Protein AF-0000000070340535 (afdb_homodimer)

Foldseek 3Di:
DPQLLVQVLLVLQVVLAQLSLLLQLLLVLVCLLQAVLLLQLLLVLLLVQLLVCVVVLNVLSNVVSLVVQLVVLVVSLVVSLVCLCCQLVVLVVVVFDNSSSVSSSLLSNLLSLLSNLSSNQSSLCSVCVSVVNVVQLVVLSVVLSVVLNVQLCCQCVVVPVRSSSSSNSSSVSSNSSSVSSVVCCVPPNDPSPVPPPNPPQPPVRVVVSSCSSCVRSVVSSVVRSVVSNVVSVVLSVQSNPPVNRLRSSCVSCVVNVVSVCPPDVDDVVVVVCVVNVVVSVVVVD/DPQLLVLVLLQLQLVLAQLSLLLQLLLVLVCLLQAVLLLQLLLVLLLVQLLVCVVVLNVLSNVVSLVVQLVVLVVSLVVSLVCLCCQLVVLVVVVFDNSSSVSSSLLSNLLSLLSNLSSNQSSLCSVCVSVVNVVQLVVLSVVLSVVLNVQLCCQCVVVPVRSSSSSNSSSVSSNSSSVSSVVCCVPPNDPSPVPPDNPPQPPVRVVVSSCSSCVRSVVSSVVRSVVSNVVSVVSSVQSNDDVNRLRSSVVSCVSNLVSNVPPDVDDVSVVVCVVSVVVSVVVVD

Secondary structure (DSSP, 8-state):
---TTHHHHHHHHHHH-HHHHHHHHHHHHHHIIIIIHHHHHHHHHHHHHHHHHHHTT-HHHHHHHHHHHHHHHHHHHHHHHHHHHTHHHHHHHTT--HHHHHHHHHHHHHTHHHHHHHHHHHHHHHHHHHTT-HHHHHHHHHHHHHHHHHHHHIIIIIS--THHHHHHHHHHHHHHHHHHHHHHHHHHS--S-TTS------HHHHHHHHHHHHHHHHHHHHHHHHHHHHHHHHHHHHHHHSSHHHHHHHHHHHHHHHHHHHH--SSHHHHHHHHHHHHHHHHH-/---TTHHHHHHHHHHH-HHHHHHHHHHHHHHIIIIIHHHHHHHHHHHHHHHHHHHTT-HHHHHHHHHHHHHHHHHHHHHHHHHHHTHHHHHHHTT--HHHHHHHHHHHHHTHHHHHHHHHHHHHHHHHHHTT-HHHHHHHHHHHHHHHHHHHHIIIIIS--HHHHHHHHHHHHHHHHHHHHHHHHHHHS----TTS------HHHHHHHHHHHHHHHHHHHHHHHHHHHHHHHHHHHHHHHSSHHHHHHHHHHHHHHHHHHHH--SSHHHHHHHHHHHHHHHHH-

Organism: NCBI:txid109376

Sequence (570 aa):
MFSFTFAPSYLFLAGLGGPTLAGGSVALAFANITAYSFFSGLTMGVDSICSQAIGATNYKLFRATIRRGIILLLVTTLPVFLLWINTERILKLLKQDEELASIAHTFLLYSVPDLLAQSFLHPLRAYFRTQSKTLPLSVCTGIASVLHFPVTFLLVSYLGFEIKGIALSGALSNFNLVVFLFIYIAFFEEKLSKDEKVSEESYEQSVREWKKLLGLAVPSCVAVCPEWWCYEIMIVLCGLLINPKVSVSSMGILIQITSLVYIFPHSLPLVILVHFGDKIINTCSMFSFTFAPSYLFLAGLGGPTLAGGSVALAFANITAYSFFSGLTMGVDSICSQAIGATNYKLFRATIRRGIILLLVTTLPVFLLWINTERILKLLKQDEELASIAHTFLLYSVPDLLAQSFLHPLRAYFRTQSKTLPLSVCTGIASVLHFPVTFLLVSYLGFEIKGIALSGALSNFNLVVFLFIYIAFFEEKLSKDEKVSEESYEQSVREWKKLLGLAVPSCVAVCPEWWCYEIMIVLCGLLINPKVSVSSMGILIQITSLVYIFPHSLPLVILVHFGDKIINTCS

Solvent-accessible surface area (backbone atoms only — not comparable to full-atom values): 27085 Å² total; per-residue (Å²): 130,78,60,70,51,52,47,59,45,33,38,56,28,49,72,70,31,45,56,48,14,21,9,45,41,38,29,52,31,49,42,39,61,63,40,53,29,48,54,54,11,39,40,48,20,43,36,49,53,32,15,18,21,54,40,51,70,35,61,66,60,27,54,52,43,42,53,48,38,30,51,53,38,51,58,53,38,52,64,40,50,59,51,37,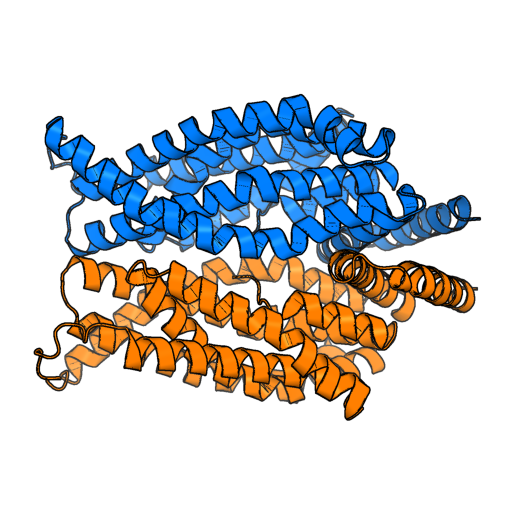77,40,32,35,62,53,34,46,73,67,57,32,49,68,68,37,23,50,45,15,24,48,29,38,54,42,27,49,66,25,50,58,29,48,21,50,37,51,34,51,48,36,57,30,50,50,69,68,38,35,47,64,53,32,51,43,48,50,52,33,39,62,50,35,52,61,48,27,45,44,31,25,70,70,67,58,44,46,64,44,14,47,24,34,29,46,22,50,32,44,39,49,35,43,49,49,53,50,51,45,48,73,73,66,48,72,75,63,82,71,74,63,66,83,63,80,71,50,69,68,55,48,53,51,52,49,51,52,40,50,66,40,10,51,48,27,20,66,31,43,31,58,68,55,31,61,61,29,53,9,48,50,50,28,37,48,68,40,81,38,46,58,46,18,12,38,20,29,31,8,46,14,43,36,32,29,40,12,61,56,79,66,75,57,53,60,55,44,46,53,52,47,49,48,46,51,52,51,68,74,92,130,77,61,71,50,52,56,61,45,39,33,55,28,38,72,71,32,40,61,48,12,26,8,46,49,38,30,52,29,51,44,40,62,65,38,53,30,48,54,54,12,39,40,49,19,43,36,49,54,33,16,18,21,55,40,52,68,34,62,66,60,27,56,52,44,42,53,50,40,30,50,54,38,52,59,54,38,53,65,39,50,58,49,36,78,40,32,36,61,53,34,44,73,68,58,34,49,67,68,36,23,49,45,14,23,49,29,39,54,42,29,49,65,24,51,60,28,47,22,52,37,51,34,51,48,35,58,30,48,48,67,68,38,35,48,64,53,33,53,43,48,50,54,33,38,62,50,34,52,61,48,28,45,45,31,25,71,71,68,60,45,46,62,44,14,46,26,36,28,46,22,50,32,44,40,49,34,43,50,49,52,49,50,44,49,73,72,67,46,72,75,63,82,71,73,63,68,82,64,79,72,49,69,68,55,48,54,52,52,48,51,51,40,49,65,40,10,52,49,28,20,65,31,43,31,58,67,55,32,55,49,29,53,6,43,51,49,39,47,48,63,55,80,42,52,56,53,22,12,46,26,25,35,13,35,11,47,30,36,36,41,23,66,53,80,64,77,57,55,59,56,44,47,52,51,47,50,48,47,51,53,50,67,74,91

InterPro domains:
  IPR002528 Multi antimicrobial extrusion protein [PF01554] (4-154)
  IPR002528 Multi antimicrobial extrusion protein [PF01554] (219-268)

Radius of gyration: 23.74 Å; Cα contacts (8 Å, |Δi|>4): 861; chains: 2; bounding box: 51×70×54 Å

Nearest PDB structures (foldseek):
  5y50-assembly1_A  TM=8.448E-01  e=6.008E-09  Arabidopsis thaliana
  5xjj-assembly1_A  TM=8.156E-01  e=1.084E-08  Camelina sativa
  7dqk-assembly1_A  TM=8.127E-01  e=1.724E-08  Nicotiana tabacum
  6hfb-assembly4_D  TM=7.214E-01  e=1.559E-04  Pyrococcus furiosus DSM 3638
  4mlb-assembly1_C  TM=6.854E-01  e=7.611E-05  Pyrococcus furiosus

Structure (mmCIF, N/CA/C/O backbone):
data_AF-0000000070340535-model_v1
#
loop_
_entity.id
_entity.type
_entity.pdbx_description
1 polymer 'Protein DETOXIFICATION'
#
loop_
_atom_site.group_PDB
_atom_site.id
_atom_site.type_symbol
_atom_site.label_atom_id
_atom_site.label_alt_id
_atom_site.label_comp_id
_atom_site.label_asym_id
_atom_site.label_entity_id
_atom_site.label_seq_id
_atom_site.pdbx_PDB_ins_code
_atom_site.Cartn_x
_atom_site.Cartn_y
_atom_site.Cartn_z
_atom_site.occupancy
_atom_site.B_iso_or_equiv
_atom_site.auth_seq_id
_atom_site.auth_comp_id
_atom_site.auth_asym_id
_atom_site.auth_atom_id
_atom_site.pdbx_PDB_model_num
ATOM 1 N N . MET A 1 1 ? 2.12 2.179 -1.552 1 35.89 1 MET A N 1
ATOM 2 C CA . MET A 1 1 ? 3.023 2.563 -2.633 1 35.89 1 MET A CA 1
ATOM 3 C C . MET A 1 1 ? 3.788 1.353 -3.158 1 35.89 1 MET A C 1
ATOM 5 O O . MET A 1 1 ? 4.777 0.93 -2.557 1 35.89 1 MET A O 1
ATOM 9 N N . PHE A 1 2 ? 2.887 0.473 -3.542 1 45.72 2 PHE A N 1
ATOM 10 C CA . PHE A 1 2 ? 3.428 -0.738 -4.148 1 45.72 2 PHE A CA 1
ATOM 11 C C . PHE A 1 2 ? 4.408 -0.393 -5.264 1 45.72 2 PHE A C 1
ATOM 13 O O . PHE A 1 2 ? 4.188 0.557 -6.019 1 45.72 2 PHE A O 1
ATOM 20 N N . SER A 1 3 ? 5.616 -0.768 -5.035 1 60.86 3 SER A N 1
ATOM 21 C CA . SER A 1 3 ? 6.762 -0.548 -5.91 1 60.86 3 SER A CA 1
ATOM 22 C C . SER A 1 3 ? 6.413 -0.845 -7.364 1 60.86 3 SER A C 1
ATOM 24 O O . SER A 1 3 ? 5.981 -1.952 -7.69 1 60.86 3 SER A O 1
ATOM 26 N N . PHE A 1 4 ? 6.252 0.153 -8.215 1 65.66 4 PHE A N 1
ATOM 27 C CA . PHE A 1 4 ? 5.987 0.111 -9.648 1 65.66 4 PHE A CA 1
ATOM 28 C C . PHE A 1 4 ? 6.944 -0.847 -10.348 1 65.66 4 PHE A C 1
ATOM 30 O O . PHE A 1 4 ? 6.705 -1.248 -11.489 1 65.66 4 PHE A O 1
ATOM 37 N N . THR A 1 5 ? 7.858 -1.302 -9.574 1 74.41 5 THR A N 1
ATOM 38 C CA . THR A 1 5 ? 8.854 -2.173 -10.188 1 74.41 5 THR A CA 1
ATOM 39 C C . THR A 1 5 ? 8.514 -3.64 -9.944 1 74.41 5 THR A C 1
ATOM 41 O O . THR A 1 5 ? 9.06 -4.527 -10.603 1 74.41 5 THR A O 1
ATOM 44 N N . PHE A 1 6 ? 7.639 -3.9 -9.066 1 71.41 6 PHE A N 1
ATOM 45 C CA . PHE A 1 6 ? 7.406 -5.27 -8.623 1 71.41 6 PHE A CA 1
ATOM 46 C C . PHE A 1 6 ? 6.772 -6.097 -9.735 1 71.41 6 PHE A C 1
ATOM 48 O O . PHE A 1 6 ? 7.303 -7.142 -10.119 1 71.41 6 PHE A O 1
ATOM 55 N N . ALA A 1 7 ? 5.839 -5.554 -10.356 1 67.88 7 ALA A N 1
ATOM 56 C CA . ALA A 1 7 ? 5.07 -6.329 -11.327 1 67.88 7 ALA A CA 1
ATOM 57 C C . ALA A 1 7 ? 5.921 -6.684 -12.542 1 67.88 7 ALA A C 1
ATOM 59 O O . ALA A 1 7 ? 6.04 -7.858 -12.903 1 67.88 7 ALA A O 1
ATOM 60 N N . PRO A 1 8 ? 6.586 -5.768 -13.125 1 71.17 8 PRO A N 1
ATOM 61 C CA . PRO A 1 8 ? 7.441 -6.131 -14.258 1 71.17 8 PRO A CA 1
ATOM 62 C C . PRO A 1 8 ? 8.574 -7.074 -13.863 1 71.17 8 PRO A C 1
ATOM 64 O O . PRO A 1 8 ? 8.976 -7.929 -14.657 1 71.17 8 PRO A O 1
ATOM 67 N N . SER A 1 9 ? 9.113 -6.888 -12.647 1 78.77 9 SER A N 1
ATOM 68 C CA . SER A 1 9 ? 10.192 -7.761 -12.196 1 78.77 9 SER A CA 1
ATOM 69 C C . SER A 1 9 ? 9.739 -9.217 -12.144 1 78.77 9 SER A C 1
ATOM 71 O O . SER A 1 9 ? 10.488 -10.119 -12.525 1 78.77 9 SER A O 1
ATOM 73 N N . TYR A 1 10 ? 8.565 -9.418 -11.736 1 70.71 10 TYR A N 1
ATOM 74 C CA . TYR A 1 10 ? 8.052 -10.782 -11.664 1 70.71 10 TYR A CA 1
ATOM 75 C C . TYR A 1 10 ? 7.861 -11.367 -13.058 1 70.71 10 TYR A C 1
ATOM 77 O O . TYR A 1 10 ? 8.048 -12.568 -13.266 1 70.71 10 TYR A O 1
ATOM 85 N N . LEU A 1 11 ? 7.543 -10.492 -13.986 1 68.77 11 LEU A N 1
ATOM 86 C CA . LEU A 1 11 ? 7.376 -10.938 -15.365 1 68.77 11 LEU A CA 1
ATOM 87 C C . LEU A 1 11 ? 8.701 -11.424 -15.943 1 68.77 11 LEU A C 1
ATOM 89 O O . LEU A 1 11 ? 8.748 -12.455 -16.619 1 68.77 11 LEU A O 1
ATOM 93 N N . PHE A 1 12 ? 9.675 -10.782 -15.692 1 80.24 12 PHE A N 1
ATOM 94 C CA . PHE A 1 12 ? 10.978 -11.145 -16.237 1 80.24 12 PHE A CA 1
ATOM 95 C C . PHE A 1 12 ? 11.564 -12.337 -15.49 1 80.24 12 PHE A C 1
ATOM 97 O O . PHE A 1 12 ? 12.264 -13.163 -16.08 1 80.24 12 PHE A O 1
ATOM 104 N N . LEU A 1 13 ? 11.26 -12.428 -14.175 1 80.06 13 LEU A N 1
ATOM 105 C CA . LEU A 1 13 ? 11.686 -13.594 -13.408 1 80.06 13 LEU A CA 1
ATOM 106 C C . LEU A 1 13 ? 11.053 -14.867 -13.959 1 80.06 13 LEU A C 1
ATOM 108 O O . LEU A 1 13 ? 11.726 -15.892 -14.093 1 80.06 13 LEU A O 1
ATOM 112 N N . ALA A 1 14 ? 9.848 -14.73 -14.247 1 67.87 14 ALA A N 1
ATOM 113 C CA . ALA A 1 14 ? 9.124 -15.87 -14.803 1 67.87 14 ALA A CA 1
ATOM 114 C C . ALA A 1 14 ? 9.708 -16.287 -16.15 1 67.87 14 ALA A C 1
ATOM 116 O O . ALA A 1 14 ? 9.765 -17.478 -16.467 1 67.87 14 ALA A O 1
ATOM 117 N N . GLY A 1 15 ? 10.15 -15.395 -16.905 1 69.57 15 GLY A N 1
ATOM 118 C CA . GLY A 1 15 ? 10.736 -15.659 -18.21 1 69.57 15 GLY A CA 1
ATOM 119 C C . GLY A 1 15 ? 12.065 -16.386 -18.131 1 69.57 15 GLY A C 1
ATOM 120 O O . GLY A 1 15 ? 12.464 -17.067 -19.079 1 69.57 15 GLY A O 1
ATOM 121 N N . LEU A 1 16 ? 12.714 -16.341 -17.033 1 78.8 16 LEU A N 1
ATOM 122 C CA . LEU A 1 16 ? 14.032 -16.946 -16.875 1 78.8 16 LEU A CA 1
ATOM 123 C C . LEU A 1 16 ? 13.916 -18.37 -16.342 1 78.8 16 LEU A C 1
ATOM 125 O O . LEU A 1 16 ? 14.91 -19.098 -16.283 1 78.8 16 LEU A O 1
ATOM 129 N N . GLY A 1 17 ? 12.657 -18.724 -15.832 1 67.41 17 GLY A N 1
ATOM 130 C CA . GLY A 1 17 ? 12.461 -20.108 -15.433 1 67.41 17 GLY A CA 1
ATOM 131 C C . GLY A 1 17 ? 12.001 -20.255 -13.995 1 67.41 17 GLY A C 1
ATOM 132 O O . GLY A 1 17 ? 12.015 -19.288 -13.231 1 67.41 17 GLY A O 1
ATOM 133 N N . GLY A 1 18 ? 11.72 -21.459 -13.621 1 68.64 18 GLY A N 1
ATOM 134 C CA . GLY A 1 18 ? 11.127 -21.781 -12.332 1 68.64 18 GLY A CA 1
ATOM 135 C C . GLY A 1 18 ? 12.047 -21.487 -11.162 1 68.64 18 GLY A C 1
ATOM 136 O O . GLY A 1 18 ? 11.671 -20.764 -10.237 1 68.64 18 GLY A O 1
ATOM 137 N N . PRO A 1 19 ? 13.215 -21.994 -11.273 1 74.2 19 PRO A N 1
ATOM 138 C CA . PRO A 1 19 ? 14.129 -21.747 -10.155 1 74.2 19 PRO A CA 1
ATOM 139 C C . PRO A 1 19 ? 14.423 -20.262 -9.95 1 74.2 19 PRO A C 1
ATOM 141 O O . PRO A 1 19 ? 14.496 -19.795 -8.811 1 74.2 19 PRO A O 1
ATOM 144 N N . THR A 1 20 ? 14.556 -19.542 -11.05 1 82.14 20 THR A N 1
ATOM 145 C CA . THR A 1 20 ? 14.824 -18.11 -10.962 1 82.14 20 THR A CA 1
ATOM 146 C C . THR A 1 20 ? 13.613 -17.366 -10.407 1 82.14 20 THR A C 1
ATOM 148 O O . THR A 1 20 ? 13.761 -16.424 -9.626 1 82.14 20 THR A O 1
ATOM 151 N N . LEU A 1 21 ? 12.535 -17.793 -10.788 1 75.97 21 LEU A N 1
ATOM 152 C CA . LEU A 1 21 ? 11.312 -17.206 -10.252 1 75.97 21 LEU A CA 1
ATOM 153 C C . LEU A 1 21 ? 11.201 -17.455 -8.752 1 75.97 21 LEU A C 1
ATOM 155 O O . LEU A 1 21 ? 10.881 -16.541 -7.988 1 75.97 21 LEU A O 1
ATOM 159 N N . ALA A 1 22 ? 11.452 -18.656 -8.349 1 74.2 22 ALA A N 1
ATOM 160 C CA . ALA A 1 22 ? 11.37 -19.009 -6.934 1 74.2 22 ALA A CA 1
ATOM 161 C C . ALA A 1 22 ? 12.413 -18.25 -6.119 1 74.2 22 ALA A C 1
ATOM 163 O O . ALA A 1 22 ? 12.088 -17.638 -5.099 1 74.2 22 ALA A O 1
ATOM 164 N N . GLY A 1 23 ? 13.619 -18.302 -6.586 1 83.82 23 GLY A N 1
ATOM 165 C CA . GLY A 1 23 ? 14.683 -17.589 -5.897 1 83.82 23 GLY A CA 1
ATOM 166 C C . GLY A 1 23 ? 14.467 -16.088 -5.857 1 83.82 23 GLY A C 1
ATOM 167 O O . GLY A 1 23 ? 14.721 -15.446 -4.836 1 83.82 23 GLY A O 1
ATOM 168 N N . GLY A 1 24 ? 14.024 -15.594 -7.003 1 86.74 24 GLY A N 1
ATOM 169 C CA . GLY A 1 24 ? 13.72 -14.173 -7.065 1 86.74 24 GLY A CA 1
ATOM 170 C C . GLY A 1 24 ? 12.594 -13.762 -6.136 1 86.74 24 GLY A C 1
ATOM 171 O O . GLY A 1 24 ? 12.632 -12.681 -5.546 1 86.74 24 GLY A O 1
ATOM 172 N N . SER A 1 25 ? 11.595 -14.555 -6.012 1 78.85 25 SER A N 1
ATOM 173 C CA . SER A 1 25 ? 10.479 -14.289 -5.111 1 78.85 25 SER A CA 1
ATOM 174 C C . SER A 1 25 ? 10.939 -14.245 -3.658 1 78.85 25 SER A C 1
ATOM 176 O O . SER A 1 25 ? 10.491 -13.395 -2.885 1 78.85 25 SER A O 1
ATOM 178 N N . VAL A 1 26 ? 11.753 -15.164 -3.306 1 83.69 26 VAL A N 1
ATOM 179 C CA . VAL A 1 26 ? 12.304 -15.185 -1.955 1 83.69 26 VAL A CA 1
ATOM 180 C C . VAL A 1 26 ? 13.121 -13.918 -1.711 1 83.69 26 VAL A C 1
ATOM 182 O O . VAL A 1 26 ? 13.048 -13.323 -0.633 1 83.69 26 VAL A O 1
ATOM 185 N N . ALA A 1 27 ? 13.882 -13.519 -2.726 1 91.63 27 ALA A N 1
ATOM 186 C CA . ALA A 1 27 ? 14.702 -12.315 -2.613 1 91.63 27 ALA A CA 1
ATOM 187 C C . ALA A 1 27 ? 13.834 -11.079 -2.397 1 91.63 27 ALA A C 1
ATOM 189 O O . ALA A 1 27 ? 14.131 -10.246 -1.537 1 91.63 27 ALA A O 1
ATOM 190 N N . LEU A 1 28 ? 12.798 -10.994 -3.151 1 86.77 28 LEU A N 1
ATOM 191 C CA . LEU A 1 28 ? 11.904 -9.846 -3.05 1 86.77 28 LEU A CA 1
ATOM 192 C C . LEU A 1 28 ? 11.197 -9.823 -1.699 1 86.77 28 LEU A C 1
ATOM 194 O O . LEU A 1 28 ? 11.045 -8.762 -1.091 1 86.77 28 LEU A O 1
ATOM 198 N N . ALA A 1 29 ? 10.759 -10.989 -1.294 1 82.9 29 ALA A N 1
ATOM 199 C CA . ALA A 1 29 ? 10.127 -11.091 0.019 1 82.9 29 ALA A CA 1
ATOM 200 C C . ALA A 1 29 ? 11.095 -10.684 1.127 1 82.9 29 ALA A C 1
ATOM 202 O O . ALA A 1 29 ? 10.724 -9.95 2.045 1 82.9 29 ALA A O 1
ATOM 203 N N . PHE A 1 30 ? 12.276 -11.183 1.016 1 90.12 30 PHE A N 1
ATOM 204 C CA . PHE A 1 30 ? 13.305 -10.868 2 1 90.12 30 PHE A CA 1
ATOM 205 C C . PHE A 1 30 ? 13.605 -9.374 2.011 1 90.12 30 PHE A C 1
ATOM 207 O O . PHE A 1 30 ? 13.802 -8.782 3.074 1 90.12 30 PHE A O 1
ATOM 214 N N . ALA A 1 31 ? 13.652 -8.804 0.86 1 93.3 31 ALA A N 1
ATOM 215 C CA . ALA A 1 31 ? 13.893 -7.367 0.751 1 93.3 31 ALA A CA 1
ATOM 216 C C . ALA A 1 31 ? 12.754 -6.571 1.38 1 93.3 31 ALA A C 1
ATOM 218 O O . ALA A 1 31 ? 12.989 -5.564 2.052 1 93.3 31 ALA A O 1
ATOM 219 N N . ASN A 1 32 ? 11.572 -7.006 1.176 1 88.26 32 ASN A N 1
ATOM 220 C CA . ASN A 1 32 ? 10.413 -6.336 1.755 1 88.26 32 ASN A CA 1
ATOM 221 C C . ASN A 1 32 ? 10.426 -6.41 3.279 1 88.26 32 ASN A C 1
ATOM 223 O O . ASN A 1 32 ? 10.114 -5.428 3.955 1 88.26 32 ASN A O 1
ATOM 227 N N . ILE A 1 33 ? 10.8 -7.521 3.745 1 89.06 33 ILE A N 1
ATOM 228 C CA . ILE A 1 33 ? 10.799 -7.767 5.183 1 89.06 33 ILE A CA 1
ATOM 229 C C . ILE A 1 33 ? 11.916 -6.962 5.845 1 89.06 33 ILE A C 1
ATOM 231 O O . ILE A 1 33 ? 11.712 -6.356 6.9 1 89.06 33 ILE A O 1
ATOM 235 N N . THR A 1 34 ? 13.031 -6.862 5.196 1 94.94 34 THR A N 1
ATOM 236 C CA . THR A 1 34 ? 14.216 -6.383 5.9 1 94.94 34 THR A CA 1
ATOM 237 C C . THR A 1 34 ? 14.495 -4.922 5.558 1 94.94 34 THR A C 1
ATOM 239 O O . THR A 1 34 ? 15.267 -4.254 6.248 1 94.94 34 THR A O 1
ATOM 242 N N . ALA A 1 35 ? 13.886 -4.413 4.501 1 96.1 35 ALA A N 1
ATOM 243 C CA . ALA A 1 35 ? 14.294 -3.069 4.103 1 96.1 35 ALA A CA 1
ATOM 244 C C . ALA A 1 35 ? 13.081 -2.201 3.778 1 96.1 35 ALA A C 1
ATOM 246 O O . ALA A 1 35 ? 12.795 -1.233 4.487 1 96.1 35 ALA A O 1
ATOM 247 N N . TYR A 1 36 ? 12.292 -2.579 2.837 1 92.2 36 TYR A N 1
ATOM 248 C CA . TYR A 1 36 ? 11.296 -1.679 2.266 1 92.2 36 TYR A CA 1
ATOM 249 C C . TYR A 1 36 ? 10.197 -1.371 3.275 1 92.2 36 TYR A C 1
ATOM 251 O O . TYR A 1 36 ? 9.683 -0.25 3.319 1 92.2 36 TYR A O 1
ATOM 259 N N . SER A 1 37 ? 9.802 -2.351 4.069 1 88.68 37 SER A N 1
ATOM 260 C CA . SER A 1 37 ? 8.811 -2.093 5.109 1 88.68 37 SER A CA 1
ATOM 261 C C . SER A 1 37 ? 9.34 -1.105 6.143 1 88.68 37 SER A C 1
ATOM 263 O O . SER A 1 37 ? 8.603 -0.234 6.61 1 88.68 37 SER A O 1
ATOM 265 N N . PHE A 1 38 ? 10.63 -1.178 6.446 1 94.32 38 PHE A N 1
ATOM 266 C CA . PHE A 1 38 ? 11.257 -0.262 7.392 1 94.32 38 PHE A CA 1
ATOM 267 C C . PHE A 1 38 ? 11.303 1.152 6.827 1 94.32 38 PHE A C 1
ATOM 269 O O . PHE A 1 38 ? 10.993 2.117 7.529 1 94.32 38 PHE A O 1
ATOM 276 N N . PHE A 1 39 ? 11.699 1.243 5.601 1 95.61 39 PHE A N 1
ATOM 277 C CA . PHE A 1 39 ? 11.776 2.552 4.963 1 95.61 39 PHE A CA 1
ATOM 278 C C . PHE A 1 39 ? 10.404 3.215 4.922 1 95.61 39 PHE A C 1
ATOM 280 O O . PHE A 1 39 ? 10.273 4.401 5.233 1 95.61 39 PHE A O 1
ATOM 287 N N . SER A 1 40 ? 9.445 2.463 4.624 1 90.19 40 SER A N 1
ATOM 288 C CA . SER A 1 40 ? 8.078 2.973 4.573 1 90.19 40 SER A CA 1
ATOM 289 C C . SER A 1 40 ? 7.599 3.408 5.954 1 90.19 40 SER A C 1
ATOM 291 O O . SER A 1 40 ? 7.018 4.485 6.104 1 90.19 40 SER A O 1
ATOM 293 N N . GLY A 1 41 ? 7.834 2.572 6.932 1 88.65 41 GLY A N 1
ATOM 294 C CA . GLY A 1 41 ? 7.419 2.882 8.291 1 88.65 41 GLY A CA 1
ATOM 295 C C . GLY A 1 41 ? 8.11 4.107 8.861 1 88.65 41 GLY A C 1
ATOM 296 O O . GLY A 1 41 ? 7.463 4.967 9.462 1 88.65 41 GLY A O 1
ATOM 297 N N . LEU A 1 42 ? 9.372 4.238 8.67 1 94.24 42 LEU A N 1
ATOM 298 C CA . LEU A 1 42 ? 10.138 5.362 9.196 1 94.24 42 LEU A CA 1
ATOM 299 C C . LEU A 1 42 ? 9.715 6.668 8.531 1 94.24 42 LEU A C 1
ATOM 301 O O . LEU A 1 42 ? 9.669 7.714 9.181 1 94.24 42 LEU A O 1
ATOM 305 N N . THR A 1 43 ? 9.357 6.567 7.294 1 93.51 43 THR A N 1
ATOM 306 C CA . THR A 1 43 ? 8.987 7.767 6.552 1 93.51 43 THR A CA 1
ATOM 307 C C . THR A 1 43 ? 7.625 8.285 7.006 1 93.51 43 THR A C 1
ATOM 309 O O . THR A 1 43 ? 7.316 9.466 6.835 1 93.51 43 THR A O 1
ATOM 312 N N . MET A 1 44 ? 6.865 7.446 7.584 1 88.36 44 MET A N 1
ATOM 313 C CA . MET A 1 44 ? 5.572 7.899 8.088 1 88.36 44 MET A CA 1
ATOM 314 C C . MET A 1 44 ? 5.75 8.959 9.17 1 88.36 44 MET A C 1
ATOM 316 O O . MET A 1 44 ? 4.926 9.866 9.299 1 88.36 44 MET A O 1
ATOM 320 N N . GLY A 1 45 ? 6.803 8.835 9.986 1 90.05 45 GLY A N 1
ATOM 321 C CA . GLY A 1 45 ? 7.132 9.9 10.921 1 90.05 45 GLY A CA 1
ATOM 322 C C . GLY A 1 45 ? 7.466 11.212 10.237 1 90.05 45 GLY A C 1
ATOM 323 O O . GLY A 1 45 ? 7.081 12.282 10.713 1 90.05 45 GLY A O 1
ATOM 324 N N . VAL A 1 46 ? 8.128 11.085 9.106 1 93.71 46 VAL A N 1
ATOM 325 C CA . VAL A 1 46 ? 8.472 12.262 8.315 1 93.71 46 VAL A CA 1
ATOM 326 C C . VAL A 1 46 ? 7.199 12.918 7.785 1 93.71 46 VAL A C 1
ATOM 328 O O . VAL A 1 46 ? 7.039 14.138 7.872 1 93.71 46 VAL A O 1
ATOM 331 N N . ASP A 1 47 ? 6.294 12.129 7.317 1 90.04 47 ASP A N 1
ATOM 332 C CA . ASP A 1 47 ? 5.017 12.616 6.806 1 90.04 47 ASP A CA 1
ATOM 333 C C . ASP A 1 47 ? 4.275 13.427 7.866 1 90.04 47 ASP A C 1
ATOM 335 O O . ASP A 1 47 ? 3.741 14.499 7.575 1 90.04 47 ASP A O 1
ATOM 339 N N . SER A 1 48 ? 4.297 12.892 9.064 1 88.37 48 SER A N 1
ATOM 340 C CA . SER A 1 48 ? 3.542 13.514 10.147 1 88.37 48 SER A CA 1
ATOM 341 C C . SER A 1 48 ? 4.114 14.882 10.504 1 88.37 48 SER A C 1
ATOM 343 O O . SER A 1 48 ? 3.378 15.868 10.578 1 88.37 48 SER A O 1
ATOM 345 N N . ILE A 1 49 ? 5.364 14.964 10.669 1 92.95 49 ILE A N 1
ATOM 346 C CA . ILE A 1 49 ? 5.99 16.216 11.081 1 92.95 49 ILE A CA 1
ATOM 347 C C . ILE A 1 49 ? 5.913 17.23 9.941 1 92.95 49 ILE A C 1
ATOM 349 O O . ILE A 1 49 ? 5.631 18.409 10.169 1 92.95 49 ILE A O 1
ATOM 353 N N . CYS A 1 50 ? 6.092 16.784 8.701 1 93.54 50 CYS A N 1
ATOM 354 C CA . CYS A 1 50 ? 6.046 17.684 7.554 1 93.54 50 CYS A CA 1
ATOM 355 C C . CYS A 1 50 ? 4.649 18.266 7.374 1 93.54 50 CYS A C 1
ATOM 357 O O . CYS A 1 50 ? 4.5 19.458 7.1 1 93.54 50 CYS A O 1
ATOM 359 N N . SER A 1 51 ? 3.671 17.464 7.537 1 89.71 51 SER A N 1
ATOM 360 C CA . SER A 1 51 ? 2.3 17.942 7.389 1 89.71 51 SER A CA 1
ATOM 361 C C . SER A 1 51 ? 1.953 18.966 8.464 1 89.71 51 SER A C 1
ATOM 363 O O . SER A 1 51 ? 1.305 19.976 8.18 1 89.71 51 SER A O 1
ATOM 365 N N . GLN A 1 52 ? 2.365 18.685 9.666 1 90.24 52 GLN A N 1
ATOM 366 C CA . GLN A 1 52 ? 2.132 19.617 10.764 1 90.24 52 GLN A CA 1
ATOM 367 C C . GLN A 1 52 ? 2.867 20.934 10.534 1 90.24 52 GLN A C 1
ATOM 369 O O . GLN A 1 52 ? 2.332 22.007 10.82 1 90.24 52 GLN A O 1
ATOM 374 N N . ALA A 1 53 ? 4.07 20.806 10.047 1 92.67 53 ALA A N 1
ATOM 375 C CA . ALA A 1 53 ? 4.868 21.997 9.767 1 92.67 53 ALA A CA 1
ATOM 376 C C . ALA A 1 53 ? 4.202 22.866 8.704 1 92.67 53 ALA A C 1
ATOM 378 O O . ALA A 1 53 ? 4.169 24.093 8.828 1 92.67 53 ALA A O 1
ATOM 379 N N . ILE A 1 54 ? 3.674 22.268 7.657 1 90.02 54 ILE A N 1
ATOM 380 C CA . ILE A 1 54 ? 2.979 22.988 6.596 1 90.02 54 ILE A CA 1
ATOM 381 C C . ILE A 1 54 ? 1.733 23.666 7.164 1 90.02 54 ILE A C 1
ATOM 383 O O . ILE A 1 54 ? 1.451 24.824 6.848 1 90.02 54 ILE A O 1
ATOM 387 N N . GLY A 1 55 ? 1.018 23.012 8.013 1 87.95 55 GLY A N 1
ATOM 388 C CA . GLY A 1 55 ? -0.146 23.59 8.664 1 87.95 55 GLY A CA 1
ATOM 389 C C . GLY A 1 55 ? 0.189 24.788 9.532 1 87.95 55 GLY A C 1
ATOM 390 O O . GLY A 1 55 ? -0.584 25.746 9.601 1 87.95 55 GLY A O 1
ATOM 391 N N . ALA A 1 56 ? 1.31 24.729 10.141 1 91.19 56 ALA A N 1
ATOM 392 C CA . ALA A 1 56 ? 1.772 25.813 11.003 1 91.19 56 ALA A CA 1
ATOM 393 C C . ALA A 1 56 ? 2.529 26.868 10.201 1 91.19 56 ALA A C 1
ATOM 395 O O . ALA A 1 56 ? 3.08 27.812 10.771 1 91.19 56 ALA A O 1
ATOM 396 N N . THR A 1 57 ? 2.709 26.667 8.906 1 90.82 57 THR A N 1
ATOM 397 C CA . THR A 1 57 ? 3.433 27.551 7.999 1 90.82 57 THR A CA 1
ATOM 398 C C . THR A 1 57 ? 4.896 27.672 8.415 1 90.82 57 THR A C 1
ATOM 400 O O . THR A 1 57 ? 5.477 28.758 8.355 1 90.82 57 THR A O 1
ATOM 403 N N . ASN A 1 58 ? 5.421 26.654 9.064 1 91.12 58 ASN A N 1
ATOM 404 C CA . ASN A 1 58 ? 6.833 26.577 9.425 1 91.12 58 ASN A CA 1
ATOM 405 C C . ASN A 1 58 ? 7.64 25.821 8.374 1 91.12 58 ASN A C 1
ATOM 407 O O . ASN A 1 58 ? 8.031 24.673 8.592 1 91.12 58 ASN A O 1
ATOM 411 N N . TYR A 1 59 ? 8.036 26.49 7.375 1 90.66 59 TYR A N 1
ATOM 412 C CA . TYR A 1 59 ? 8.674 25.86 6.225 1 90.66 59 TYR A CA 1
ATOM 413 C C . TYR A 1 59 ? 10.115 25.478 6.541 1 90.66 59 TYR A C 1
ATOM 415 O O . TYR A 1 59 ? 10.676 24.574 5.916 1 90.66 59 TYR A O 1
ATOM 423 N N . LYS A 1 60 ? 10.69 26.132 7.519 1 90.89 60 LYS A N 1
ATOM 424 C CA . LYS A 1 60 ? 12.033 25.766 7.961 1 90.89 60 LYS A CA 1
ATOM 425 C C . LYS A 1 60 ? 12.053 24.36 8.553 1 90.89 60 LYS A C 1
ATOM 427 O O . LYS A 1 60 ? 12.907 23.544 8.2 1 90.89 60 LYS A O 1
ATOM 432 N N . LEU A 1 61 ? 11.119 24.162 9.396 1 92.59 61 LEU A N 1
ATOM 433 C CA . LEU A 1 61 ? 11.01 22.838 9.997 1 92.59 61 LEU A CA 1
ATOM 434 C C . LEU A 1 61 ? 10.689 21.786 8.941 1 92.59 61 LEU A C 1
ATOM 436 O O . LEU A 1 61 ? 11.187 20.66 9.009 1 92.59 61 LEU A O 1
ATOM 440 N N . PHE A 1 62 ? 9.926 22.191 7.969 1 93.97 62 PHE A N 1
ATOM 441 C CA . PHE A 1 62 ? 9.551 21.296 6.881 1 93.97 62 PHE A CA 1
ATOM 442 C C . PHE A 1 62 ? 10.786 20.81 6.131 1 93.97 62 PHE A C 1
ATOM 444 O O . PHE A 1 62 ? 11.015 19.604 6.016 1 93.97 62 PHE A O 1
ATOM 451 N N . ARG A 1 63 ? 11.599 21.701 5.697 1 93.18 63 ARG A N 1
ATOM 452 C CA . ARG A 1 63 ? 12.789 21.365 4.922 1 93.18 63 ARG A CA 1
ATOM 453 C C . ARG A 1 63 ? 13.791 20.586 5.767 1 93.18 63 ARG A C 1
ATOM 455 O O . ARG A 1 63 ? 14.413 19.637 5.285 1 93.18 63 ARG A O 1
ATOM 462 N N . ALA A 1 64 ? 13.919 20.988 7.006 1 94.89 64 ALA A N 1
ATOM 463 C CA . ALA A 1 64 ? 14.845 20.309 7.909 1 94.89 64 ALA A CA 1
ATOM 464 C C . ALA A 1 64 ? 14.418 18.864 8.148 1 94.89 64 ALA A C 1
ATOM 466 O O . ALA A 1 64 ? 15.261 17.972 8.268 1 94.89 64 ALA A O 1
ATOM 467 N N . THR A 1 65 ? 13.133 18.668 8.204 1 96.12 65 THR A N 1
ATOM 468 C CA . THR A 1 65 ? 12.615 17.329 8.461 1 96.12 65 THR A CA 1
ATOM 469 C C . THR A 1 65 ? 12.863 16.414 7.265 1 96.12 65 THR A C 1
ATOM 471 O O . THR A 1 65 ? 13.203 15.241 7.434 1 96.12 65 THR A O 1
ATOM 474 N N . ILE A 1 66 ? 12.704 16.972 6.083 1 96.38 66 ILE A N 1
ATOM 475 C CA . ILE A 1 66 ? 12.996 16.191 4.886 1 96.38 66 ILE A CA 1
ATOM 476 C C . ILE A 1 66 ? 14.461 15.76 4.895 1 96.38 66 ILE A C 1
ATOM 478 O O . ILE A 1 66 ? 14.774 14.598 4.624 1 96.38 66 ILE A O 1
ATOM 482 N N . ARG A 1 67 ? 15.349 16.657 5.218 1 96.43 67 ARG A N 1
ATOM 483 C CA . ARG A 1 67 ? 16.776 16.354 5.277 1 96.43 67 ARG A CA 1
ATOM 484 C C . ARG A 1 67 ? 17.069 15.305 6.345 1 96.43 67 ARG A C 1
ATOM 486 O O . ARG A 1 67 ? 17.854 14.383 6.117 1 96.43 67 ARG A O 1
ATOM 493 N N . ARG A 1 68 ? 16.468 15.419 7.475 1 97.64 68 ARG A N 1
ATOM 494 C CA . ARG A 1 68 ? 16.645 14.44 8.543 1 97.64 68 ARG A CA 1
ATOM 495 C C . ARG A 1 68 ? 16.131 13.069 8.119 1 97.64 68 ARG A C 1
ATOM 497 O O . ARG A 1 68 ? 16.698 12.042 8.5 1 97.64 68 ARG A O 1
ATOM 504 N N . GLY A 1 69 ? 15.023 13.095 7.359 1 97.89 69 GLY A N 1
ATOM 505 C CA . GLY A 1 69 ? 14.5 11.842 6.841 1 97.89 69 GLY A CA 1
ATOM 506 C C . GLY A 1 69 ? 15.475 11.121 5.928 1 97.89 69 GLY A C 1
ATOM 507 O O . GLY A 1 69 ? 15.641 9.903 6.027 1 97.89 69 GLY A O 1
ATOM 508 N N . ILE A 1 70 ? 16.124 11.912 5.077 1 98.17 70 ILE A N 1
ATOM 509 C CA . ILE A 1 70 ? 17.108 11.338 4.166 1 98.17 70 ILE A CA 1
ATOM 510 C C . ILE A 1 70 ? 18.263 10.738 4.965 1 98.17 70 ILE A C 1
ATOM 512 O O . ILE A 1 70 ? 18.685 9.609 4.704 1 98.17 70 ILE A O 1
ATOM 516 N N . ILE A 1 71 ? 18.73 11.441 5.967 1 98.26 71 ILE A N 1
ATOM 517 C CA . ILE A 1 71 ? 19.837 10.977 6.797 1 98.26 71 ILE A CA 1
ATOM 518 C C . ILE A 1 71 ? 19.419 9.722 7.56 1 98.26 71 ILE A C 1
ATOM 520 O O . ILE A 1 71 ? 20.18 8.755 7.64 1 98.26 71 ILE A O 1
ATOM 524 N N . LEU A 1 72 ? 18.241 9.735 8.098 1 98.32 72 LEU A N 1
ATOM 525 C CA . LEU A 1 72 ? 17.73 8.598 8.855 1 98.32 72 LEU A CA 1
ATOM 526 C C . LEU A 1 72 ? 17.706 7.339 7.994 1 98.32 72 LEU A C 1
ATOM 528 O O . LEU A 1 72 ? 18.15 6.275 8.43 1 98.32 72 LEU A O 1
ATOM 532 N N . LEU A 1 73 ? 17.237 7.458 6.774 1 98.11 73 LEU A N 1
ATOM 533 C CA . LEU A 1 73 ? 17.136 6.296 5.899 1 98.11 73 LEU A CA 1
ATOM 534 C C . LEU A 1 73 ? 18.51 5.884 5.381 1 98.11 73 LEU A C 1
ATOM 536 O O . LEU A 1 73 ? 18.773 4.695 5.184 1 98.11 73 LEU A O 1
ATOM 540 N N . LEU A 1 74 ? 19.433 6.857 5.174 1 98.29 74 LEU A N 1
ATOM 541 C CA . LEU A 1 74 ? 20.796 6.52 4.781 1 98.29 74 LEU A CA 1
ATOM 542 C C . LEU A 1 74 ? 21.492 5.711 5.871 1 98.29 74 LEU A C 1
ATOM 544 O O . LEU A 1 74 ? 22.199 4.744 5.577 1 98.29 74 LEU A O 1
ATOM 548 N N . VAL A 1 75 ? 21.278 6.073 7.098 1 97.89 75 VAL A N 1
ATOM 549 C CA . VAL A 1 75 ? 21.869 5.352 8.22 1 97.89 75 VAL A CA 1
ATOM 550 C C . VAL A 1 75 ? 21.261 3.955 8.316 1 97.89 75 VAL A C 1
ATOM 552 O O . VAL A 1 75 ? 21.963 2.985 8.613 1 97.89 75 VAL A O 1
ATOM 555 N N . THR A 1 76 ? 19.997 3.801 8.073 1 97.59 76 THR A N 1
ATOM 556 C CA . THR A 1 76 ? 19.3 2.521 8.138 1 97.59 76 THR A CA 1
ATOM 557 C C . THR A 1 76 ? 19.77 1.592 7.022 1 97.59 76 THR A C 1
ATOM 559 O O . THR A 1 76 ? 19.699 0.369 7.155 1 97.59 76 THR A O 1
ATOM 562 N N . THR A 1 77 ? 20.255 2.158 5.944 1 97.8 77 THR A N 1
ATOM 563 C CA . THR A 1 77 ? 20.741 1.376 4.812 1 97.8 77 THR A CA 1
ATOM 564 C C . THR A 1 77 ? 21.934 0.517 5.22 1 97.8 77 THR A C 1
ATOM 566 O O . THR A 1 77 ? 22.122 -0.583 4.695 1 97.8 77 THR A O 1
ATOM 569 N N . LEU A 1 78 ? 22.704 0.913 6.18 1 97.51 78 LEU A N 1
ATOM 570 C CA . LEU A 1 78 ? 23.934 0.223 6.556 1 97.51 78 LEU A CA 1
ATOM 571 C C . LEU A 1 78 ? 23.629 -1.148 7.148 1 97.51 78 LEU A C 1
ATOM 573 O O . LEU A 1 78 ? 24.15 -2.162 6.678 1 97.51 78 LEU A O 1
ATOM 577 N N . PRO A 1 79 ? 22.781 -1.237 8.17 1 97.79 79 PRO A N 1
ATOM 578 C CA . PRO A 1 79 ? 22.468 -2.575 8.678 1 97.79 79 PRO A CA 1
ATOM 579 C C . PRO A 1 79 ? 21.756 -3.446 7.646 1 97.79 79 PRO A C 1
ATOM 581 O O . PRO A 1 79 ? 21.94 -4.666 7.63 1 97.79 79 PRO A O 1
ATOM 584 N N . VAL A 1 80 ? 20.95 -2.871 6.819 1 98.05 80 VAL A N 1
ATOM 585 C CA . VAL A 1 80 ? 20.268 -3.632 5.778 1 98.05 80 VAL A CA 1
ATOM 586 C C . VAL A 1 80 ? 21.292 -4.19 4.791 1 98.05 80 VAL A C 1
ATOM 588 O O . VAL A 1 80 ? 21.18 -5.337 4.354 1 98.05 80 VAL A O 1
ATOM 591 N N . PHE A 1 81 ? 22.242 -3.378 4.431 1 98 81 PHE A N 1
ATOM 592 C CA . PHE A 1 81 ? 23.32 -3.803 3.546 1 98 81 PHE A CA 1
ATOM 593 C C . PHE A 1 81 ? 24.054 -5.007 4.125 1 98 81 PHE A C 1
ATOM 595 O O . PHE A 1 81 ? 24.321 -5.978 3.415 1 98 81 PHE A O 1
ATOM 602 N N . LEU A 1 82 ? 24.362 -5.001 5.384 1 97.7 82 LEU A N 1
ATOM 603 C CA . LEU A 1 82 ? 25.056 -6.098 6.049 1 97.7 82 LEU A CA 1
ATOM 604 C C . LEU A 1 82 ? 24.206 -7.364 6.038 1 97.7 82 LEU A C 1
ATOM 606 O O . LEU A 1 82 ? 24.732 -8.47 5.889 1 97.7 82 LEU A O 1
ATOM 610 N N . LEU A 1 83 ? 22.924 -7.206 6.157 1 97.75 83 LEU A N 1
ATOM 611 C CA . LEU A 1 83 ? 22.026 -8.353 6.09 1 97.75 83 LEU A CA 1
ATOM 612 C C . LEU A 1 83 ? 22.004 -8.945 4.685 1 97.75 83 LEU A C 1
ATOM 614 O O . LEU A 1 83 ? 22.017 -10.167 4.521 1 97.75 83 LEU A O 1
ATOM 618 N N . TRP A 1 84 ? 21.989 -8.068 3.671 1 97.89 84 TRP A N 1
ATOM 619 C CA . TRP A 1 84 ? 21.829 -8.518 2.292 1 97.89 84 TRP A CA 1
ATOM 620 C C . TRP A 1 84 ? 23.093 -9.21 1.795 1 97.89 84 TRP A C 1
ATOM 622 O O . TRP A 1 84 ? 23.021 -10.16 1.011 1 97.89 84 TRP A O 1
ATOM 632 N N . ILE A 1 85 ? 24.331 -8.777 2.242 1 96.99 85 ILE A N 1
ATOM 633 C CA . ILE A 1 85 ? 25.566 -9.41 1.794 1 96.99 85 ILE A CA 1
ATOM 634 C C . ILE A 1 85 ? 25.688 -10.8 2.414 1 96.99 85 ILE A C 1
ATOM 636 O O . ILE A 1 85 ? 26.442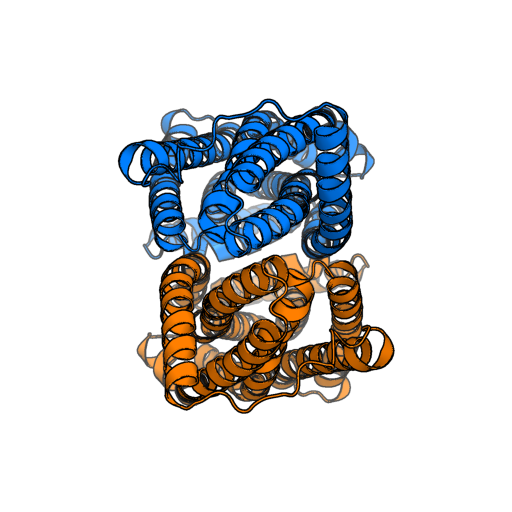 -11.643 1.921 1 96.99 85 ILE A O 1
ATOM 640 N N . ASN A 1 86 ? 24.911 -11.078 3.487 1 97.29 86 ASN A N 1
ATOM 641 C CA . ASN A 1 86 ? 24.964 -12.37 4.162 1 97.29 86 ASN A CA 1
ATOM 642 C C . ASN A 1 86 ? 23.69 -13.177 3.931 1 97.29 86 ASN A C 1
ATOM 644 O O . ASN A 1 86 ? 23.383 -14.094 4.694 1 97.29 86 ASN A O 1
ATOM 648 N N . THR A 1 87 ? 22.996 -12.844 2.943 1 96.73 87 THR A N 1
ATOM 649 C CA . THR A 1 87 ? 21.681 -13.432 2.711 1 96.73 87 THR A CA 1
ATOM 650 C C . THR A 1 87 ? 21.794 -14.938 2.487 1 96.73 87 THR A C 1
ATOM 652 O O . THR A 1 87 ? 20.976 -15.709 2.993 1 96.73 87 THR A O 1
ATOM 655 N N . GLU A 1 88 ? 22.773 -15.291 1.645 1 96.57 88 GLU A N 1
ATOM 656 C CA . GLU A 1 88 ? 22.922 -16.715 1.356 1 96.57 88 GLU A CA 1
ATOM 657 C C . GLU A 1 88 ? 23.096 -17.523 2.638 1 96.57 88 GLU A C 1
ATOM 659 O O . GLU A 1 88 ? 22.452 -18.559 2.818 1 96.57 88 GLU A O 1
ATOM 664 N N . ARG A 1 89 ? 23.946 -17.094 3.528 1 96.24 89 ARG A N 1
ATOM 665 C CA . ARG A 1 89 ? 24.188 -17.756 4.806 1 96.24 89 ARG A CA 1
ATOM 666 C C . ARG A 1 89 ? 22.923 -17.785 5.657 1 96.24 89 ARG A C 1
ATOM 668 O O . ARG A 1 89 ? 22.609 -18.803 6.277 1 96.24 89 ARG A O 1
ATOM 675 N N . ILE A 1 90 ? 22.215 -16.728 5.706 1 96.32 90 ILE A N 1
ATOM 676 C CA . ILE A 1 90 ? 21.011 -16.603 6.521 1 96.32 90 ILE A CA 1
ATOM 677 C C . ILE A 1 90 ? 19.936 -17.555 6.002 1 96.32 90 ILE A C 1
ATOM 679 O O . ILE A 1 90 ? 19.298 -18.266 6.782 1 96.32 90 ILE A O 1
ATOM 683 N N . LEU A 1 91 ? 19.788 -17.597 4.659 1 93.66 91 LEU A N 1
ATOM 684 C CA . LEU A 1 91 ? 18.746 -18.428 4.067 1 93.66 91 LEU A CA 1
ATOM 685 C C . LEU A 1 91 ? 19.085 -19.908 4.211 1 93.66 91 LEU A C 1
ATOM 687 O O . LEU A 1 91 ? 18.192 -20.74 4.387 1 93.66 91 LEU A O 1
ATOM 691 N N . LYS A 1 92 ? 20.389 -20.185 4.108 1 92.83 92 LYS A N 1
ATOM 692 C CA . LYS A 1 92 ? 20.814 -21.562 4.34 1 92.83 92 LYS A CA 1
ATOM 693 C C . LYS A 1 92 ? 20.558 -21.98 5.785 1 92.83 92 LYS A C 1
ATOM 695 O O . LYS A 1 92 ? 20.161 -23.118 6.047 1 92.83 92 LYS A O 1
ATOM 700 N N . LEU A 1 93 ? 20.742 -21.097 6.695 1 91.43 93 LEU A N 1
ATOM 701 C CA . LEU A 1 93 ? 20.462 -21.358 8.103 1 91.43 93 LEU A CA 1
ATOM 702 C C . LEU A 1 93 ? 18.971 -21.587 8.327 1 91.43 93 LEU A C 1
ATOM 704 O O . LEU A 1 93 ? 18.582 -22.341 9.223 1 91.43 93 LEU A O 1
ATOM 708 N N . LEU A 1 94 ? 18.196 -20.987 7.493 1 88.5 94 LEU A N 1
ATOM 709 C CA . LEU A 1 94 ? 16.749 -21.159 7.572 1 88.5 94 LEU A CA 1
ATOM 710 C C . LEU A 1 94 ? 16.306 -22.394 6.795 1 88.5 94 LEU A C 1
ATOM 712 O O . LEU A 1 94 ? 15.111 -22.589 6.561 1 88.5 94 LEU A O 1
ATOM 716 N N . LYS A 1 95 ? 17.282 -23.145 6.252 1 86.39 95 LYS A N 1
ATOM 717 C CA . LYS A 1 95 ? 17.083 -24.443 5.614 1 86.39 95 LYS A CA 1
ATOM 718 C C . LYS A 1 95 ? 16.464 -24.286 4.229 1 86.39 95 LYS A C 1
ATOM 720 O O . LYS A 1 95 ? 15.708 -25.15 3.779 1 86.39 95 LYS A O 1
ATOM 725 N N . GLN A 1 96 ? 16.821 -23.139 3.653 1 85.32 96 GLN A N 1
ATOM 726 C CA . GLN A 1 96 ? 16.407 -22.967 2.264 1 85.32 96 GLN A CA 1
ATOM 727 C C . GLN A 1 96 ? 17.273 -23.8 1.324 1 85.32 96 GLN A C 1
ATOM 729 O O . GLN A 1 96 ? 18.43 -24.093 1.634 1 85.32 96 GLN A O 1
ATOM 734 N N . ASP A 1 97 ? 16.657 -24.205 0.208 1 86.88 97 ASP A N 1
ATOM 735 C CA . ASP A 1 97 ? 17.426 -24.883 -0.831 1 86.88 97 ASP A CA 1
ATOM 736 C C . ASP A 1 97 ? 18.633 -24.049 -1.253 1 86.88 97 ASP A C 1
ATOM 738 O O . ASP A 1 97 ? 18.534 -22.827 -1.387 1 86.88 97 ASP A O 1
ATOM 742 N N . GLU A 1 98 ? 19.749 -24.697 -1.489 1 91.47 98 GLU A N 1
ATOM 743 C CA . GLU A 1 98 ? 21.007 -24.014 -1.778 1 91.47 98 GLU A CA 1
ATOM 744 C C . GLU A 1 98 ? 20.908 -23.199 -3.065 1 91.47 98 GLU A C 1
ATOM 746 O O . GLU A 1 98 ? 21.448 -22.094 -3.148 1 91.47 98 GLU A O 1
ATOM 751 N N . GLU A 1 99 ? 20.284 -23.774 -4.041 1 90.26 99 GLU A N 1
ATOM 752 C CA . GLU A 1 99 ? 20.14 -23.066 -5.31 1 90.26 99 GLU A CA 1
ATOM 753 C C . GLU A 1 99 ? 19.282 -21.814 -5.149 1 90.26 99 GLU A C 1
ATOM 755 O O . GLU A 1 99 ? 19.63 -20.747 -5.66 1 90.26 99 GLU A O 1
ATOM 760 N N . LEU A 1 100 ? 18.233 -21.923 -4.442 1 88.12 100 LEU A N 1
ATOM 761 C CA . LEU A 1 100 ? 17.337 -20.797 -4.203 1 88.12 100 LEU A CA 1
ATOM 762 C C . LEU A 1 100 ? 18.034 -19.709 -3.394 1 88.12 100 LEU A C 1
ATOM 764 O O . LEU A 1 100 ? 17.888 -18.52 -3.689 1 88.12 100 LEU A O 1
ATOM 768 N N . ALA A 1 101 ? 18.752 -20.158 -2.432 1 94.64 101 ALA A N 1
ATOM 769 C CA . ALA A 1 101 ? 19.483 -19.214 -1.591 1 94.64 101 ALA A CA 1
ATOM 770 C C . ALA A 1 101 ? 20.518 -18.442 -2.405 1 94.64 101 ALA A C 1
ATOM 772 O O . ALA A 1 101 ? 20.703 -17.239 -2.204 1 94.64 101 ALA A O 1
ATOM 773 N N . SER A 1 102 ? 21.159 -19.153 -3.291 1 96.34 102 SER A N 1
ATOM 774 C CA . SER A 1 102 ? 22.177 -18.522 -4.124 1 96.34 102 SER A CA 1
ATOM 775 C C . SER A 1 102 ? 21.557 -17.516 -5.089 1 96.34 102 SER A C 1
ATOM 777 O O . SER A 1 102 ? 22.094 -16.423 -5.284 1 96.34 102 SER A O 1
ATOM 779 N N . ILE A 1 103 ? 20.484 -17.869 -5.678 1 94.82 103 ILE A N 1
ATOM 780 C CA . ILE A 1 103 ? 19.781 -16.984 -6.6 1 94.82 103 ILE A CA 1
ATOM 781 C C . ILE A 1 103 ? 19.301 -15.74 -5.857 1 94.82 103 ILE A C 1
ATOM 783 O O . ILE A 1 103 ? 19.485 -14.616 -6.331 1 94.82 103 ILE A O 1
ATOM 787 N N . ALA A 1 104 ? 18.706 -15.949 -4.665 1 95.27 104 ALA A N 1
ATOM 788 C CA . ALA A 1 104 ? 18.207 -14.839 -3.857 1 95.27 104 ALA A CA 1
ATOM 789 C C . ALA A 1 104 ? 19.342 -13.906 -3.447 1 95.27 104 ALA A C 1
ATOM 791 O O . ALA A 1 104 ? 19.19 -12.683 -3.476 1 95.27 104 ALA A O 1
ATOM 792 N N . HIS A 1 105 ? 20.411 -14.491 -3.091 1 97.82 105 HIS A N 1
ATOM 793 C CA . HIS A 1 105 ? 21.578 -13.708 -2.698 1 97.82 105 HIS A CA 1
ATOM 794 C C . HIS A 1 105 ? 22.071 -12.838 -3.849 1 97.82 105 HIS A C 1
ATOM 796 O O . HIS A 1 105 ? 22.352 -11.652 -3.661 1 97.82 105 HIS A O 1
ATOM 802 N N . THR A 1 106 ? 22.197 -13.443 -4.999 1 97.88 106 THR A N 1
ATOM 803 C CA . THR A 1 106 ? 22.649 -12.698 -6.169 1 97.88 106 THR A CA 1
ATOM 804 C C . THR A 1 106 ? 21.714 -11.527 -6.458 1 97.88 106 THR A C 1
ATOM 806 O O . THR A 1 106 ? 22.17 -10.412 -6.719 1 97.88 106 THR A O 1
ATOM 809 N N . PHE A 1 107 ? 20.447 -11.77 -6.403 1 97.13 107 PHE A N 1
ATOM 810 C CA . PHE A 1 107 ? 19.459 -10.722 -6.626 1 97.13 107 PHE A CA 1
ATOM 811 C C . PHE A 1 107 ? 19.649 -9.578 -5.637 1 97.13 107 PHE A C 1
ATOM 813 O O . PHE A 1 107 ? 19.678 -8.41 -6.029 1 97.13 107 PHE A O 1
ATOM 820 N N . LEU A 1 108 ? 19.793 -9.897 -4.385 1 98.12 108 LEU A N 1
ATOM 821 C CA . LEU A 1 108 ? 19.855 -8.885 -3.336 1 98.12 108 LEU A CA 1
ATOM 822 C C . LEU A 1 108 ? 21.161 -8.101 -3.413 1 98.12 108 LEU A C 1
ATOM 824 O O . LEU A 1 108 ? 21.182 -6.895 -3.156 1 98.12 108 LEU A O 1
ATOM 828 N N . LEU A 1 109 ? 22.228 -8.791 -3.735 1 97.95 109 LEU A N 1
ATOM 829 C CA . LEU A 1 109 ? 23.5 -8.092 -3.881 1 97.95 109 LEU A CA 1
ATOM 830 C C . LEU A 1 109 ? 23.412 -7.025 -4.967 1 97.95 109 LEU A C 1
ATOM 832 O O . LEU A 1 109 ? 23.932 -5.919 -4.8 1 97.95 109 LEU A O 1
ATOM 836 N N . TYR A 1 110 ? 22.766 -7.342 -6.019 1 97.8 110 TYR A N 1
ATOM 837 C CA . TYR A 1 110 ? 22.654 -6.402 -7.128 1 97.8 110 TYR A CA 1
ATOM 838 C C . TYR A 1 110 ? 21.532 -5.4 -6.882 1 97.8 110 TYR A C 1
ATOM 840 O O . TYR A 1 110 ? 21.381 -4.432 -7.631 1 97.8 110 TYR A O 1
ATOM 848 N N . SER A 1 111 ? 20.752 -5.605 -5.822 1 97.5 111 SER A N 1
ATOM 849 C CA . SER A 1 111 ? 19.718 -4.654 -5.43 1 97.5 111 SER A CA 1
ATOM 850 C C . SER A 1 111 ? 20.247 -3.65 -4.41 1 97.5 111 SER A C 1
ATOM 852 O O . SER A 1 111 ? 19.533 -2.727 -4.012 1 97.5 111 SER A O 1
ATOM 854 N N . VAL A 1 112 ? 21.435 -3.751 -3.964 1 97.78 112 VAL A N 1
ATOM 855 C CA . VAL A 1 112 ? 22.011 -2.914 -2.917 1 97.78 112 VAL A CA 1
ATOM 856 C C . VAL A 1 112 ? 21.941 -1.446 -3.333 1 97.78 112 VAL A C 1
ATOM 858 O O . VAL A 1 112 ? 21.575 -0.584 -2.53 1 97.78 112 VAL A O 1
ATOM 861 N N . PRO A 1 113 ? 22.222 -1.121 -4.645 1 97.57 113 PRO A N 1
ATOM 862 C CA . PRO A 1 113 ? 22.101 0.288 -5.027 1 97.57 113 PRO A CA 1
ATOM 863 C C . PRO A 1 113 ? 20.687 0.832 -4.834 1 97.57 113 PRO A C 1
ATOM 865 O O . PRO A 1 113 ? 20.505 2.039 -4.657 1 97.57 113 PRO A O 1
ATOM 868 N N . ASP A 1 114 ? 19.747 -0.052 -4.869 1 97.22 114 ASP A N 1
ATOM 869 C CA . ASP A 1 114 ? 18.364 0.383 -4.705 1 97.22 114 ASP A CA 1
ATOM 870 C C . ASP A 1 114 ? 18.119 0.917 -3.295 1 97.22 114 ASP A C 1
ATOM 872 O O . ASP A 1 114 ? 17.214 1.726 -3.08 1 97.22 114 ASP A O 1
ATOM 876 N N . LEU A 1 115 ? 18.853 0.398 -2.307 1 97.57 115 LEU A N 1
ATOM 877 C CA . LEU A 1 115 ? 18.741 0.913 -0.947 1 97.57 115 LEU A CA 1
ATOM 878 C C . LEU A 1 115 ? 19.044 2.407 -0.905 1 97.57 115 LEU A C 1
ATOM 880 O O . LEU A 1 115 ? 18.365 3.163 -0.207 1 97.57 115 LEU A O 1
ATOM 884 N N . LEU A 1 116 ? 20.017 2.784 -1.717 1 97.41 116 LEU A N 1
ATOM 885 C CA . LEU A 1 116 ? 20.366 4.198 -1.796 1 97.41 116 LEU A CA 1
ATOM 886 C C . LEU A 1 116 ? 19.257 4.994 -2.476 1 97.41 116 LEU A C 1
ATOM 888 O O . LEU A 1 116 ? 18.897 6.081 -2.017 1 97.41 116 LEU A O 1
ATOM 892 N N . ALA A 1 117 ? 18.775 4.46 -3.532 1 97.5 117 ALA A N 1
ATOM 893 C CA . ALA A 1 117 ? 17.681 5.137 -4.224 1 97.5 117 ALA A CA 1
ATOM 894 C C . ALA A 1 117 ? 16.477 5.316 -3.304 1 97.5 117 ALA A C 1
ATOM 896 O O . ALA A 1 117 ? 15.876 6.392 -3.259 1 97.5 117 ALA A O 1
ATOM 897 N N . GLN A 1 118 ? 16.202 4.287 -2.558 1 96.61 118 GLN A N 1
ATOM 898 C CA . GLN A 1 118 ? 15.046 4.299 -1.667 1 96.61 118 GLN A CA 1
ATOM 899 C C . GLN A 1 118 ? 15.233 5.308 -0.538 1 96.61 118 GLN A C 1
ATOM 901 O O . GLN A 1 118 ? 14.263 5.904 -0.064 1 96.61 118 GLN A O 1
ATOM 906 N N . SER A 1 119 ? 16.437 5.563 -0.111 1 97.64 119 SER A N 1
ATOM 907 C CA . SER A 1 119 ? 16.721 6.497 0.974 1 97.64 119 SER A CA 1
ATOM 908 C C . SER A 1 119 ? 16.409 7.932 0.563 1 97.64 119 SER A C 1
ATOM 910 O O . SER A 1 119 ? 16.106 8.775 1.411 1 97.64 119 SER A O 1
ATOM 912 N N . PHE A 1 120 ? 16.428 8.211 -0.719 1 97.45 120 PHE A N 1
ATOM 913 C CA . PHE A 1 120 ? 16.047 9.526 -1.22 1 97.45 120 PHE A CA 1
ATOM 914 C C . PHE A 1 120 ? 14.58 9.544 -1.632 1 97.45 120 PHE A C 1
ATOM 916 O O . PHE A 1 120 ? 13.887 10.543 -1.434 1 97.45 120 PHE A O 1
ATOM 923 N N . LEU A 1 121 ? 14.177 8.481 -2.098 1 96.57 121 LEU A N 1
ATOM 924 C CA . LEU A 1 121 ? 12.86 8.416 -2.721 1 96.57 121 LEU A CA 1
ATOM 925 C C . LEU A 1 121 ? 11.757 8.58 -1.68 1 96.57 121 LEU A C 1
ATOM 927 O O . LEU A 1 121 ? 10.799 9.326 -1.897 1 96.57 121 LEU A O 1
ATOM 931 N N . HIS A 1 122 ? 11.846 7.926 -0.57 1 94.58 122 HIS A N 1
ATOM 932 C CA . HIS A 1 122 ? 10.785 7.951 0.43 1 94.58 122 HIS A CA 1
ATOM 933 C C . HIS A 1 122 ? 10.596 9.354 0.998 1 94.58 122 HIS A C 1
ATOM 935 O O . HIS A 1 122 ? 9.477 9.872 1.025 1 94.58 122 HIS A O 1
ATOM 941 N N . PRO A 1 123 ? 11.638 10.083 1.37 1 95.3 123 PRO A N 1
ATOM 942 C CA . PRO A 1 123 ? 11.453 11.459 1.837 1 95.3 123 PRO A CA 1
ATOM 943 C C . PRO A 1 123 ? 10.973 12.397 0.732 1 95.3 123 PRO A C 1
ATOM 945 O O . PRO A 1 123 ? 10.226 13.342 1.001 1 95.3 123 PRO A O 1
ATOM 948 N N . LEU A 1 124 ? 11.397 12.135 -0.491 1 94.92 124 LEU A N 1
ATOM 949 C CA . LEU A 1 124 ? 10.933 12.967 -1.596 1 94.92 124 LEU A CA 1
ATOM 950 C C . LEU A 1 124 ? 9.442 12.764 -1.84 1 94.92 124 LEU A C 1
ATOM 952 O O . LEU A 1 124 ? 8.731 13.71 -2.187 1 94.92 124 LEU A O 1
ATOM 956 N N . ARG A 1 125 ? 9.031 11.567 -1.702 1 91.19 125 ARG A N 1
ATOM 957 C CA . ARG A 1 125 ? 7.596 11.315 -1.792 1 91.19 125 ARG A CA 1
ATOM 958 C C . ARG A 1 125 ? 6.842 12.038 -0.681 1 91.19 125 ARG A C 1
ATOM 960 O O . ARG A 1 125 ? 5.765 12.592 -0.913 1 91.19 125 ARG A O 1
ATOM 967 N N . ALA A 1 126 ? 7.403 11.961 0.504 1 90.88 126 ALA A N 1
ATOM 968 C CA . ALA A 1 126 ? 6.807 12.692 1.619 1 90.88 126 ALA A CA 1
ATOM 969 C C . ALA A 1 126 ? 6.727 14.185 1.317 1 90.88 126 ALA A C 1
ATOM 971 O O . ALA A 1 126 ? 5.748 14.846 1.673 1 90.88 126 ALA A O 1
ATOM 972 N N . TYR A 1 127 ? 7.749 14.713 0.701 1 93.61 127 TYR A N 1
ATOM 973 C CA . TYR A 1 127 ? 7.79 16.114 0.295 1 93.61 127 TYR A CA 1
ATOM 974 C C . TYR A 1 127 ? 6.575 16.472 -0.552 1 93.61 127 TYR A C 1
ATOM 976 O O . TYR A 1 127 ? 5.905 17.474 -0.293 1 93.61 127 TYR A O 1
ATOM 984 N N . PHE A 1 128 ? 6.277 15.666 -1.475 1 89.96 128 PHE A N 1
ATOM 985 C CA . PHE A 1 128 ? 5.178 15.938 -2.393 1 89.96 128 PHE A CA 1
ATOM 986 C C . PHE A 1 128 ? 3.835 15.655 -1.73 1 89.96 128 PHE A C 1
ATOM 988 O O . PHE A 1 128 ? 2.904 16.457 -1.832 1 89.96 128 PHE A O 1
ATOM 995 N N . ARG A 1 129 ? 3.757 14.586 -1.023 1 84.7 129 ARG A N 1
ATOM 996 C CA . ARG A 1 129 ? 2.495 14.145 -0.437 1 84.7 129 ARG A CA 1
ATOM 997 C C . ARG A 1 129 ? 2.014 15.125 0.627 1 84.7 129 ARG A C 1
ATOM 999 O O . ARG A 1 129 ? 0.819 15.418 0.714 1 84.7 129 ARG A O 1
ATOM 1006 N N . THR A 1 130 ? 2.944 15.657 1.453 1 86.84 130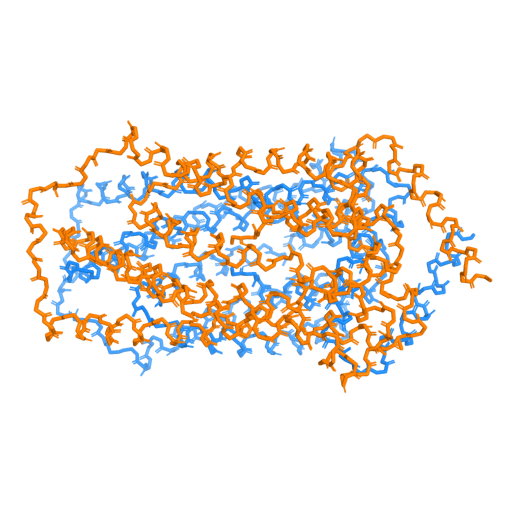 THR A N 1
ATOM 1007 C CA . THR A 1 130 ? 2.558 16.506 2.575 1 86.84 130 THR A CA 1
ATOM 1008 C C . THR A 1 130 ? 2.164 17.898 2.089 1 86.84 130 THR A C 1
ATOM 1010 O O . THR A 1 130 ? 1.505 18.649 2.811 1 86.84 130 THR A O 1
ATOM 1013 N N . GLN A 1 131 ? 2.575 18.179 0.816 1 86.77 131 GLN A N 1
ATOM 1014 C CA . GLN A 1 131 ? 2.176 19.445 0.211 1 86.77 131 GLN A CA 1
ATOM 1015 C C . GLN A 1 131 ? 0.977 19.258 -0.715 1 86.77 131 GLN A C 1
ATOM 1017 O O . GLN A 1 131 ? 0.613 20.171 -1.46 1 86.77 131 GLN A O 1
ATOM 1022 N N . SER A 1 132 ? 0.446 18.089 -0.737 1 81.58 132 SER A N 1
ATOM 1023 C CA . SER A 1 132 ? -0.718 17.74 -1.545 1 81.58 132 SER A CA 1
ATOM 1024 C C . SER A 1 132 ? -0.405 17.833 -3.035 1 81.58 132 SER A C 1
ATOM 1026 O O . SER A 1 132 ? -1.261 18.221 -3.832 1 81.58 132 SER A O 1
ATOM 1028 N N . LYS A 1 133 ? 0.784 17.641 -3.365 1 87.81 133 LYS A N 1
ATOM 1029 C CA . LYS A 1 133 ? 1.214 17.582 -4.759 1 87.81 133 LYS A CA 1
ATOM 1030 C C . LYS A 1 133 ? 1.317 16.137 -5.241 1 87.81 133 LYS A C 1
ATOM 1032 O O . LYS A 1 133 ? 2.342 15.735 -5.797 1 87.81 133 LYS A O 1
ATOM 1037 N N . THR A 1 134 ? 0.273 15.465 -5.105 1 84.77 134 THR A N 1
ATOM 1038 C CA . THR A 1 134 ? 0.245 14.037 -5.401 1 84.77 134 THR A CA 1
ATOM 1039 C C . THR A 1 134 ? 0.194 13.797 -6.907 1 84.77 134 THR A C 1
ATOM 1041 O O . THR A 1 134 ? 0.678 12.774 -7.395 1 84.77 134 THR A O 1
ATOM 1044 N N . LEU A 1 135 ? -0.351 14.792 -7.61 1 86.62 135 LEU A N 1
ATOM 1045 C CA . LEU A 1 135 ? -0.469 14.6 -9.051 1 86.62 135 LEU A CA 1
ATOM 1046 C C . LEU A 1 135 ? 0.906 14.582 -9.712 1 86.62 135 LEU A C 1
ATOM 1048 O O . LEU A 1 135 ? 1.226 13.658 -10.462 1 86.62 135 LEU A O 1
ATOM 1052 N N . PRO A 1 136 ? 1.75 15.559 -9.391 1 89.66 136 PRO A N 1
ATOM 1053 C CA . PRO A 1 136 ? 3.097 15.486 -9.963 1 89.66 136 PRO A CA 1
ATOM 1054 C C . PRO A 1 136 ? 3.847 14.223 -9.548 1 89.66 136 PRO A C 1
ATOM 1056 O O . PRO A 1 136 ? 4.581 13.644 -10.353 1 89.66 136 PRO A O 1
ATOM 1059 N N . LEU A 1 137 ? 3.703 13.81 -8.345 1 88.83 137 LEU A N 1
ATOM 1060 C CA . LEU A 1 137 ? 4.327 12.585 -7.859 1 88.83 137 LEU A CA 1
ATOM 1061 C C . LEU A 1 137 ? 3.868 11.381 -8.674 1 88.83 137 LEU A C 1
ATOM 1063 O O . LEU A 1 137 ? 4.687 10.557 -9.088 1 88.83 137 LEU A O 1
ATOM 1067 N N . SER A 1 138 ? 2.608 11.311 -8.928 1 84.73 138 SER A N 1
ATOM 1068 C CA . SER A 1 138 ? 2.036 10.187 -9.663 1 84.73 138 SER A CA 1
ATOM 1069 C C . SER A 1 138 ? 2.479 10.199 -11.122 1 84.73 138 SER A C 1
ATOM 1071 O O . SER A 1 138 ? 2.727 9.143 -11.71 1 84.73 138 SER A O 1
ATOM 1073 N N . VAL A 1 139 ? 2.502 11.328 -11.679 1 88.13 139 VAL A N 1
ATOM 1074 C CA . VAL A 1 139 ? 2.923 11.45 -13.071 1 88.13 139 VAL A CA 1
ATOM 1075 C C . VAL A 1 139 ? 4.372 10.989 -13.215 1 88.13 139 VAL A C 1
ATOM 1077 O O . VAL A 1 139 ? 4.699 10.224 -14.126 1 88.13 139 VAL A O 1
ATOM 1080 N N . CYS A 1 140 ? 5.217 11.425 -12.321 1 91.88 140 CYS A N 1
ATOM 1081 C CA . CYS A 1 140 ? 6.614 11.01 -12.356 1 91.88 140 CYS A CA 1
ATOM 1082 C C . CYS A 1 140 ? 6.742 9.505 -12.148 1 91.88 140 CYS A C 1
ATOM 1084 O O . CYS A 1 140 ? 7.545 8.848 -12.812 1 91.88 140 CYS A O 1
ATOM 1086 N N . THR A 1 141 ? 5.975 9.022 -11.213 1 87.76 141 THR A N 1
ATOM 1087 C CA . THR A 1 141 ? 5.992 7.585 -10.964 1 87.76 141 THR A CA 1
ATOM 1088 C C . THR A 1 141 ? 5.504 6.818 -12.189 1 87.76 141 THR A C 1
ATOM 1090 O O . THR A 1 141 ? 6.037 5.755 -12.517 1 87.76 141 THR A O 1
ATOM 1093 N N . GLY A 1 142 ? 4.471 7.323 -12.812 1 83.81 142 GLY A N 1
ATOM 1094 C CA . GLY A 1 142 ? 3.964 6.708 -14.028 1 83.81 142 GLY A CA 1
ATOM 1095 C C . GLY A 1 142 ? 4.995 6.64 -15.138 1 83.81 142 GLY A C 1
ATOM 1096 O O . GLY A 1 142 ? 5.151 5.603 -15.785 1 83.81 142 GLY A O 1
ATOM 1097 N N . ILE A 1 143 ? 5.64 7.708 -15.32 1 89.12 143 ILE A N 1
ATOM 1098 C CA . ILE A 1 143 ? 6.679 7.762 -16.343 1 89.12 143 ILE A CA 1
ATOM 1099 C C . ILE A 1 143 ? 7.787 6.768 -16.006 1 89.12 143 ILE A C 1
ATOM 1101 O O . ILE A 1 143 ? 8.268 6.044 -16.882 1 89.12 143 ILE A O 1
ATOM 1105 N N . ALA A 1 144 ? 8.18 6.748 -14.746 1 89.57 144 ALA A N 1
ATOM 1106 C CA . ALA A 1 144 ? 9.22 5.819 -14.312 1 89.57 144 ALA A CA 1
ATOM 1107 C C . ALA A 1 144 ? 8.781 4.371 -14.512 1 89.57 144 ALA A C 1
ATOM 1109 O O . ALA A 1 144 ? 9.595 3.512 -14.857 1 89.57 144 ALA A O 1
ATOM 1110 N N . SER A 1 145 ? 7.552 4.124 -14.269 1 83.3 145 SER A N 1
ATOM 1111 C CA . SER A 1 145 ? 7.013 2.779 -14.435 1 83.3 145 SER A CA 1
ATOM 1112 C C . SER A 1 145 ? 7.08 2.332 -15.891 1 83.3 145 SER A C 1
ATOM 1114 O O . SER A 1 145 ? 7.447 1.192 -16.18 1 83.3 145 SER A O 1
ATOM 1116 N N . VAL A 1 146 ? 6.693 3.171 -16.769 1 83.35 146 VAL A N 1
ATOM 1117 C CA . VAL A 1 146 ? 6.726 2.86 -18.195 1 83.35 146 VAL A CA 1
ATOM 1118 C C . VAL A 1 146 ? 8.17 2.647 -18.644 1 83.35 146 VAL A C 1
ATOM 1120 O O . VAL A 1 146 ? 8.455 1.743 -19.433 1 83.35 146 VAL A O 1
ATOM 1123 N N . LEU A 1 147 ? 9.049 3.42 -18.105 1 91.71 147 LEU A N 1
ATOM 1124 C CA . LEU A 1 147 ? 10.457 3.338 -18.48 1 91.71 147 LEU A CA 1
ATOM 1125 C C . LEU A 1 147 ? 11.104 2.088 -17.893 1 91.71 147 LEU A C 1
ATOM 1127 O O . LEU A 1 147 ? 12.143 1.635 -18.379 1 91.71 147 LEU A O 1
ATOM 1131 N N . HIS A 1 148 ? 10.544 1.523 -16.888 1 89.88 148 HIS A N 1
ATOM 1132 C CA . HIS A 1 148 ? 11.105 0.341 -16.243 1 89.88 148 HIS A CA 1
ATOM 1133 C C . HIS A 1 148 ? 11.135 -0.847 -17.2 1 89.88 148 HIS A C 1
ATOM 1135 O O . HIS A 1 148 ? 12.058 -1.663 -17.154 1 89.88 148 HIS A O 1
ATOM 1141 N N . PHE A 1 149 ? 10.206 -0.948 -18.075 1 85.4 149 PHE A N 1
ATOM 1142 C CA . PHE A 1 149 ? 10.105 -2.09 -18.976 1 85.4 149 PHE A CA 1
ATOM 1143 C C . PHE A 1 149 ? 11.272 -2.11 -19.957 1 85.4 149 PHE A C 1
ATOM 1145 O O . PHE A 1 149 ? 11.983 -3.111 -20.064 1 85.4 149 PHE A O 1
ATOM 1152 N N . PRO A 1 150 ? 11.426 -1.036 -20.7 1 92.28 150 PRO A N 1
ATOM 1153 C CA . PRO A 1 150 ? 12.566 -1.059 -21.62 1 92.28 150 PRO A CA 1
ATOM 1154 C C . PRO A 1 150 ? 13.905 -1.184 -20.897 1 92.28 150 PRO A C 1
ATOM 1156 O O . PRO A 1 150 ? 14.841 -1.789 -21.425 1 92.28 150 PRO A O 1
ATOM 1159 N N . VAL A 1 151 ? 14.094 -0.654 -19.688 1 94.89 151 VAL A N 1
ATOM 1160 C CA . VAL A 1 151 ? 15.331 -0.762 -18.921 1 94.89 151 VAL A CA 1
ATOM 1161 C C . VAL A 1 151 ? 15.579 -2.221 -18.544 1 94.89 151 VAL A C 1
ATOM 1163 O O . VAL A 1 151 ? 16.698 -2.722 -18.681 1 94.89 151 VAL A O 1
ATOM 1166 N N . THR A 1 152 ? 14.565 -2.881 -18.087 1 91.77 152 THR A N 1
ATOM 1167 C CA . THR A 1 152 ? 14.692 -4.285 -17.714 1 91.77 152 THR A CA 1
ATOM 1168 C C . THR A 1 152 ? 14.996 -5.145 -18.937 1 91.77 152 THR A C 1
ATOM 1170 O O . THR A 1 152 ? 15.848 -6.035 -18.881 1 91.77 152 THR A O 1
ATOM 1173 N N . PHE A 1 153 ? 14.285 -4.865 -20.031 1 90.28 153 PHE A N 1
ATOM 1174 C CA . PHE A 1 153 ? 14.497 -5.608 -21.268 1 90.28 153 PHE A CA 1
ATOM 1175 C C . PHE A 1 153 ? 15.937 -5.466 -21.745 1 90.28 153 PHE A C 1
ATOM 1177 O O . PHE A 1 153 ? 16.559 -6.447 -22.157 1 90.28 153 PHE A O 1
ATOM 1184 N N . LEU A 1 154 ? 16.405 -4.255 -21.712 1 95.52 154 LEU A N 1
ATOM 1185 C CA . LEU A 1 154 ? 17.771 -3.983 -22.144 1 95.52 154 LEU A CA 1
ATOM 1186 C C . LEU A 1 154 ? 18.774 -4.756 -21.295 1 95.52 154 LEU A C 1
ATOM 1188 O O . LEU A 1 154 ? 19.686 -5.391 -21.829 1 95.52 154 LEU A O 1
ATOM 1192 N N . LEU A 1 155 ? 18.636 -4.819 -19.98 1 96.6 155 LEU A N 1
ATOM 1193 C CA . LEU A 1 155 ? 19.602 -5.439 -19.08 1 96.6 155 LEU A CA 1
ATOM 1194 C C . LEU A 1 155 ? 19.48 -6.959 -19.116 1 96.6 155 LEU A C 1
ATOM 1196 O O . LEU A 1 155 ? 20.488 -7.667 -19.064 1 96.6 155 LEU A O 1
ATOM 1200 N N . VAL A 1 156 ? 18.294 -7.459 -19.225 1 93.33 156 VAL A N 1
ATOM 1201 C CA . VAL A 1 156 ? 18.059 -8.896 -19.128 1 93.33 156 VAL A CA 1
ATOM 1202 C C . VAL A 1 156 ? 18.263 -9.547 -20.494 1 93.33 156 VAL A C 1
ATOM 1204 O O . VAL A 1 156 ? 19.044 -10.492 -20.628 1 93.33 156 VAL A O 1
ATOM 1207 N N . SER A 1 157 ? 17.541 -9.073 -21.525 1 87.98 157 SER A N 1
ATOM 1208 C CA . SER A 1 157 ? 17.496 -9.736 -22.824 1 87.98 157 SER A CA 1
ATOM 1209 C C . SER A 1 157 ? 18.648 -9.286 -23.715 1 87.98 157 SER A C 1
ATOM 1211 O O . SER A 1 157 ? 19.251 -10.1 -24.417 1 87.98 157 SER A O 1
ATOM 1213 N N . TYR A 1 158 ? 18.937 -8.036 -23.704 1 90.68 158 TYR A N 1
ATOM 1214 C CA . TYR A 1 158 ? 19.95 -7.532 -24.625 1 90.68 158 TYR A CA 1
ATOM 1215 C C . TYR A 1 158 ? 21.35 -7.737 -24.06 1 90.68 158 TYR A C 1
ATOM 1217 O O . TYR A 1 158 ? 22.248 -8.206 -24.764 1 90.68 158 TYR A O 1
ATOM 1225 N N . LEU A 1 159 ? 21.63 -7.44 -22.794 1 95.27 159 LEU A N 1
ATOM 1226 C CA . LEU A 1 159 ? 22.96 -7.539 -22.202 1 95.27 159 LEU A CA 1
ATOM 1227 C C . LEU A 1 159 ? 23.158 -8.896 -21.536 1 95.27 159 LEU A C 1
ATOM 1229 O O . LEU A 1 159 ? 24.276 -9.246 -21.151 1 95.27 159 LEU A O 1
ATOM 1233 N N . GLY A 1 160 ? 22.076 -9.62 -21.28 1 93.28 160 GLY A N 1
ATOM 1234 C CA . GLY A 1 160 ? 22.147 -10.99 -20.797 1 93.28 160 GLY A CA 1
ATOM 1235 C C . GLY A 1 160 ? 22.493 -11.085 -19.323 1 93.28 160 GLY A C 1
ATOM 1236 O O . GLY A 1 160 ? 23.157 -12.032 -18.896 1 93.28 160 GLY A O 1
ATOM 1237 N N . PHE A 1 161 ? 22.158 -10.108 -18.532 1 96.14 161 PHE A N 1
ATOM 1238 C CA . PHE A 1 161 ? 22.512 -10.087 -17.117 1 96.14 161 PHE A CA 1
ATOM 1239 C C . PHE A 1 161 ? 21.573 -10.977 -16.311 1 96.14 161 PHE A C 1
ATOM 1241 O O . PHE A 1 161 ? 21.834 -11.265 -15.141 1 96.14 161 PHE A O 1
ATOM 1248 N N . GLU A 1 162 ? 20.441 -11.442 -16.955 1 95.07 162 GLU A N 1
ATOM 1249 C CA . GLU A 1 162 ? 19.491 -12.369 -16.347 1 95.07 162 GLU A CA 1
ATOM 1250 C C . GLU A 1 162 ? 18.973 -11.834 -15.015 1 95.07 162 GLU A C 1
ATOM 1252 O O . GLU A 1 162 ? 18.487 -10.704 -14.941 1 95.07 162 GLU A O 1
ATOM 1257 N N . ILE A 1 163 ? 19.202 -12.539 -13.872 1 95.04 163 ILE A N 1
ATOM 1258 C CA . ILE A 1 163 ? 18.626 -12.167 -12.584 1 95.04 163 ILE A CA 1
ATOM 1259 C C . ILE A 1 163 ? 19.306 -10.904 -12.06 1 95.04 163 ILE A C 1
ATOM 1261 O O . ILE A 1 163 ? 18.67 -10.074 -11.406 1 95.04 163 ILE A O 1
ATOM 1265 N N . LYS A 1 164 ? 20.587 -10.774 -12.381 1 97.47 164 LYS A N 1
ATOM 1266 C CA . LYS A 1 164 ? 21.303 -9.556 -12.013 1 97.47 164 LYS A CA 1
ATOM 1267 C C . LYS A 1 164 ? 20.692 -8.333 -12.693 1 97.47 164 LYS A C 1
ATOM 1269 O O . LYS A 1 164 ? 20.623 -7.256 -12.098 1 97.47 164 LYS A O 1
ATOM 1274 N N . GLY A 1 165 ? 20.27 -8.577 -13.897 1 97.02 165 GLY A N 1
ATOM 1275 C CA . GLY A 1 165 ? 19.672 -7.492 -14.659 1 97.02 165 GLY A CA 1
ATOM 1276 C C . GLY A 1 165 ? 18.335 -7.039 -14.104 1 97.02 165 GLY A C 1
ATOM 1277 O O . GLY A 1 165 ? 18.031 -5.845 -14.099 1 97.02 165 GLY A O 1
ATOM 1278 N N . ILE A 1 166 ? 17.573 -7.99 -13.632 1 93.84 166 ILE A N 1
ATOM 1279 C CA . ILE A 1 166 ? 16.276 -7.66 -13.052 1 93.84 166 ILE A CA 1
ATOM 1280 C C . ILE A 1 166 ? 16.474 -6.835 -11.782 1 93.84 166 ILE A C 1
ATOM 1282 O O . ILE A 1 166 ? 15.815 -5.81 -11.591 1 93.84 166 ILE A O 1
ATOM 1286 N N . ALA A 1 167 ? 17.363 -7.25 -10.917 1 96.14 167 ALA A N 1
ATOM 1287 C CA . ALA A 1 167 ? 17.657 -6.534 -9.679 1 96.14 167 ALA A CA 1
ATOM 1288 C C . ALA A 1 167 ? 18.181 -5.13 -9.968 1 96.14 167 ALA A C 1
ATOM 1290 O O . ALA A 1 167 ? 17.7 -4.151 -9.393 1 96.14 167 ALA A O 1
ATOM 1291 N N . LEU A 1 168 ? 19.089 -5.007 -10.894 1 97.18 168 LEU A N 1
ATOM 1292 C CA . LEU A 1 168 ? 19.701 -3.725 -11.227 1 97.18 168 LEU A CA 1
ATOM 1293 C C . LEU A 1 168 ? 18.69 -2.795 -11.888 1 97.18 168 LEU A C 1
ATOM 1295 O O . LEU A 1 168 ? 18.748 -1.577 -11.704 1 97.18 168 LEU A O 1
ATOM 1299 N N . SER A 1 169 ? 17.857 -3.364 -12.688 1 96.74 169 SER A N 1
ATOM 1300 C CA . SER A 1 169 ? 16.853 -2.537 -13.349 1 96.74 169 SER A CA 1
ATOM 1301 C C . SER A 1 169 ? 15.937 -1.862 -12.333 1 96.74 169 SER A C 1
ATOM 1303 O O . SER A 1 169 ? 15.489 -0.734 -12.547 1 96.74 169 SER A O 1
ATOM 1305 N N . GLY A 1 170 ? 15.635 -2.576 -11.263 1 94.31 170 GLY A N 1
ATOM 1306 C CA . GLY A 1 170 ? 14.864 -1.961 -10.195 1 94.31 170 GLY A CA 1
ATOM 1307 C C . GLY A 1 170 ? 15.552 -0.759 -9.577 1 94.31 170 GLY A C 1
ATOM 1308 O O . GLY A 1 170 ? 14.931 0.289 -9.388 1 94.31 170 GLY A O 1
ATOM 1309 N N . ALA A 1 171 ? 16.779 -0.917 -9.294 1 96.19 171 ALA A N 1
ATOM 1310 C CA . ALA A 1 171 ? 17.566 0.174 -8.725 1 96.19 171 ALA A CA 1
ATOM 1311 C C . ALA A 1 171 ? 17.63 1.361 -9.682 1 96.19 171 ALA A C 1
ATOM 1313 O O . ALA A 1 171 ? 17.433 2.507 -9.272 1 96.19 171 ALA A O 1
ATOM 1314 N N . LEU A 1 172 ? 17.859 1.076 -10.895 1 96.88 172 LEU A N 1
ATOM 1315 C CA . LEU A 1 172 ? 17.99 2.129 -11.896 1 96.88 172 LEU A CA 1
ATOM 1316 C C . LEU A 1 172 ? 16.674 2.879 -12.072 1 96.88 172 LEU A C 1
ATOM 1318 O O . LEU A 1 172 ? 16.667 4.103 -12.218 1 96.88 172 LEU A O 1
ATOM 1322 N N . SER A 1 173 ? 15.642 2.165 -12.091 1 95.09 173 SER A N 1
ATOM 1323 C CA . SER A 1 173 ? 14.331 2.786 -12.252 1 95.09 173 SER A CA 1
ATOM 1324 C C . SER A 1 173 ? 13.994 3.683 -11.065 1 95.09 173 SER A C 1
ATOM 1326 O O . SER A 1 173 ? 13.423 4.761 -11.238 1 95.09 173 SER A O 1
ATOM 1328 N N . ASN A 1 174 ? 14.326 3.239 -9.898 1 95.43 174 ASN A N 1
ATOM 1329 C CA . ASN A 1 174 ? 14.083 4.063 -8.718 1 95.43 174 ASN A CA 1
ATOM 1330 C C . ASN A 1 174 ? 14.997 5.285 -8.69 1 95.43 174 ASN A C 1
ATOM 1332 O O . ASN A 1 174 ? 14.586 6.362 -8.255 1 95.43 174 ASN A O 1
ATOM 1336 N N . PHE A 1 175 ? 16.199 5.147 -9.158 1 97.4 175 PHE A N 1
ATOM 1337 C CA . PHE A 1 175 ? 17.07 6.307 -9.303 1 97.4 175 PHE A CA 1
ATOM 1338 C C . PHE A 1 175 ? 16.496 7.291 -10.316 1 97.4 175 PHE A C 1
ATOM 1340 O O . PHE A 1 175 ? 16.553 8.505 -10.111 1 97.4 175 PHE A O 1
ATOM 1347 N N . ASN A 1 176 ? 16.01 6.753 -11.39 1 96.95 176 ASN A N 1
ATOM 1348 C CA . ASN A 1 176 ? 15.374 7.608 -12.387 1 96.95 176 ASN A CA 1
ATOM 1349 C C . ASN A 1 176 ? 14.223 8.41 -11.787 1 96.95 176 ASN A C 1
ATOM 1351 O O . ASN A 1 176 ? 14.063 9.594 -12.088 1 96.95 176 ASN A O 1
ATOM 1355 N N . LEU A 1 177 ? 13.439 7.758 -10.992 1 95.84 177 LEU A N 1
ATOM 1356 C CA . LEU A 1 177 ? 12.321 8.448 -10.357 1 95.84 177 LEU A CA 1
ATOM 1357 C C . LEU A 1 177 ? 12.819 9.56 -9.44 1 95.84 177 LEU A C 1
ATOM 1359 O O . LEU A 1 177 ? 12.252 10.655 -9.421 1 95.84 177 LEU A O 1
ATOM 1363 N N . VAL A 1 178 ? 13.867 9.302 -8.669 1 97.17 178 VAL A N 1
ATOM 1364 C CA . VAL A 1 178 ? 14.47 10.323 -7.818 1 97.17 178 VAL A CA 1
ATOM 1365 C C . VAL A 1 178 ? 14.874 11.528 -8.665 1 97.17 178 VAL A C 1
ATOM 1367 O O . VAL A 1 178 ? 14.595 12.672 -8.3 1 97.17 178 VAL A O 1
ATOM 1370 N N . VAL A 1 179 ? 15.442 11.257 -9.75 1 97.41 179 VAL A N 1
ATOM 1371 C CA . VAL A 1 179 ? 15.911 12.314 -10.64 1 97.41 179 VAL A CA 1
ATOM 1372 C C . VAL A 1 179 ? 14.72 13.101 -11.182 1 97.41 179 VAL A C 1
ATOM 1374 O O . VAL A 1 179 ? 14.744 14.334 -11.211 1 97.41 179 VAL A O 1
ATOM 1377 N N . PHE A 1 180 ? 13.671 12.411 -11.631 1 96.73 180 PHE A N 1
ATOM 1378 C CA . PHE A 1 180 ? 12.474 13.072 -12.137 1 96.73 180 PHE A CA 1
ATOM 1379 C C . PHE A 1 180 ? 11.885 14.004 -11.085 1 96.73 180 PHE A C 1
ATOM 1381 O O . PHE A 1 180 ? 11.49 15.13 -11.396 1 96.73 180 PHE A O 1
ATOM 1388 N N . LEU A 1 181 ? 11.83 13.559 -9.851 1 95.31 181 LEU A N 1
ATOM 1389 C CA . LEU A 1 181 ? 11.252 14.354 -8.774 1 95.31 181 LEU A CA 1
ATOM 1390 C C . LEU A 1 181 ? 12.118 15.572 -8.471 1 95.31 181 LEU A C 1
ATOM 1392 O O . LEU A 1 181 ? 11.599 16.665 -8.236 1 95.31 181 LEU A O 1
ATOM 1396 N N . PHE A 1 182 ? 13.414 15.376 -8.544 1 94.91 182 PHE A N 1
ATOM 1397 C CA . PHE A 1 182 ? 14.322 16.495 -8.326 1 94.91 182 PHE A CA 1
ATOM 1398 C C . PHE A 1 182 ? 14.19 17.525 -9.441 1 94.91 182 PHE A C 1
ATOM 1400 O O . PHE A 1 182 ? 14.235 18.731 -9.188 1 94.91 182 PHE A O 1
ATOM 1407 N N . ILE A 1 183 ? 14.094 17.075 -10.645 1 94.94 183 ILE A N 1
ATOM 1408 C CA . ILE A 1 183 ? 13.926 17.975 -11.781 1 94.94 183 ILE A CA 1
ATOM 1409 C C . ILE A 1 183 ? 12.631 18.768 -11.625 1 94.94 183 ILE A C 1
ATOM 1411 O O . ILE A 1 183 ? 12.602 19.977 -11.869 1 94.94 183 ILE A O 1
ATOM 1415 N N . TYR A 1 184 ? 11.576 18.092 -11.199 1 94.01 184 TYR A N 1
ATOM 1416 C CA . TYR A 1 184 ? 10.303 18.769 -10.983 1 94.01 184 TYR A CA 1
ATOM 1417 C C . TYR A 1 184 ? 10.439 19.864 -9.932 1 94.01 184 TYR A C 1
ATOM 1419 O O . TYR A 1 184 ? 9.93 20.973 -10.112 1 94.01 184 TYR A O 1
ATOM 1427 N N . ILE A 1 185 ? 11.098 19.544 -8.828 1 92.41 185 ILE A N 1
ATOM 1428 C CA . ILE A 1 185 ? 11.283 20.51 -7.75 1 92.41 185 ILE A CA 1
ATOM 1429 C C . ILE A 1 185 ? 12.086 21.704 -8.26 1 92.41 185 ILE A C 1
ATOM 1431 O O . ILE A 1 185 ? 11.749 22.855 -7.974 1 92.41 185 ILE A O 1
ATOM 1435 N N . ALA A 1 186 ? 13.086 21.486 -9.04 1 90.63 186 ALA A N 1
ATOM 1436 C CA . ALA A 1 186 ? 13.997 22.524 -9.517 1 90.63 186 ALA A CA 1
ATOM 1437 C C . ALA A 1 186 ? 13.304 23.445 -10.516 1 90.63 186 ALA A C 1
ATOM 1439 O O . ALA A 1 186 ? 13.543 24.655 -10.524 1 90.63 186 ALA A O 1
ATOM 1440 N N . PHE A 1 187 ? 12.34 22.915 -11.272 1 89.77 187 PHE A N 1
ATOM 1441 C CA . PHE A 1 187 ? 11.826 23.694 -12.392 1 89.77 187 PHE A CA 1
ATOM 1442 C C . PHE A 1 187 ? 10.409 24.179 -12.11 1 89.77 187 PHE A C 1
ATOM 1444 O O . PHE A 1 187 ? 9.97 25.188 -12.666 1 89.77 187 PHE A O 1
ATOM 1451 N N . PHE A 1 188 ? 9.675 23.491 -11.277 1 81.18 188 PHE A N 1
ATOM 1452 C CA . PHE A 1 188 ? 8.255 23.808 -11.189 1 81.18 188 PHE A CA 1
ATOM 1453 C C . PHE A 1 188 ? 7.888 24.263 -9.781 1 81.18 188 PHE A C 1
ATOM 1455 O O . PHE A 1 188 ? 6.807 24.814 -9.563 1 81.18 188 PHE A O 1
ATOM 1462 N N . GLU A 1 189 ? 8.584 23.889 -8.881 1 76.16 189 GLU A N 1
ATOM 1463 C CA . GLU A 1 189 ? 8.205 24.254 -7.519 1 76.16 189 GLU A CA 1
ATOM 1464 C C . GLU A 1 189 ? 8.641 25.679 -7.188 1 76.16 189 GLU A C 1
ATOM 1466 O O . GLU A 1 189 ? 9.77 26.073 -7.487 1 76.16 189 GLU A O 1
ATOM 1471 N N . GLU A 1 190 ? 7.508 26.399 -6.915 1 65.97 190 GLU A N 1
ATOM 1472 C CA . GLU A 1 190 ? 7.785 27.741 -6.412 1 65.97 190 GLU A CA 1
ATOM 1473 C C . GLU A 1 190 ? 8.576 27.689 -5.109 1 65.97 190 GLU A C 1
ATOM 1475 O O . GLU A 1 190 ? 8.343 26.818 -4.269 1 65.97 190 GLU A O 1
ATOM 1480 N N . LYS A 1 191 ? 9.754 28.192 -5.134 1 59.54 191 LYS A N 1
ATOM 1481 C CA . LYS A 1 191 ? 10.64 28.216 -3.974 1 59.54 191 LYS A CA 1
ATOM 1482 C C . LYS A 1 191 ? 9.863 28.514 -2.694 1 59.54 191 LYS A C 1
ATOM 1484 O O . LYS A 1 191 ? 9.118 29.494 -2.628 1 59.54 191 LYS A O 1
ATOM 1489 N N . LEU A 1 192 ? 9.331 27.434 -2.034 1 58.45 192 LEU A N 1
ATOM 1490 C CA . LEU A 1 192 ? 8.823 27.703 -0.694 1 58.45 192 LEU A CA 1
ATOM 1491 C C . LEU A 1 192 ? 9.546 28.89 -0.066 1 58.45 192 LEU A C 1
ATOM 1493 O O . LEU A 1 192 ? 10.692 29.181 -0.417 1 58.45 192 LEU A O 1
ATOM 1497 N N . SER A 1 193 ? 8.907 29.737 0.62 1 54.64 193 SER A N 1
ATOM 1498 C CA . SER A 1 193 ? 9.396 31.009 1.14 1 54.64 193 SER A CA 1
ATOM 1499 C C . SER A 1 193 ? 10.886 30.939 1.458 1 54.64 193 SER A C 1
ATOM 1501 O O . SER A 1 193 ? 11.323 30.083 2.23 1 54.64 193 SER A O 1
ATOM 1503 N N . LYS A 1 194 ? 11.761 31.104 0.429 1 52.49 194 LYS A N 1
ATOM 1504 C CA . LYS A 1 194 ? 13.212 31.258 0.478 1 52.49 194 LYS A CA 1
ATOM 1505 C C . LYS A 1 194 ? 13.637 32.074 1.696 1 52.49 194 LYS A C 1
ATOM 1507 O O . LYS A 1 194 ? 14.83 32.197 1.982 1 52.49 194 LYS A O 1
ATOM 1512 N N . ASP A 1 195 ? 12.696 32.884 2.028 1 47.8 195 ASP A N 1
ATOM 1513 C CA . ASP A 1 195 ? 13.241 33.953 2.859 1 47.8 195 ASP A CA 1
ATOM 1514 C C . ASP A 1 195 ? 13.836 33.395 4.15 1 47.8 195 ASP A C 1
ATOM 1516 O O . ASP A 1 195 ? 14.322 34.152 4.994 1 47.8 195 ASP A O 1
ATOM 1520 N N . GLU A 1 196 ? 13.398 32.206 4.455 1 52.48 196 GLU A N 1
ATOM 1521 C CA . GLU A 1 196 ? 13.85 32.049 5.835 1 52.48 196 GLU A CA 1
ATOM 1522 C C . GLU A 1 196 ? 15.3 31.579 5.891 1 52.48 196 GLU A C 1
ATOM 1524 O O . GLU A 1 196 ? 15.653 30.562 5.289 1 52.48 196 GLU A O 1
ATOM 1529 N N . LYS A 1 197 ? 16.114 32.578 5.987 1 51.3 197 LYS A N 1
ATOM 1530 C CA . LYS A 1 197 ? 17.532 32.382 6.273 1 51.3 197 LYS A CA 1
ATOM 1531 C C . LYS A 1 197 ? 17.768 31.065 7.008 1 51.3 197 LYS A C 1
ATOM 1533 O O . LYS A 1 197 ? 17.069 30.755 7.975 1 51.3 197 LYS A O 1
ATOM 1538 N N . VAL A 1 198 ? 18.175 30.026 6.252 1 54.47 198 VAL A N 1
ATOM 1539 C CA . VAL A 1 198 ? 18.664 28.785 6.844 1 54.47 198 VAL A CA 1
ATOM 1540 C C . VAL A 1 198 ? 19.405 29.09 8.145 1 54.47 198 VAL A C 1
ATOM 1542 O O . VAL A 1 198 ? 20.551 29.544 8.122 1 54.47 198 VAL A O 1
ATOM 1545 N N . SER A 1 199 ? 18.771 29.745 9.071 1 57.95 199 SER A N 1
ATOM 1546 C CA . SER A 1 199 ? 19.506 29.884 10.324 1 57.95 199 SER A CA 1
ATOM 1547 C C . SER A 1 199 ? 19.923 28.524 10.874 1 57.95 199 SER A C 1
ATOM 1549 O O . SER A 1 199 ? 19.191 27.542 10.736 1 57.95 199 SER A O 1
ATOM 1551 N N . GLU A 1 200 ? 21.107 28.401 11.068 1 65.47 200 GLU A N 1
ATOM 1552 C CA . GLU A 1 200 ? 21.71 27.205 11.65 1 65.47 200 GLU A CA 1
ATOM 1553 C C . GLU A 1 200 ? 20.988 26.789 12.928 1 65.47 200 GLU A C 1
ATOM 1555 O O . GLU A 1 200 ? 20.735 27.62 13.803 1 65.47 200 GLU A O 1
ATOM 1560 N N . GLU A 1 201 ? 20.29 25.779 12.936 1 74.73 201 GLU A N 1
ATOM 1561 C CA . GLU A 1 201 ? 19.658 25.184 14.11 1 74.73 201 GLU A CA 1
ATOM 1562 C C . GLU A 1 201 ? 20.678 24.928 15.215 1 74.73 201 GLU A C 1
ATOM 1564 O O . GLU A 1 201 ? 21.799 24.493 14.944 1 74.73 201 GLU A O 1
ATOM 1569 N N . SER A 1 202 ? 20.46 25.495 16.401 1 83.15 202 SER A N 1
ATOM 1570 C CA . SER A 1 202 ? 21.294 25.148 17.547 1 83.15 202 SER A CA 1
ATOM 1571 C C . SER A 1 202 ? 21.345 23.638 17.757 1 83.15 202 SER A C 1
ATOM 1573 O O . SER A 1 202 ? 20.462 22.912 17.297 1 83.15 202 SER A O 1
ATOM 1575 N N . TYR A 1 203 ? 22.407 23.257 18.34 1 86.13 203 TYR A N 1
ATOM 1576 C CA . TYR A 1 203 ? 22.595 21.842 18.64 1 86.13 203 TYR A CA 1
ATOM 1577 C C . TYR A 1 203 ? 21.422 21.294 19.444 1 86.13 203 TYR A C 1
ATOM 1579 O O . TYR A 1 203 ? 20.909 20.213 19.147 1 86.13 203 TYR A O 1
ATOM 1587 N N . GLU A 1 204 ? 20.972 22.092 20.388 1 89.28 204 GLU A N 1
ATOM 1588 C CA . GLU A 1 204 ? 19.866 21.674 21.244 1 89.28 204 GLU A CA 1
ATOM 1589 C C . GLU A 1 204 ? 18.578 21.514 20.442 1 89.28 204 GLU A C 1
ATOM 1591 O O . GLU A 1 204 ? 17.824 20.562 20.653 1 89.28 204 GLU A O 1
ATOM 1596 N N . GLN A 1 205 ? 18.389 22.379 19.564 1 90.46 205 GLN A N 1
ATOM 1597 C CA . GLN A 1 205 ? 17.189 22.325 18.735 1 90.46 205 GLN A CA 1
ATOM 1598 C C . GLN A 1 205 ? 17.222 21.121 17.797 1 90.46 205 GLN A C 1
ATOM 1600 O O . GLN A 1 205 ? 16.203 20.458 17.594 1 90.46 205 GLN A O 1
ATOM 1605 N N . SER A 1 206 ? 18.387 20.904 17.313 1 90.63 206 SER A N 1
ATOM 1606 C CA . SER A 1 206 ? 18.542 19.767 16.413 1 90.63 206 SER A CA 1
ATOM 1607 C C . SER A 1 206 ? 18.248 18.452 17.127 1 90.63 206 SER A C 1
ATOM 1609 O O . SER A 1 206 ? 17.549 17.59 16.59 1 90.63 206 SER A O 1
ATOM 1611 N N . VAL A 1 207 ? 18.764 18.3 18.328 1 93.49 207 VAL A N 1
ATOM 1612 C CA . VAL A 1 207 ? 18.561 17.08 19.103 1 93.49 207 VAL A CA 1
ATOM 1613 C C . VAL A 1 207 ? 17.077 16.905 19.414 1 93.49 207 VAL A C 1
ATOM 1615 O O . VAL A 1 207 ? 16.548 15.793 19.345 1 93.49 207 VAL A O 1
ATOM 1618 N N . ARG A 1 208 ? 16.464 17.967 19.657 1 93.36 208 ARG A N 1
ATOM 1619 C CA . ARG A 1 208 ? 15.041 17.933 19.976 1 93.36 208 ARG A CA 1
ATOM 1620 C C . ARG A 1 208 ? 14.22 17.485 18.771 1 93.36 208 ARG A C 1
ATOM 1622 O O . ARG A 1 208 ? 13.294 16.683 18.908 1 93.36 208 ARG A O 1
ATOM 1629 N N . GLU A 1 209 ? 14.602 17.971 17.675 1 94.07 209 GLU A N 1
ATOM 1630 C CA . GLU A 1 209 ? 13.856 17.634 16.466 1 94.07 209 GLU A CA 1
ATOM 1631 C C . GLU A 1 209 ? 14.099 16.184 16.054 1 94.07 209 GLU A C 1
ATOM 1633 O O . GLU A 1 209 ? 13.202 15.526 15.523 1 94.07 209 GLU A O 1
ATOM 1638 N N . TRP A 1 210 ? 15.301 15.739 16.351 1 96.4 210 TRP A N 1
ATOM 1639 C CA . TRP A 1 210 ? 15.595 14.335 16.085 1 96.4 210 TRP A CA 1
ATOM 1640 C C . TRP A 1 210 ? 14.801 13.425 17.016 1 96.4 210 TRP A C 1
ATOM 1642 O O . TRP A 1 210 ? 14.275 12.395 16.588 1 96.4 210 TRP A O 1
ATOM 1652 N N . LYS A 1 211 ? 14.728 13.785 18.248 1 96.27 211 LYS A N 1
ATOM 1653 C CA . LYS A 1 211 ? 13.962 13.002 19.214 1 96.27 211 LYS A CA 1
ATOM 1654 C C . LYS A 1 211 ? 12.486 12.951 18.832 1 96.27 211 LYS A C 1
ATOM 1656 O O . LYS A 1 211 ? 11.841 11.908 18.961 1 96.27 211 LYS A O 1
ATOM 1661 N N . LYS A 1 212 ? 12.051 14.061 18.369 1 94.24 212 LYS A N 1
ATOM 1662 C CA . LYS A 1 212 ? 10.662 14.127 17.925 1 94.24 212 LYS A CA 1
ATOM 1663 C C . LYS A 1 212 ? 10.428 13.226 16.716 1 94.24 212 LYS A C 1
ATOM 1665 O O . LYS A 1 212 ? 9.443 12.486 16.668 1 94.24 212 LYS A O 1
ATOM 1670 N N . LEU A 1 213 ? 11.327 13.304 15.835 1 96.06 213 LEU A N 1
ATOM 1671 C CA . LEU A 1 213 ? 11.202 12.492 14.63 1 96.06 213 LEU A CA 1
ATOM 1672 C C . LEU A 1 213 ? 11.26 11.006 14.968 1 96.06 213 LEU A C 1
ATOM 1674 O O . LEU A 1 213 ? 10.413 10.23 14.521 1 96.06 213 LEU A O 1
ATOM 1678 N N . LEU A 1 214 ? 12.219 10.613 15.77 1 96.62 214 LEU A N 1
ATOM 1679 C CA . LEU A 1 214 ? 12.369 9.207 16.128 1 96.62 214 LEU A CA 1
ATOM 1680 C C . LEU A 1 214 ? 11.2 8.736 16.985 1 96.62 214 LEU A C 1
ATOM 1682 O O . LEU A 1 214 ? 10.783 7.579 16.892 1 96.62 214 LEU A O 1
ATOM 1686 N N . GLY A 1 215 ? 10.691 9.633 17.779 1 94.26 215 GLY A N 1
ATOM 1687 C CA . GLY A 1 215 ? 9.535 9.329 18.608 1 94.26 215 GLY A CA 1
ATOM 1688 C C . GLY A 1 215 ? 8.295 8.992 17.803 1 94.26 215 GLY A C 1
ATOM 1689 O O . GLY A 1 215 ? 7.418 8.267 18.277 1 94.26 215 GLY A O 1
ATOM 1690 N N . LEU A 1 216 ? 8.29 9.461 16.639 1 90.01 216 LEU A N 1
ATOM 1691 C CA . LEU A 1 216 ? 7.151 9.195 15.767 1 90.01 216 LEU A CA 1
ATOM 1692 C C . LEU A 1 216 ? 7.479 8.092 14.766 1 90.01 216 LEU A C 1
ATOM 1694 O O . LEU A 1 216 ? 6.645 7.226 14.495 1 90.01 216 LEU A O 1
ATOM 1698 N N . ALA A 1 217 ? 8.658 8.073 14.233 1 93.76 217 ALA A N 1
ATOM 1699 C CA . ALA A 1 217 ? 9.066 7.165 13.164 1 93.76 217 ALA A CA 1
ATOM 1700 C C . ALA A 1 217 ? 9.164 5.729 13.671 1 93.76 217 ALA A C 1
ATOM 1702 O O . ALA A 1 217 ? 8.729 4.794 12.995 1 93.76 217 ALA A O 1
ATOM 1703 N N . VAL A 1 218 ? 9.67 5.507 14.839 1 94.38 218 VAL A N 1
ATOM 1704 C CA . VAL A 1 218 ? 9.922 4.166 15.356 1 94.38 218 VAL A CA 1
ATOM 1705 C C . VAL A 1 218 ? 8.596 3.464 15.641 1 94.38 218 VAL A C 1
ATOM 1707 O O . VAL A 1 218 ? 8.364 2.348 15.171 1 94.38 218 VAL A O 1
ATOM 1710 N N . PRO A 1 219 ? 7.705 4.093 16.33 1 88.67 219 PRO A N 1
ATOM 1711 C CA . PRO A 1 219 ? 6.405 3.442 16.511 1 88.67 219 PRO A CA 1
ATOM 1712 C C . PRO A 1 219 ? 5.691 3.173 15.188 1 88.67 219 PRO A C 1
ATOM 1714 O O . PRO A 1 219 ? 4.994 2.164 15.053 1 88.67 219 PRO A O 1
ATOM 1717 N N . SER A 1 220 ? 5.838 4.064 14.267 1 87.95 220 SER A N 1
ATOM 1718 C CA . SER A 1 220 ? 5.223 3.859 12.959 1 87.95 220 SER A CA 1
ATOM 1719 C C . SER A 1 220 ? 5.817 2.645 12.253 1 87.95 220 SER A C 1
ATOM 1721 O O . SER A 1 220 ? 5.098 1.885 11.601 1 87.95 220 SER A O 1
ATOM 1723 N N . CYS A 1 221 ? 7.052 2.525 12.382 1 91.02 221 CYS A N 1
ATOM 1724 C CA . CYS A 1 221 ? 7.738 1.378 11.798 1 91.02 221 CYS A CA 1
ATOM 1725 C C . CYS A 1 221 ? 7.258 0.077 12.428 1 91.02 221 CYS A C 1
ATOM 1727 O O . CYS A 1 221 ? 6.961 -0.888 11.721 1 91.02 221 CYS A O 1
ATOM 1729 N N . VAL A 1 222 ? 7.149 0.033 13.718 1 88.76 222 VAL A N 1
ATOM 1730 C CA . VAL A 1 222 ? 6.705 -1.148 14.451 1 88.76 222 VAL A CA 1
ATOM 1731 C C . VAL A 1 222 ? 5.273 -1.498 14.05 1 88.76 222 VAL A C 1
ATOM 1733 O O . VAL A 1 222 ? 4.909 -2.674 13.988 1 88.76 222 VAL A O 1
ATOM 1736 N N . ALA A 1 223 ? 4.563 -0.476 13.713 1 81.93 223 ALA A N 1
ATOM 1737 C CA . ALA A 1 223 ? 3.156 -0.668 13.374 1 81.93 223 ALA A CA 1
ATOM 1738 C C . ALA A 1 223 ? 3.001 -1.19 11.948 1 81.93 223 ALA A C 1
ATOM 1740 O O . ALA A 1 223 ? 2.139 -2.03 11.678 1 81.93 223 ALA A O 1
ATOM 1741 N N . VAL A 1 224 ? 3.82 -0.755 11.081 1 81.01 224 VAL A N 1
ATOM 1742 C CA . VAL A 1 224 ? 3.627 -1.013 9.657 1 81.01 224 VAL A CA 1
ATOM 1743 C C . VAL A 1 224 ? 4.341 -2.305 9.265 1 81.01 224 VAL A C 1
ATOM 1745 O O . VAL A 1 224 ? 3.866 -3.045 8.4 1 81.01 224 VAL A O 1
ATOM 1748 N N . CYS A 1 225 ? 5.409 -2.656 9.878 1 84.46 225 CYS A N 1
ATOM 1749 C CA . CYS A 1 225 ? 6.253 -3.771 9.461 1 84.46 225 CYS A CA 1
ATOM 1750 C C . CYS A 1 225 ? 5.503 -5.093 9.572 1 84.46 225 CYS A C 1
ATOM 1752 O O . CYS A 1 225 ? 5.504 -5.892 8.633 1 84.46 225 CYS A O 1
ATOM 1754 N N . PRO A 1 226 ? 4.813 -5.332 10.679 1 76.17 226 PRO A N 1
ATOM 1755 C CA . PRO A 1 226 ? 4.082 -6.598 10.767 1 76.17 226 PRO A CA 1
ATOM 1756 C C . PRO A 1 226 ? 3.048 -6.761 9.655 1 76.17 226 PRO A C 1
ATOM 1758 O O . PRO A 1 226 ? 2.778 -7.882 9.216 1 76.17 226 PRO A O 1
ATOM 1761 N N . GLU A 1 227 ? 2.498 -5.712 9.184 1 69.26 227 GLU A N 1
ATOM 1762 C CA . GLU A 1 227 ? 1.526 -5.771 8.096 1 69.26 227 GLU A CA 1
ATOM 1763 C C . GLU A 1 227 ? 2.167 -6.284 6.81 1 69.26 227 GLU A C 1
ATOM 1765 O O . GLU A 1 227 ? 1.543 -7.033 6.055 1 69.26 227 GLU A O 1
ATOM 1770 N N . TRP A 1 228 ? 3.324 -5.864 6.588 1 70.98 228 TRP A N 1
ATOM 1771 C CA . TRP A 1 228 ? 4.05 -6.297 5.398 1 70.98 228 TRP A CA 1
ATOM 1772 C C . TRP A 1 228 ? 4.57 -7.72 5.565 1 70.98 228 TRP A C 1
ATOM 1774 O O . TRP A 1 228 ? 4.625 -8.485 4.599 1 70.98 228 TRP A O 1
ATOM 1784 N N . TRP A 1 229 ? 4.889 -8.002 6.767 1 74.35 229 TRP A N 1
ATOM 1785 C CA . TRP A 1 229 ? 5.576 -9.259 7.046 1 74.35 229 TRP A CA 1
ATOM 1786 C C . TRP A 1 229 ? 4.618 -10.44 6.932 1 74.35 229 TRP A C 1
ATOM 1788 O O . TRP A 1 229 ? 5.018 -11.536 6.532 1 74.35 229 TRP A O 1
ATOM 1798 N N . CYS A 1 230 ? 3.458 -10.193 7.242 1 62.46 230 CYS A N 1
ATOM 1799 C CA . CYS A 1 230 ? 2.484 -11.279 7.258 1 62.46 230 CYS A CA 1
ATOM 1800 C C . CYS A 1 230 ? 2.465 -12.014 5.923 1 62.46 230 CYS A C 1
ATOM 1802 O O . CYS A 1 230 ? 2.466 -13.246 5.888 1 62.46 230 CYS A O 1
ATOM 1804 N N . TYR A 1 231 ? 2.577 -11.312 4.882 1 59.95 231 TYR A N 1
ATOM 1805 C CA . TYR A 1 231 ? 2.523 -11.938 3.566 1 59.95 231 TYR A CA 1
ATOM 1806 C C . TYR A 1 231 ? 3.894 -12.462 3.155 1 59.95 231 TYR A C 1
ATOM 1808 O O . TYR A 1 231 ? 4.004 -13.549 2.584 1 59.95 231 TYR A O 1
ATOM 1816 N N . GLU A 1 232 ? 4.866 -11.806 3.508 1 70.08 232 GLU A N 1
ATOM 1817 C CA . GLU A 1 232 ? 6.21 -12.101 3.02 1 70.08 232 GLU A CA 1
ATOM 1818 C C . GLU A 1 232 ? 6.809 -13.302 3.746 1 70.08 232 GLU A C 1
ATOM 1820 O O . GLU A 1 232 ? 7.576 -14.069 3.159 1 70.08 232 GLU A O 1
ATOM 1825 N N . ILE A 1 233 ? 6.471 -13.4 4.982 1 70.65 233 ILE A N 1
ATOM 1826 C CA . ILE A 1 233 ? 7.003 -14.514 5.76 1 70.65 233 ILE A CA 1
ATOM 1827 C C . ILE A 1 233 ? 6.486 -15.834 5.192 1 70.65 233 ILE A C 1
ATOM 1829 O O . ILE A 1 233 ? 7.217 -16.825 5.144 1 70.65 233 ILE A O 1
ATOM 1833 N N . MET A 1 234 ? 5.356 -15.757 4.678 1 63.78 234 MET A N 1
ATOM 1834 C CA . MET A 1 234 ? 4.783 -16.953 4.066 1 63.78 234 MET A CA 1
ATOM 1835 C C . MET A 1 234 ? 5.534 -17.325 2.792 1 63.78 234 MET A C 1
ATOM 1837 O O . MET A 1 234 ? 5.753 -18.506 2.518 1 63.78 234 MET A O 1
ATOM 1841 N N . ILE A 1 235 ? 5.927 -16.383 2.031 1 65.95 235 ILE A N 1
ATOM 1842 C CA . ILE A 1 235 ? 6.672 -16.62 0.8 1 65.95 235 ILE A CA 1
ATOM 1843 C C . ILE A 1 235 ? 8.019 -17.261 1.127 1 65.95 235 ILE A C 1
ATOM 1845 O O . ILE A 1 235 ? 8.423 -18.233 0.485 1 65.95 235 ILE A O 1
ATOM 1849 N N . VAL A 1 236 ? 8.617 -16.816 2.156 1 71.85 236 VAL A N 1
ATOM 1850 C CA . VAL A 1 236 ? 9.913 -17.353 2.559 1 71.85 236 VAL A CA 1
ATOM 1851 C C . VAL A 1 236 ? 9.741 -18.777 3.084 1 71.85 236 VAL A C 1
ATOM 1853 O O . VAL A 1 236 ? 10.555 -19.656 2.789 1 71.85 236 VAL A O 1
ATOM 1856 N N . LEU A 1 237 ? 8.681 -19.025 3.779 1 65.97 237 LEU A N 1
ATOM 1857 C CA . LEU A 1 237 ? 8.409 -20.35 4.324 1 65.97 237 LEU A CA 1
ATOM 1858 C C . LEU A 1 237 ? 8.065 -21.335 3.213 1 65.97 237 LEU A C 1
ATOM 1860 O O . LEU A 1 237 ? 8.396 -22.52 3.303 1 65.97 237 LEU A O 1
ATOM 1864 N N . CYS A 1 238 ? 7.377 -20.875 2.289 1 60.53 238 CYS A N 1
ATOM 1865 C CA . CYS A 1 238 ? 7.063 -21.726 1.147 1 60.53 238 CYS A CA 1
ATOM 1866 C C . CYS A 1 238 ? 8.334 -22.204 0.456 1 60.53 238 CYS A C 1
ATOM 1868 O O . CYS A 1 238 ? 8.371 -23.306 -0.094 1 60.53 238 CYS A O 1
ATOM 1870 N N . GLY A 1 239 ? 9.271 -21.43 0.426 1 57.23 239 GLY A N 1
ATOM 1871 C CA . GLY A 1 239 ? 10.559 -21.846 -0.104 1 57.23 239 GLY A CA 1
ATOM 1872 C C . GLY A 1 239 ? 11.156 -23.028 0.638 1 57.23 239 GLY A C 1
ATOM 1873 O O . GLY A 1 239 ? 11.986 -23.756 0.09 1 57.23 239 GLY A O 1
ATOM 1874 N N . LEU A 1 240 ? 10.684 -23.29 1.874 1 59.11 240 LEU A N 1
ATOM 1875 C CA . LEU A 1 240 ? 11.17 -24.398 2.687 1 59.11 240 LEU A CA 1
ATOM 1876 C C . LEU A 1 240 ? 10.438 -25.69 2.34 1 59.11 240 LEU A C 1
ATOM 1878 O O . LEU A 1 240 ? 10.963 -26.784 2.559 1 59.11 240 LEU A O 1
ATOM 1882 N N . LEU A 1 241 ? 9.249 -25.75 2.269 1 45.99 241 LEU A N 1
ATOM 1883 C CA . LEU A 1 241 ? 8.418 -26.938 2.112 1 45.99 241 LEU A CA 1
ATOM 1884 C C . LEU A 1 241 ? 8.712 -27.635 0.788 1 45.99 241 LEU A C 1
ATOM 1886 O O . LEU A 1 241 ? 8.635 -28.862 0.697 1 45.99 241 LEU A O 1
ATOM 1890 N N . ILE A 1 242 ? 8.381 -27.231 -0.364 1 43.51 242 ILE A N 1
ATOM 1891 C CA . ILE A 1 242 ? 8.193 -28.003 -1.587 1 43.51 242 ILE A CA 1
ATOM 1892 C C . ILE A 1 242 ? 9.491 -28.722 -1.949 1 43.51 242 ILE A C 1
ATOM 1894 O O . ILE A 1 242 ? 10.573 -28.315 -1.52 1 43.51 242 ILE A O 1
ATOM 1898 N N . ASN A 1 243 ? 9.441 -30.015 -2.646 1 37.29 243 ASN A N 1
ATOM 1899 C CA . ASN A 1 243 ? 10.277 -30.02 -3.841 1 37.29 243 ASN A CA 1
ATOM 1900 C C . ASN A 1 243 ? 10.434 -28.617 -4.421 1 37.29 243 ASN A C 1
ATOM 1902 O O . ASN A 1 243 ? 9.541 -28.122 -5.112 1 37.29 243 ASN A O 1
ATOM 1906 N N . PRO A 1 244 ? 11.2 -27.762 -3.859 1 41.13 244 PRO A N 1
ATOM 1907 C CA . PRO A 1 244 ? 11.473 -26.326 -3.773 1 41.13 244 PRO A CA 1
ATOM 1908 C C . PRO A 1 244 ? 11.169 -25.588 -5.075 1 41.13 244 PRO A C 1
ATOM 1910 O O . PRO A 1 244 ? 10.753 -24.427 -5.048 1 41.13 244 PRO A O 1
ATOM 1913 N N . LYS A 1 245 ? 11.4 -26.23 -6.149 1 40.67 245 LYS A N 1
ATOM 1914 C CA . LYS A 1 245 ? 11.34 -25.583 -7.457 1 40.67 245 LYS A CA 1
ATOM 1915 C C . LYS A 1 245 ? 9.898 -25.296 -7.863 1 40.67 245 LYS A C 1
ATOM 1917 O O . LYS A 1 245 ? 9.601 -24.229 -8.406 1 40.67 245 LYS A O 1
ATOM 1922 N N . VAL A 1 246 ? 9.098 -26.298 -7.653 1 39.25 246 VAL A N 1
ATOM 1923 C CA . VAL A 1 246 ? 7.752 -26.201 -8.207 1 39.25 246 VAL A CA 1
ATOM 1924 C C . VAL A 1 246 ? 6.904 -25.268 -7.345 1 39.25 246 VAL A C 1
ATOM 1926 O O . VAL A 1 246 ? 6.137 -24.456 -7.867 1 39.25 246 VAL A O 1
ATOM 1929 N N . SER A 1 247 ? 7.154 -25.381 -6.084 1 38.97 247 SER A N 1
ATOM 1930 C CA . SER A 1 247 ? 6.213 -24.718 -5.187 1 38.97 247 SER A CA 1
ATOM 1931 C C . SER A 1 247 ? 6.469 -23.215 -5.13 1 38.97 247 SER A C 1
ATOM 1933 O O . SER A 1 247 ? 5.531 -22.418 -5.188 1 38.97 247 SER A O 1
ATOM 1935 N N . VAL A 1 248 ? 7.745 -22.929 -4.985 1 38.82 248 VAL A N 1
ATOM 1936 C CA . VAL A 1 248 ? 8.11 -21.517 -4.925 1 38.82 248 VAL A CA 1
ATOM 1937 C C . VAL A 1 248 ? 7.804 -20.846 -6.262 1 38.82 248 VAL A C 1
ATOM 1939 O O . VAL A 1 248 ? 7.306 -19.719 -6.298 1 38.82 248 VAL A O 1
ATOM 1942 N N . SER A 1 249 ? 8.326 -21.592 -7.44 1 36.33 249 SER A N 1
ATOM 1943 C CA . SER A 1 249 ? 8.051 -21.093 -8.784 1 36.33 249 SER A CA 1
ATOM 1944 C C . SER A 1 249 ? 6.553 -20.924 -9.014 1 36.33 249 SER A C 1
ATOM 1946 O O . SER A 1 249 ? 6.12 -19.95 -9.633 1 36.33 249 SER A O 1
ATOM 1948 N N . SER A 1 250 ? 5.942 -21.923 -8.5 1 37.68 250 SER A N 1
ATOM 1949 C CA . SER A 1 250 ? 4.502 -21.842 -8.721 1 37.68 250 SER A CA 1
ATOM 1950 C C . SER A 1 250 ? 3.892 -20.663 -7.97 1 37.68 250 SER A C 1
ATOM 1952 O O . SER A 1 250 ? 3.037 -19.955 -8.505 1 37.68 250 SER A O 1
ATOM 1954 N N . MET A 1 251 ? 4.475 -20.435 -6.715 1 40.28 251 MET A N 1
ATOM 1955 C CA . MET A 1 251 ? 4.004 -19.311 -5.91 1 40.28 251 MET A CA 1
ATOM 1956 C C . MET A 1 251 ? 4.419 -17.983 -6.535 1 40.28 251 MET A C 1
ATOM 1958 O O . MET A 1 251 ? 3.626 -17.042 -6.586 1 40.28 251 MET A O 1
ATOM 1962 N N . GLY A 1 252 ? 5.752 -17.93 -6.839 1 37.38 252 GLY A N 1
ATOM 1963 C CA . GLY A 1 252 ? 6.256 -16.793 -7.591 1 37.38 252 GLY A CA 1
ATOM 1964 C C . GLY A 1 252 ? 5.557 -16.601 -8.924 1 37.38 252 GLY A C 1
ATOM 1965 O O . GLY A 1 252 ? 5.204 -15.478 -9.29 1 37.38 252 GLY A O 1
ATOM 1966 N N . ILE A 1 253 ? 5.465 -17.7 -9.611 1 38.66 253 ILE A N 1
ATOM 1967 C CA . ILE A 1 253 ? 4.782 -17.658 -10.899 1 38.66 253 ILE A CA 1
ATOM 1968 C C . ILE A 1 253 ? 3.311 -17.304 -10.691 1 38.66 253 ILE A C 1
ATOM 1970 O O . ILE A 1 253 ? 2.753 -16.486 -11.427 1 38.66 253 ILE A O 1
ATOM 1974 N N . LEU A 1 254 ? 2.809 -17.875 -9.634 1 39.8 254 LEU A N 1
ATOM 1975 C CA . LEU A 1 254 ? 1.395 -17.611 -9.396 1 39.8 254 LEU A CA 1
ATOM 1976 C C . LEU A 1 254 ? 1.171 -16.151 -9.016 1 39.8 254 LEU A C 1
ATOM 1978 O O . LEU A 1 254 ? 0.242 -15.511 -9.514 1 39.8 254 LEU A O 1
ATOM 1982 N N . ILE A 1 255 ? 1.971 -15.722 -8.127 1 40.04 255 ILE A N 1
ATOM 1983 C CA . ILE A 1 255 ? 1.947 -14.292 -7.839 1 40.04 255 ILE A CA 1
ATOM 1984 C C . ILE A 1 255 ? 2.337 -13.507 -9.09 1 40.04 255 ILE A C 1
ATOM 1986 O O . ILE A 1 255 ? 1.718 -12.489 -9.409 1 40.04 255 ILE A O 1
ATOM 1990 N N . GLN A 1 256 ? 3.414 -13.941 -9.763 1 36.53 256 GLN A N 1
ATOM 1991 C CA . GLN A 1 256 ? 3.935 -13.328 -10.981 1 36.53 256 GLN A CA 1
ATOM 1992 C C . GLN A 1 256 ? 3.004 -13.577 -12.164 1 36.53 256 GLN A C 1
ATOM 1994 O O . GLN A 1 256 ? 2.777 -12.682 -12.981 1 36.53 256 GLN A O 1
ATOM 1999 N N . ILE A 1 257 ? 2.679 -14.779 -12.303 1 39.54 257 ILE A N 1
ATOM 2000 C CA . ILE A 1 257 ? 1.75 -15.039 -13.397 1 39.54 257 ILE A CA 1
ATOM 2001 C C . ILE A 1 257 ? 0.489 -14.197 -13.214 1 39.54 257 ILE A C 1
ATOM 2003 O O . ILE A 1 257 ? -0.028 -13.625 -14.176 1 39.54 257 ILE A O 1
ATOM 2007 N N . THR A 1 258 ? 0.067 -14.073 -11.996 1 38.84 258 THR A N 1
ATOM 2008 C CA . THR A 1 258 ? -1.045 -13.171 -11.716 1 38.84 258 THR A CA 1
ATOM 2009 C C . THR A 1 258 ? -0.648 -11.723 -11.985 1 38.84 258 THR A C 1
ATOM 2011 O O . THR A 1 258 ? -1.431 -10.952 -12.544 1 38.84 258 THR A O 1
ATOM 2014 N N . SER A 1 259 ? 0.494 -11.435 -11.622 1 35.38 259 SER A N 1
ATOM 2015 C CA . SER A 1 259 ? 1.008 -10.125 -12.008 1 35.38 259 SER A CA 1
ATOM 2016 C C . SER A 1 259 ? 1.219 -10.037 -13.516 1 35.38 259 SER A C 1
ATOM 2018 O O . SER A 1 259 ? 0.987 -8.988 -14.121 1 35.38 259 SER A O 1
ATOM 2020 N N . LEU A 1 260 ? 1.828 -10.988 -14.095 1 35.41 260 LEU A N 1
ATOM 2021 C CA . LEU A 1 260 ? 2.172 -11.034 -15.512 1 35.41 260 LEU A CA 1
ATOM 2022 C C . LEU A 1 260 ? 0.916 -11.132 -16.373 1 35.41 260 LEU A C 1
ATOM 2024 O O . LEU A 1 260 ? 0.863 -10.567 -17.468 1 35.41 260 LEU A O 1
ATOM 2028 N N . VAL A 1 261 ? -0.011 -12.022 -16.038 1 38.65 261 VAL A N 1
ATOM 2029 C CA . VAL A 1 261 ? -1.223 -12.048 -16.85 1 38.65 261 VAL A CA 1
ATOM 2030 C C . VAL A 1 261 ? -1.81 -10.642 -16.948 1 38.65 261 VAL A C 1
ATOM 2032 O O . VAL A 1 261 ? -2.407 -10.282 -17.965 1 38.65 261 VAL A O 1
ATOM 2035 N N . TYR A 1 262 ? -1.633 -9.936 -15.93 1 33.63 262 TYR A N 1
ATOM 2036 C CA . TYR A 1 262 ? -2.168 -8.58 -15.868 1 33.63 262 TYR A CA 1
ATOM 2037 C C . TYR A 1 262 ? -1.333 -7.625 -16.712 1 33.63 262 TYR A C 1
ATOM 2039 O O . TYR A 1 262 ? -1.814 -6.566 -17.122 1 33.63 262 TYR A O 1
ATOM 2047 N N . ILE A 1 263 ? -0.094 -7.686 -16.702 1 32.74 263 ILE A N 1
ATOM 2048 C CA . ILE A 1 263 ? 0.637 -6.67 -17.451 1 32.74 263 ILE A CA 1
ATOM 2049 C C . ILE A 1 263 ? 0.409 -6.868 -18.948 1 32.74 263 ILE A C 1
ATOM 2051 O O . ILE A 1 263 ? 0.264 -5.897 -19.694 1 32.74 263 ILE A O 1
ATOM 2055 N N . PHE A 1 264 ? 0.926 -7.992 -19.709 1 31.35 264 PHE A N 1
ATOM 2056 C CA . PHE A 1 264 ? 0.902 -8.019 -21.167 1 31.35 264 PHE A CA 1
ATOM 2057 C C . PHE A 1 264 ? -0.402 -8.622 -21.676 1 31.35 264 PHE A C 1
ATOM 2059 O O . PHE A 1 264 ? -0.671 -9.806 -21.46 1 31.35 264 PHE A O 1
ATOM 2066 N N . PRO A 1 265 ? -1.448 -7.87 -21.766 1 31.56 265 PRO A N 1
ATOM 2067 C CA . PRO A 1 265 ? -2.607 -8.422 -22.472 1 31.56 265 PRO A CA 1
ATOM 2068 C C . PRO A 1 265 ? -2.212 -9.299 -23.658 1 31.56 265 PRO A C 1
ATOM 2070 O O . PRO A 1 265 ? -3.077 -9.896 -24.304 1 31.56 265 PRO A O 1
ATOM 2073 N N . HIS A 1 266 ? -1.207 -8.946 -24.706 1 31.25 266 HIS A N 1
ATOM 2074 C CA . HIS A 1 266 ? -1.147 -9.638 -25.989 1 31.25 266 HIS A CA 1
ATOM 2075 C C . HIS A 1 266 ? -0.806 -11.113 -25.804 1 31.25 266 HIS A C 1
ATOM 2077 O O . HIS A 1 266 ? -0.322 -11.514 -24.744 1 31.25 266 HIS A O 1
ATOM 2083 N N . SER A 1 267 ? -0.58 -11.992 -27.082 1 31.57 267 SER A N 1
ATOM 2084 C CA . SER A 1 267 ? -0.442 -13.364 -27.559 1 31.57 267 SER A CA 1
ATOM 2085 C C . SER A 1 267 ? 0.608 -14.125 -26.756 1 31.57 267 SER A C 1
ATOM 2087 O O . SER A 1 267 ? 0.751 -15.34 -26.905 1 31.57 267 SER A O 1
ATOM 2089 N N . LEU A 1 268 ? 1.586 -13.478 -26.359 1 30.38 268 LEU A N 1
ATOM 2090 C CA . LEU A 1 268 ? 2.797 -14.182 -25.952 1 30.38 268 LEU A CA 1
ATOM 2091 C C . LEU A 1 268 ? 2.584 -14.909 -24.629 1 30.38 268 LEU A C 1
ATOM 2093 O O . LEU A 1 268 ? 3.319 -15.844 -24.304 1 30.38 268 LEU A O 1
ATOM 2097 N N . PRO A 1 269 ? 1.795 -14.382 -23.856 1 33.83 269 PRO A N 1
ATOM 2098 C CA . PRO A 1 269 ? 1.737 -15.107 -22.585 1 33.83 269 PRO A CA 1
ATOM 2099 C C . PRO A 1 269 ? 1.073 -16.475 -22.716 1 33.83 269 PRO A C 1
ATOM 2101 O O . PRO A 1 269 ? 1.423 -17.408 -21.988 1 33.83 269 PRO A O 1
ATOM 2104 N N . LEU A 1 270 ? 0.205 -16.571 -23.661 1 33 270 LEU A N 1
ATOM 2105 C CA . LEU A 1 270 ? -0.374 -17.877 -23.958 1 33 270 LEU A CA 1
ATOM 2106 C C . LEU A 1 270 ? 0.698 -18.852 -24.433 1 33 270 LEU A C 1
ATOM 2108 O O . LEU A 1 270 ? 0.679 -20.029 -24.067 1 33 270 LEU A O 1
ATOM 2112 N N . VAL A 1 271 ? 1.607 -18.394 -25.345 1 34.83 271 VAL A N 1
ATOM 2113 C CA . VAL A 1 271 ? 2.686 -19.251 -25.826 1 34.83 271 VAL A CA 1
ATOM 2114 C C . VAL A 1 271 ? 3.643 -19.571 -24.68 1 34.83 271 VAL A C 1
ATOM 2116 O O . VAL A 1 271 ? 4.105 -20.707 -24.548 1 34.83 271 VAL A O 1
ATOM 2119 N N . ILE A 1 272 ? 3.836 -18.637 -23.867 1 35.02 272 ILE A N 1
ATOM 2120 C CA . ILE A 1 272 ? 4.773 -18.881 -22.776 1 35.02 272 ILE A CA 1
ATOM 2121 C C . ILE A 1 272 ? 4.095 -19.712 -21.689 1 35.02 272 ILE A C 1
ATOM 2123 O O . ILE A 1 272 ? 4.706 -20.621 -21.122 1 35.02 272 ILE A O 1
ATOM 2127 N N . LEU A 1 273 ? 2.834 -19.434 -21.473 1 34.29 273 LEU A N 1
ATOM 2128 C CA . LEU A 1 273 ? 2.093 -20.262 -20.527 1 34.29 273 LEU A CA 1
ATOM 2129 C C . LEU A 1 273 ? 1.975 -21.695 -21.035 1 34.29 273 LEU A C 1
ATOM 2131 O O . LEU A 1 273 ? 2.127 -22.645 -20.263 1 34.29 273 LEU A O 1
ATOM 2135 N N . VAL A 1 274 ? 1.715 -21.874 -22.313 1 35.84 274 VAL A N 1
ATOM 2136 C CA . VAL A 1 274 ? 1.691 -23.198 -22.925 1 35.84 274 VAL A CA 1
ATOM 2137 C C . VAL A 1 274 ? 3.09 -23.809 -22.891 1 35.84 274 VAL A C 1
ATOM 2139 O O . VAL A 1 274 ? 3.252 -24.987 -22.566 1 35.84 274 VAL A O 1
ATOM 2142 N N . HIS A 1 275 ? 4.068 -23.031 -23.174 1 37.94 275 HIS A N 1
ATOM 2143 C CA . HIS A 1 275 ? 5.425 -23.565 -23.196 1 37.94 275 HIS A CA 1
ATOM 2144 C C . HIS A 1 275 ? 5.967 -23.751 -21.782 1 37.94 275 HIS A C 1
ATOM 2146 O O . HIS A 1 275 ? 6.647 -24.739 -21.499 1 37.94 275 HIS A O 1
ATOM 2152 N N . PHE A 1 276 ? 5.649 -22.833 -20.925 1 36.68 276 PHE A N 1
ATOM 2153 C CA . PHE A 1 276 ? 6.139 -22.981 -19.56 1 36.68 276 PHE A CA 1
ATOM 2154 C C . PHE A 1 276 ? 5.234 -23.908 -18.757 1 36.68 276 PHE A C 1
ATOM 2156 O O . PHE A 1 276 ? 5.708 -24.659 -17.902 1 36.68 276 PHE A O 1
ATOM 2163 N N . GLY A 1 277 ? 3.952 -23.858 -18.96 1 35.03 277 GLY A N 1
ATOM 2164 C CA . GLY A 1 277 ? 3.108 -24.924 -18.444 1 35.03 277 GLY A CA 1
ATOM 2165 C C . GLY A 1 277 ? 3.542 -26.303 -18.902 1 35.03 277 GLY A C 1
ATOM 2166 O O . GLY A 1 277 ? 3.587 -27.242 -18.104 1 35.03 277 GLY A O 1
ATOM 2167 N N . ASP A 1 278 ? 3.849 -26.446 -20.184 1 36.32 278 ASP A N 1
ATOM 2168 C CA . ASP A 1 278 ? 4.403 -27.699 -20.69 1 36.32 278 ASP A CA 1
ATOM 2169 C C . ASP A 1 278 ? 5.704 -28.053 -19.972 1 36.32 278 ASP A C 1
ATOM 2171 O O . ASP A 1 278 ? 5.952 -29.221 -19.668 1 36.32 278 ASP A O 1
ATOM 2175 N N . LYS A 1 279 ? 6.563 -27.199 -19.697 1 38.23 279 LYS A N 1
ATOM 2176 C CA . LYS A 1 279 ? 7.833 -27.487 -19.037 1 38.23 279 LYS A CA 1
ATOM 2177 C C . LYS A 1 279 ? 7.628 -27.787 -17.555 1 38.23 279 LYS A C 1
ATOM 2179 O O . LYS A 1 279 ? 8.32 -28.634 -16.986 1 38.23 279 LYS A O 1
ATOM 2184 N N . ILE A 1 280 ? 6.787 -27.128 -16.98 1 34.33 280 ILE A N 1
ATOM 2185 C CA . ILE A 1 280 ? 6.469 -27.437 -15.59 1 34.33 280 ILE A CA 1
ATOM 2186 C C . ILE A 1 280 ? 5.827 -28.82 -15.504 1 34.33 280 ILE A C 1
ATOM 2188 O O . ILE A 1 280 ? 6.184 -29.624 -14.639 1 34.33 280 ILE A O 1
ATOM 2192 N N . ILE A 1 281 ? 4.908 -29.137 -16.348 1 30.96 281 ILE A N 1
ATOM 2193 C CA . ILE A 1 281 ? 4.334 -30.478 -16.386 1 30.96 281 ILE A CA 1
ATOM 2194 C C . ILE A 1 281 ? 5.411 -31.49 -16.769 1 30.96 281 ILE A C 1
ATOM 2196 O O . ILE A 1 281 ? 5.492 -32.572 -16.182 1 30.96 281 ILE A O 1
ATOM 2200 N N . ASN A 1 282 ? 6.287 -31.176 -17.636 1 33.83 282 ASN A N 1
ATOM 2201 C CA . ASN A 1 282 ? 7.329 -32.133 -17.993 1 33.83 282 ASN A CA 1
ATOM 2202 C C . ASN A 1 282 ? 8.376 -32.259 -16.889 1 33.83 282 ASN A C 1
ATOM 2204 O O . ASN A 1 282 ? 8.992 -33.315 -16.73 1 33.83 282 ASN A O 1
ATOM 2208 N N . THR A 1 283 ? 8.697 -31.217 -16.248 1 31.45 283 THR A N 1
ATOM 2209 C CA . THR A 1 283 ? 9.68 -31.38 -15.183 1 31.45 283 THR A CA 1
ATOM 2210 C C . THR A 1 283 ? 9.049 -32.041 -13.961 1 31.45 283 THR A C 1
ATOM 2212 O O . THR A 1 283 ? 9.754 -32.583 -13.108 1 31.45 283 THR A O 1
ATOM 2215 N N . CYS A 1 284 ? 7.83 -31.81 -13.739 1 30.64 284 CYS A N 1
ATOM 2216 C CA . CYS A 1 284 ? 7.194 -32.578 -12.675 1 30.64 284 CYS A CA 1
ATOM 2217 C C . CYS A 1 284 ? 6.861 -33.989 -13.145 1 30.64 284 CYS A C 1
ATOM 2219 O O . CYS A 1 284 ? 6.396 -34.817 -12.36 1 30.64 284 CYS A O 1
ATOM 2221 N N . SER A 1 285 ? 6.86 -34.317 -14.411 1 30.32 285 SER A N 1
ATOM 2222 C CA . SER A 1 285 ? 6.835 -35.718 -14.821 1 30.32 285 SER A CA 1
ATOM 2223 C C . SER A 1 285 ? 8.234 -36.326 -14.795 1 30.32 285 SER A C 1
ATOM 2225 O O . SER A 1 285 ? 9.212 -35.659 -15.139 1 30.32 285 SER A O 1
ATOM 2227 N N . MET B 1 1 ? -1.901 -0.026 2.774 1 35.79 1 MET B N 1
ATOM 2228 C CA . MET B 1 1 ? -2.835 -0.63 3.72 1 35.79 1 MET B CA 1
ATOM 2229 C C . MET B 1 1 ? -3.564 -1.811 3.087 1 35.79 1 MET B C 1
ATOM 2231 O O . MET B 1 1 ? -4.541 -1.626 2.361 1 35.79 1 MET B O 1
ATOM 2235 N N . PHE B 1 2 ? -2.634 -2.642 2.671 1 45.79 2 PHE B N 1
ATOM 2236 C CA . PHE B 1 2 ? -3.143 -3.884 2.104 1 45.79 2 PHE B CA 1
ATOM 2237 C C . PHE B 1 2 ? -4.135 -4.547 3.052 1 45.79 2 PHE B C 1
ATOM 2239 O O . PHE B 1 2 ? -3.937 -4.54 4.269 1 45.79 2 PHE B O 1
ATOM 2246 N N . SER B 1 3 ? -5.334 -4.596 2.598 1 60.99 3 SER B N 1
ATOM 2247 C CA . SER B 1 3 ? -6.484 -5.151 3.304 1 60.99 3 SER B CA 1
ATOM 2248 C C . SER B 1 3 ? -6.135 -6.475 3.976 1 60.99 3 SER B C 1
ATOM 2250 O O . SER B 1 3 ? -5.688 -7.414 3.314 1 60.99 3 SER B O 1
ATOM 2252 N N . PHE B 1 4 ? -6.001 -6.517 5.29 1 65.54 4 PHE B N 1
ATOM 2253 C CA . PHE B 1 4 ? -5.728 -7.662 6.152 1 65.54 4 PHE B CA 1
ATOM 2254 C C . PHE B 1 4 ? -6.666 -8.818 5.829 1 65.54 4 PHE B C 1
ATOM 2256 O O . PHE B 1 4 ? -6.415 -9.958 6.227 1 65.54 4 PHE B O 1
ATOM 2263 N N . THR B 1 5 ? -7.572 -8.508 4.986 1 74.29 5 THR B N 1
ATOM 2264 C CA . THR B 1 5 ? -8.55 -9.545 4.679 1 74.29 5 THR B CA 1
ATOM 2265 C C . THR B 1 5 ? -8.188 -10.262 3.381 1 74.29 5 THR B C 1
ATOM 2267 O O . THR B 1 5 ? -8.717 -11.338 3.092 1 74.29 5 THR B O 1
ATOM 2270 N N . PHE B 1 6 ? -7.329 -9.724 2.64 1 71.31 6 PHE B N 1
ATOM 2271 C CA . PHE B 1 6 ? -7.08 -10.226 1.294 1 71.31 6 PHE B CA 1
ATOM 2272 C C . PHE B 1 6 ? -6.418 -11.598 1.341 1 71.31 6 PHE B C 1
ATOM 2274 O O . PHE B 1 6 ? -6.921 -12.557 0.752 1 71.31 6 PHE B O 1
ATOM 2281 N N . ALA B 1 7 ? -5.488 -11.723 2.164 1 67.89 7 ALA B N 1
ATOM 2282 C CA . ALA B 1 7 ? -4.693 -12.948 2.166 1 67.89 7 ALA B CA 1
ATOM 2283 C C . ALA B 1 7 ? -5.523 -14.14 2.632 1 67.89 7 ALA B C 1
ATOM 2285 O O . ALA B 1 7 ? -5.616 -15.151 1.931 1 67.89 7 ALA B O 1
ATOM 2286 N N . PRO B 1 8 ? -6.196 -14.043 3.694 1 71.24 8 PRO B N 1
ATOM 2287 C CA . PRO B 1 8 ? -7.03 -15.175 4.102 1 71.24 8 PRO B CA 1
ATOM 2288 C C . PRO B 1 8 ? -8.153 -15.469 3.11 1 71.24 8 PRO B C 1
ATOM 2290 O O . PRO B 1 8 ? -8.527 -16.629 2.922 1 71.24 8 PRO B O 1
ATOM 2293 N N . SER B 1 9 ? -8.705 -14.409 2.508 1 78.77 9 SER B N 1
ATOM 2294 C CA . SER B 1 9 ? -9.775 -14.616 1.537 1 78.77 9 SER B CA 1
ATOM 2295 C C . SER B 1 9 ? -9.3 -15.466 0.363 1 78.77 9 SER B C 1
ATOM 2297 O O . SER B 1 9 ? -10.028 -16.339 -0.113 1 78.77 9 SER B O 1
ATOM 2299 N N . TYR B 1 10 ? -8.125 -15.241 -0.042 1 70.57 10 TYR B N 1
ATOM 2300 C CA . TYR B 1 10 ? -7.59 -16.018 -1.154 1 70.57 10 TYR B CA 1
ATOM 2301 C C . TYR B 1 10 ? -7.372 -17.471 -0.75 1 70.57 10 TYR B C 1
ATOM 2303 O O . TYR B 1 10 ? -7.54 -18.381 -1.565 1 70.57 10 TYR B O 1
ATOM 2311 N N . LEU B 1 11 ? -7.068 -17.649 0.518 1 68.8 11 LEU B N 1
ATOM 2312 C CA . LEU B 1 11 ? -6.878 -19.005 1.022 1 68.8 11 LEU B CA 1
ATOM 2313 C C . LEU B 1 11 ? -8.189 -19.784 0.993 1 68.8 11 LEU B C 1
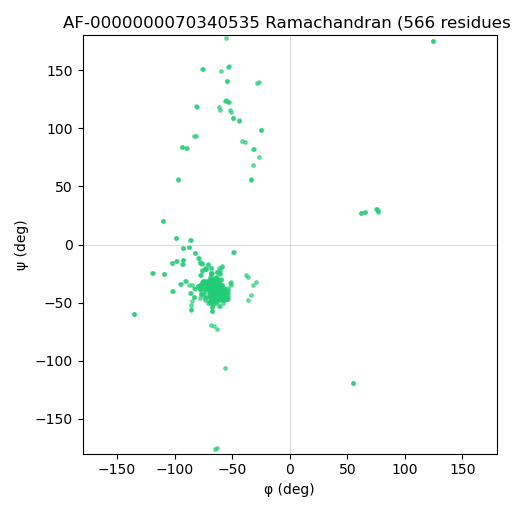ATOM 2315 O O . LEU B 1 11 ? -8.213 -20.951 0.596 1 68.8 11 LEU B O 1
ATOM 2319 N N . PHE B 1 12 ? -9.171 -19.208 1.341 1 80.12 12 PHE B N 1
ATOM 2320 C CA . PHE B 1 12 ? -10.461 -19.885 1.386 1 80.12 12 PHE B CA 1
ATOM 2321 C C . PHE B 1 12 ? -11.036 -20.049 -0.016 1 80.12 12 PHE B C 1
ATOM 2323 O O . PHE B 1 12 ? -11.715 -21.037 -0.302 1 80.12 12 PHE B O 1
ATOM 2330 N N . LEU B 1 13 ? -10.746 -19.077 -0.903 1 79.79 13 LEU B N 1
ATOM 2331 C CA . LEU B 1 13 ? -11.16 -19.206 -2.296 1 79.79 13 LEU B CA 1
ATOM 2332 C C . LEU B 1 13 ? -10.499 -20.415 -2.95 1 79.79 13 LEU B C 1
ATOM 2334 O O . LEU B 1 13 ? -11.152 -21.169 -3.674 1 79.79 13 LEU B O 1
ATOM 2338 N N . ALA B 1 14 ? -9.302 -20.539 -2.65 1 68.03 14 ALA B N 1
ATOM 2339 C CA . ALA B 1 14 ? -8.553 -21.667 -3.195 1 68.03 14 ALA B CA 1
ATOM 2340 C C . ALA B 1 14 ? -9.117 -22.994 -2.694 1 68.03 14 ALA B C 1
ATOM 2342 O O . ALA B 1 14 ? -9.155 -23.979 -3.434 1 68.03 14 ALA B O 1
ATOM 2343 N N . GLY B 1 15 ? -9.559 -23.039 -1.531 1 69.4 15 GLY B N 1
ATOM 2344 C CA . GLY B 1 15 ? -10.125 -24.238 -0.935 1 69.4 15 GLY B CA 1
ATOM 2345 C C . GLY B 1 15 ? -11.443 -24.652 -1.563 1 69.4 15 GLY B C 1
ATOM 2346 O O . GLY B 1 15 ? -11.819 -25.824 -1.513 1 69.4 15 GLY B O 1
ATOM 2347 N N . LEU B 1 16 ? -12.103 -23.775 -2.213 1 78.78 16 LEU B N 1
ATOM 2348 C CA . LEU B 1 16 ? -13.412 -24.05 -2.795 1 78.78 16 LEU B CA 1
ATOM 2349 C C . LEU B 1 16 ? -13.278 -24.514 -4.241 1 78.78 16 LEU B C 1
ATOM 2351 O O . LEU B 1 16 ? -14.259 -24.938 -4.856 1 78.78 16 LEU B O 1
ATOM 2355 N N . GLY B 1 17 ? -12.013 -24.313 -4.825 1 67.37 17 GLY B N 1
ATOM 2356 C CA . GLY B 1 17 ? -11.798 -24.853 -6.157 1 67.37 17 GLY B CA 1
ATOM 2357 C C . GLY B 1 17 ? -11.347 -23.807 -7.16 1 67.37 17 GLY B C 1
ATOM 2358 O O . GLY B 1 17 ? -11.389 -22.609 -6.875 1 67.37 17 GLY B O 1
ATOM 2359 N N . GLY B 1 18 ? -11.051 -24.256 -8.339 1 68.55 18 GLY B N 1
ATOM 2360 C CA . GLY B 1 18 ? -10.464 -23.434 -9.385 1 68.55 18 GLY B CA 1
ATOM 2361 C C . GLY B 1 18 ? -11.398 -22.35 -9.887 1 68.55 18 GLY B C 1
ATOM 2362 O O . GLY B 1 18 ? -11.041 -21.17 -9.897 1 68.55 18 GLY B O 1
ATOM 2363 N N . PRO B 1 19 ? -12.557 -22.775 -10.227 1 74.23 19 PRO B N 1
ATOM 2364 C CA . PRO B 1 19 ? -13.485 -21.762 -10.732 1 74.23 19 PRO B CA 1
ATOM 2365 C C . PRO B 1 19 ? -13.806 -20.686 -9.696 1 74.23 19 PRO B C 1
ATOM 2367 O O . PRO B 1 19 ? -13.898 -19.504 -10.036 1 74.23 19 PRO B O 1
ATOM 2370 N N . THR B 1 20 ? -13.937 -21.11 -8.449 1 82.08 20 THR B N 1
ATOM 2371 C CA . THR B 1 20 ? -14.23 -20.16 -7.382 1 82.08 20 THR B CA 1
ATOM 2372 C C . THR B 1 20 ? -13.038 -19.24 -7.134 1 82.08 20 THR B C 1
ATOM 2374 O O . THR B 1 20 ? -13.21 -18.046 -6.881 1 82.08 20 THR B O 1
ATOM 2377 N N . LEU B 1 21 ? -11.958 -19.773 -7.223 1 75.79 21 LEU B N 1
ATOM 2378 C CA . LEU B 1 21 ? -10.75 -18.966 -7.086 1 75.79 21 LEU B CA 1
ATOM 2379 C C . LEU B 1 21 ? -10.65 -17.942 -8.211 1 75.79 21 LEU B C 1
ATOM 2381 O O . LEU B 1 21 ? -10.352 -16.771 -7.965 1 75.79 21 LEU B O 1
ATOM 2385 N N . ALA B 1 22 ? -10.887 -18.385 -9.408 1 73.79 22 ALA B N 1
ATOM 2386 C CA . ALA B 1 22 ? -10.814 -17.491 -10.561 1 73.79 22 ALA B CA 1
ATOM 2387 C C . ALA B 1 22 ? -11.878 -16.4 -10.478 1 73.79 22 ALA B C 1
ATOM 2389 O O . ALA B 1 22 ? -11.573 -15.215 -10.625 1 73.79 22 ALA B O 1
ATOM 2390 N N . GLY B 1 23 ? -13.066 -16.826 -10.237 1 83.64 23 GLY B N 1
ATOM 2391 C CA . GLY B 1 23 ? -14.15 -15.864 -10.114 1 83.64 23 GLY B CA 1
ATOM 2392 C C . GLY B 1 23 ? -13.962 -14.898 -8.959 1 83.64 23 GLY B C 1
ATOM 2393 O O . GLY B 1 23 ? -14.24 -13.704 -9.09 1 83.64 23 GLY B O 1
ATOM 2394 N N . GLY B 1 24 ? -13.51 -15.479 -7.858 1 86.34 24 GLY B N 1
ATOM 2395 C CA . GLY B 1 24 ? -13.232 -14.642 -6.702 1 86.34 24 GLY B CA 1
ATOM 2396 C C . GLY B 1 24 ? -12.122 -13.637 -6.947 1 86.34 24 GLY B C 1
ATOM 2397 O O . GLY B 1 24 ? -12.184 -12.505 -6.463 1 86.34 24 GLY B O 1
ATOM 2398 N N . SER B 1 25 ? -11.114 -14.007 -7.634 1 78.45 25 SER B N 1
ATOM 2399 C CA . SER B 1 25 ? -10.011 -13.114 -7.976 1 78.45 25 SER B CA 1
ATOM 2400 C C . SER B 1 25 ? -10.488 -11.956 -8.846 1 78.45 25 SER B C 1
ATOM 2402 O O . SER B 1 25 ? -10.063 -10.814 -8.656 1 78.45 25 SER B O 1
ATOM 2404 N N . VAL B 1 26 ? -11.29 -12.265 -9.79 1 83.31 26 VAL B N 1
ATOM 2405 C CA . VAL B 1 26 ? -11.855 -11.229 -10.65 1 83.31 26 VAL B CA 1
ATOM 2406 C C . VAL B 1 26 ? -12.696 -10.266 -9.814 1 83.31 26 VAL B C 1
ATOM 2408 O O . VAL B 1 26 ? -12.643 -9.051 -10.017 1 83.31 26 VAL B O 1
ATOM 2411 N N . ALA B 1 27 ? -13.452 -10.829 -8.876 1 91.21 27 ALA B N 1
ATOM 2412 C CA . ALA B 1 27 ? -14.294 -10.009 -8.009 1 91.21 27 ALA B CA 1
ATOM 2413 C C . ALA B 1 27 ? -13.449 -9.057 -7.166 1 91.21 27 ALA B C 1
ATOM 2415 O O . ALA B 1 27 ? -13.766 -7.871 -7.052 1 91.21 27 ALA B O 1
ATOM 2416 N N . LEU B 1 28 ? -12.41 -9.578 -6.622 1 86.25 28 LEU B N 1
ATOM 2417 C CA . LEU B 1 28 ? -11.536 -8.771 -5.778 1 86.25 28 LEU B CA 1
ATOM 2418 C C . LEU B 1 28 ? -10.843 -7.685 -6.594 1 86.25 28 LEU B C 1
ATOM 2420 O O . LEU B 1 28 ? -10.717 -6.546 -6.138 1 86.25 28 LEU B O 1
ATOM 2424 N N . ALA B 1 29 ? -10.386 -8.069 -7.747 1 82.44 29 ALA B N 1
ATOM 2425 C CA . ALA B 1 29 ? -9.765 -7.091 -8.637 1 82.44 29 ALA B CA 1
ATOM 2426 C C . ALA B 1 29 ? -10.75 -5.989 -9.015 1 82.44 29 ALA B C 1
ATOM 2428 O O . ALA B 1 29 ? -10.402 -4.806 -9.004 1 82.44 29 ALA B O 1
ATOM 2429 N N . PHE B 1 30 ? -11.923 -6.412 -9.356 1 89.81 30 PHE B N 1
ATOM 2430 C CA . PHE B 1 30 ? -12.967 -5.465 -9.729 1 89.81 30 PHE B CA 1
ATOM 2431 C C . PHE B 1 30 ? -13.295 -4.536 -8.567 1 89.81 30 PHE B C 1
ATOM 2433 O O . PHE B 1 30 ? -13.513 -3.338 -8.765 1 89.81 30 PHE B O 1
ATOM 2440 N N . ALA B 1 31 ? -13.339 -5.095 -7.41 1 93.04 31 ALA B N 1
ATOM 2441 C CA . ALA B 1 31 ? -13.608 -4.294 -6.218 1 93.04 31 ALA B CA 1
ATOM 2442 C C . ALA B 1 31 ? -12.489 -3.286 -5.972 1 93.04 31 ALA B C 1
ATOM 2444 O O . ALA B 1 31 ? -12.749 -2.139 -5.601 1 93.04 31 ALA B O 1
ATOM 2445 N N . ASN B 1 32 ? -11.3 -3.695 -6.173 1 87.97 32 ASN B N 1
ATOM 2446 C CA . ASN B 1 32 ? -10.158 -2.804 -5.996 1 87.97 32 ASN B CA 1
ATOM 2447 C C . ASN B 1 32 ? -10.182 -1.655 -7.001 1 87.97 32 ASN B C 1
ATOM 2449 O O . ASN B 1 32 ? -9.896 -0.51 -6.647 1 87.97 32 ASN B O 1
ATOM 2453 N N . ILE B 1 33 ? -10.533 -1.982 -8.163 1 88.62 33 ILE B N 1
ATOM 2454 C CA . ILE B 1 33 ? -10.54 -1.008 -9.249 1 88.62 33 ILE B CA 1
ATOM 2455 C C . ILE B 1 33 ? -11.677 -0.01 -9.04 1 88.62 33 ILE B C 1
ATOM 2457 O O . ILE B 1 33 ? -11.495 1.196 -9.222 1 88.62 33 ILE B O 1
ATOM 2461 N N . THR B 1 34 ? -12.788 -0.481 -8.569 1 94.84 34 THR B N 1
ATOM 2462 C CA . THR B 1 34 ? -13.987 0.347 -8.643 1 94.84 34 THR B CA 1
ATOM 2463 C C . THR B 1 34 ? -14.289 0.983 -7.29 1 94.84 34 THR B C 1
ATOM 2465 O O . THR B 1 34 ? -15.078 1.927 -7.204 1 94.84 34 THR B O 1
ATOM 2468 N N . ALA B 1 35 ? -13.684 0.482 -6.229 1 96.01 35 ALA B N 1
ATOM 2469 C CA . ALA B 1 35 ? -14.112 1 -4.932 1 96.01 35 ALA B CA 1
ATOM 2470 C C . ALA B 1 35 ? -12.912 1.306 -4.041 1 96.01 35 ALA B C 1
ATOM 2472 O O . ALA B 1 35 ? -12.648 2.468 -3.722 1 96.01 35 ALA B O 1
ATOM 2473 N N . TYR B 1 36 ? -12.102 0.345 -3.749 1 92.09 36 TYR B N 1
ATOM 2474 C CA . TYR B 1 36 ? -11.115 0.474 -2.682 1 92.09 36 TYR B CA 1
ATOM 2475 C C . TYR B 1 36 ? -10.033 1.479 -3.059 1 92.09 36 TYR B C 1
ATOM 2477 O O . TYR B 1 36 ? -9.542 2.221 -2.205 1 92.09 36 TYR B O 1
ATOM 2485 N N . SER B 1 37 ? -9.63 1.501 -4.31 1 88.63 37 SER B N 1
ATOM 2486 C CA . SER B 1 37 ? -8.654 2.494 -4.747 1 88.63 37 SER B CA 1
ATOM 2487 C C . SER B 1 37 ? -9.209 3.908 -4.619 1 88.63 37 SER B C 1
ATOM 2489 O O . SER B 1 37 ? -8.492 4.828 -4.218 1 88.63 37 SER B O 1
ATOM 2491 N N . PHE B 1 38 ? -10.492 4.078 -4.891 1 94.26 38 PHE B N 1
ATOM 2492 C CA . PHE B 1 38 ? -11.142 5.377 -4.766 1 94.26 38 PHE B CA 1
ATOM 2493 C C . PHE B 1 38 ? -11.207 5.812 -3.306 1 94.26 38 PHE B C 1
ATOM 2495 O O . PHE B 1 38 ? -10.92 6.966 -2.983 1 94.26 38 PHE B O 1
ATOM 2502 N N . PHE B 1 39 ? -11.599 4.898 -2.47 1 95.65 39 PHE B N 1
ATOM 2503 C CA . PHE B 1 39 ? -11.693 5.212 -1.049 1 95.65 39 PHE B CA 1
ATOM 2504 C C . PHE B 1 39 ? -10.332 5.616 -0.493 1 95.65 39 PHE B C 1
ATOM 2506 O O . PHE B 1 39 ? -10.223 6.598 0.243 1 95.65 39 PHE B O 1
ATOM 2513 N N . SER B 1 40 ? -9.36 4.932 -0.887 1 90.15 40 SER B N 1
ATOM 2514 C CA . SER B 1 40 ? -8.002 5.233 -0.446 1 90.15 40 SER B CA 1
ATOM 2515 C C . SER B 1 40 ? -7.542 6.594 -0.959 1 90.15 40 SER B C 1
ATOM 2517 O O . SER B 1 40 ? -6.98 7.39 -0.204 1 90.15 40 SER B O 1
ATOM 2519 N N . GLY B 1 41 ? -7.773 6.833 -2.218 1 88.7 41 GLY B N 1
ATOM 2520 C CA . GLY B 1 41 ? -7.376 8.097 -2.817 1 88.7 41 GLY B CA 1
ATOM 2521 C C . GLY B 1 41 ? -8.092 9.293 -2.217 1 88.7 41 GLY B C 1
ATOM 2522 O O . GLY B 1 41 ? -7.465 10.309 -1.911 1 88.7 41 GLY B O 1
ATOM 2523 N N . LEU B 1 42 ? -9.355 9.205 -2.008 1 94.18 42 LEU B N 1
ATOM 2524 C CA . LEU B 1 42 ? -10.145 10.302 -1.46 1 94.18 42 LEU B CA 1
ATOM 2525 C C . LEU B 1 42 ? -9.74 10.598 -0.02 1 94.18 42 LEU B C 1
ATOM 2527 O O . LEU B 1 42 ? -9.718 11.758 0.398 1 94.18 42 LEU B O 1
ATOM 2531 N N . THR B 1 43 ? -9.37 9.573 0.675 1 93.55 43 THR B N 1
ATOM 2532 C CA . THR B 1 43 ? -9.016 9.744 2.08 1 93.55 43 THR B CA 1
ATOM 2533 C C . THR B 1 43 ? -7.667 10.443 2.216 1 93.55 43 THR B C 1
ATOM 2535 O O . THR B 1 43 ? -7.377 11.049 3.25 1 93.55 43 THR B O 1
ATOM 2538 N N . MET B 1 44 ? -6.9 10.384 1.208 1 88.32 44 MET B N 1
ATOM 2539 C CA . MET B 1 44 ? -5.619 11.083 1.263 1 88.32 44 MET B CA 1
ATOM 2540 C C . MET B 1 44 ? -5.825 12.585 1.423 1 88.32 44 MET B C 1
ATOM 2542 O O . MET B 1 44 ? -5.017 13.262 2.062 1 88.32 44 MET B O 1
ATOM 2546 N N . GLY B 1 45 ? -6.879 13.134 0.799 1 90.01 45 GLY B N 1
ATOM 2547 C CA . GLY B 1 45 ? -7.236 14.521 1.052 1 90.01 45 GLY B CA 1
ATOM 2548 C C . GLY B 1 45 ? -7.589 14.791 2.502 1 90.01 45 GLY B C 1
ATOM 2549 O O . GLY B 1 45 ? -7.228 15.834 3.05 1 90.01 45 GLY B O 1
ATOM 2550 N N . VAL B 1 46 ? -8.24 13.816 3.102 1 93.71 46 VAL B N 1
ATOM 2551 C CA . VAL B 1 46 ? -8.599 13.92 4.513 1 93.71 46 VAL B CA 1
ATOM 2552 C C . VAL B 1 46 ? -7.334 13.933 5.368 1 93.71 46 VAL B C 1
ATOM 2554 O O . VAL B 1 46 ? -7.197 14.76 6.272 1 93.71 46 VAL B O 1
ATOM 2557 N N . ASP B 1 47 ? -6.412 13.095 5.047 1 90.07 47 ASP B N 1
ATOM 2558 C CA . ASP B 1 47 ? -5.139 13.021 5.758 1 90.07 47 ASP B CA 1
ATOM 2559 C C . ASP B 1 47 ? -4.422 14.369 5.743 1 90.07 47 ASP B C 1
ATOM 2561 O O . ASP B 1 47 ? -3.908 14.816 6.77 1 90.07 47 ASP B O 1
ATOM 2565 N N . SER B 1 48 ? -4.441 14.97 4.579 1 88.2 48 SER B N 1
ATOM 2566 C CA . SER B 1 48 ? -3.706 16.218 4.401 1 88.2 48 SER B CA 1
ATOM 2567 C C . SER B 1 48 ? -4.305 17.337 5.247 1 88.2 48 SER B C 1
ATOM 2569 O O . SER B 1 48 ? -3.587 18.021 5.98 1 88.2 48 SER B O 1
ATOM 2571 N N . ILE B 1 49 ? -5.56 17.502 5.198 1 92.85 49 ILE B N 1
ATOM 2572 C CA . ILE B 1 49 ? -6.21 18.592 5.918 1 92.85 49 ILE B CA 1
ATOM 2573 C C . ILE B 1 49 ? -6.144 18.33 7.421 1 92.85 49 ILE B C 1
ATOM 2575 O O . ILE B 1 49 ? -5.886 19.245 8.206 1 92.85 49 ILE B O 1
ATOM 2579 N N . CYS B 1 50 ? -6.307 17.076 7.838 1 93.49 50 CYS B N 1
ATOM 2580 C CA . CYS B 1 50 ? -6.266 16.737 9.256 1 93.49 50 CYS B CA 1
ATOM 2581 C C . CYS B 1 50 ? -4.879 16.983 9.837 1 93.49 50 CYS B C 1
ATOM 2583 O O . CYS B 1 50 ? -4.748 17.514 10.941 1 93.49 50 CYS B O 1
ATOM 2585 N N . SER B 1 51 ? -3.88 16.617 9.117 1 89.59 51 SER B N 1
ATOM 2586 C CA . SER B 1 51 ? -2.517 16.821 9.596 1 89.59 51 SER B CA 1
ATOM 2587 C C . SER B 1 51 ? -2.196 18.305 9.736 1 89.59 51 SER B C 1
ATOM 2589 O O . SER B 1 51 ? -1.564 18.72 10.71 1 89.59 51 SER B O 1
ATOM 2591 N N . GLN B 1 52 ? -2.615 19.074 8.764 1 90.17 52 GLN B N 1
ATOM 2592 C CA . GLN B 1 52 ? -2.407 20.517 8.814 1 90.17 52 GLN B CA 1
ATOM 2593 C C . GLN B 1 52 ? -3.165 21.141 9.982 1 90.17 52 GLN B C 1
ATOM 2595 O O . GLN B 1 52 ? -2.653 22.041 10.651 1 90.17 52 GLN B O 1
ATOM 2600 N N . ALA B 1 53 ? -4.362 20.657 10.176 1 92.6 53 ALA B N 1
ATOM 2601 C CA . ALA B 1 53 ? -5.179 21.162 11.276 1 92.6 53 ALA B CA 1
ATOM 2602 C C . ALA B 1 53 ? -4.521 20.879 12.623 1 92.6 53 ALA B C 1
ATOM 2604 O O . ALA B 1 53 ? -4.511 21.737 13.509 1 92.6 53 ALA B O 1
ATOM 2605 N N . ILE B 1 54 ? -3.971 19.694 12.804 1 89.99 54 ILE B N 1
ATOM 2606 C CA . ILE B 1 54 ? -3.28 19.321 14.034 1 89.99 54 ILE B CA 1
ATOM 2607 C C . ILE B 1 54 ? -2.053 20.209 14.226 1 89.99 54 ILE B C 1
ATOM 2609 O O . ILE B 1 54 ? -1.791 20.686 15.333 1 89.99 54 ILE B O 1
ATOM 2613 N N . GLY B 1 55 ? -1.331 20.481 13.198 1 88.01 55 GLY B N 1
ATOM 2614 C CA . GLY B 1 55 ? -0.182 21.371 13.259 1 88.01 55 GLY B CA 1
ATOM 2615 C C . GLY B 1 55 ? -0.546 22.788 13.658 1 88.01 55 GLY B C 1
ATOM 2616 O O . GLY B 1 55 ? 0.21 23.451 14.372 1 88.01 55 GLY B O 1
ATOM 2617 N N . ALA B 1 56 ? -1.674 23.21 13.229 1 91.26 56 ALA B N 1
ATOM 2618 C CA . ALA B 1 56 ? -2.161 24.552 13.539 1 91.26 56 ALA B CA 1
ATOM 2619 C C . ALA B 1 56 ? -2.931 24.564 14.857 1 91.26 56 ALA B C 1
ATOM 2621 O O . ALA B 1 56 ? -3.502 25.588 15.24 1 91.26 56 ALA B O 1
ATOM 2622 N N . THR B 1 57 ? -3.093 23.406 15.496 1 90.86 57 THR B N 1
ATOM 2623 C CA . THR B 1 57 ? -3.827 23.23 16.744 1 90.86 57 THR B CA 1
ATOM 2624 C C . THR B 1 57 ? -5.295 23.606 16.565 1 90.86 57 THR B C 1
ATOM 2626 O O . THR B 1 57 ? -5.896 24.222 17.448 1 90.86 57 THR B O 1
ATOM 2629 N N . ASN B 1 58 ? -5.809 23.489 15.366 1 91.15 58 ASN B N 1
ATOM 2630 C CA . ASN B 1 58 ? -7.221 23.7 15.068 1 91.15 58 ASN B CA 1
ATOM 2631 C C . ASN B 1 58 ? -8.007 22.394 15.12 1 91.15 58 ASN B C 1
ATOM 2633 O O . ASN B 1 58 ? -8.375 21.843 14.081 1 91.15 58 ASN B O 1
ATOM 2637 N N . TYR B 1 59 ? -8.404 22.025 16.269 1 90.64 59 TYR B N 1
ATOM 2638 C CA . TYR B 1 59 ? -9.023 20.722 16.481 1 90.64 59 TYR B CA 1
ATOM 2639 C C . TYR B 1 59 ? -10.458 20.71 15.97 1 90.64 59 TYR B C 1
ATOM 2641 O O . TYR B 1 59 ? -10.998 19.651 15.642 1 90.64 59 TYR B O 1
ATOM 2649 N N . LYS B 1 60 ? -11.049 21.863 15.863 1 90.92 60 LYS B N 1
ATOM 2650 C CA . LYS B 1 60 ? -12.388 21.962 15.289 1 90.92 60 LYS B CA 1
ATOM 2651 C C . LYS B 1 60 ? -12.387 21.551 13.819 1 90.92 60 LYS B C 1
ATOM 2653 O O . LYS B 1 60 ? -13.224 20.753 13.392 1 90.92 60 LYS B O 1
ATOM 2658 N N . LEU B 1 61 ? -11.458 22.113 13.146 1 92.55 61 LEU B N 1
ATOM 2659 C CA . LEU B 1 61 ? -11.331 21.764 11.735 1 92.55 61 LEU B CA 1
ATOM 2660 C C . LEU B 1 61 ? -10.983 20.289 11.569 1 92.55 61 LEU B C 1
ATOM 2662 O O . LEU B 1 61 ? -11.462 19.634 10.64 1 92.55 61 LEU B O 1
ATOM 2666 N N . PHE B 1 62 ? -10.229 19.79 12.501 1 93.91 62 PHE B N 1
ATOM 2667 C CA . PHE B 1 62 ? -9.83 18.387 12.48 1 93.91 62 PHE B CA 1
ATOM 2668 C C . PHE B 1 62 ? -11.05 17.477 12.555 1 93.91 62 PHE B C 1
ATOM 2670 O O . PHE B 1 62 ? -11.257 16.634 11.679 1 93.91 62 PHE B O 1
ATOM 2677 N N . ARG B 1 63 ? -11.875 17.673 13.508 1 93.22 63 ARG B N 1
ATOM 2678 C CA . ARG B 1 63 ? -13.053 16.837 13.715 1 93.22 63 ARG B CA 1
ATOM 2679 C C . ARG B 1 63 ? -14.048 17 12.571 1 93.22 63 ARG B C 1
ATOM 2681 O O . ARG B 1 63 ? -14.65 16.022 12.122 1 93.22 63 ARG B O 1
ATOM 2688 N N . ALA B 1 64 ? -14.191 18.214 12.112 1 94.84 64 ALA B N 1
ATOM 2689 C CA . ALA B 1 64 ? -15.112 18.484 11.01 1 94.84 64 ALA B CA 1
ATOM 2690 C C . ALA B 1 64 ? -14.661 17.78 9.734 1 94.84 64 ALA B C 1
ATOM 2692 O O . ALA B 1 64 ? -15.49 17.304 8.955 1 94.84 64 ALA B O 1
ATOM 2693 N N . THR B 1 65 ? -13.369 17.728 9.562 1 96.12 65 THR B N 1
ATOM 2694 C CA . THR B 1 65 ? -12.829 17.105 8.359 1 96.12 65 THR B CA 1
ATOM 2695 C C . THR B 1 65 ? -13.054 15.596 8.384 1 96.12 65 THR B C 1
ATOM 2697 O O . THR B 1 65 ? -13.378 14.994 7.358 1 96.12 65 THR B O 1
ATOM 2700 N N . ILE B 1 66 ? -12.9 15.019 9.557 1 96.38 66 ILE B N 1
ATOM 2701 C CA . ILE B 1 66 ? -13.169 13.591 9.688 1 96.38 66 ILE B CA 1
ATOM 2702 C C . ILE B 1 66 ? -14.626 13.305 9.331 1 96.38 66 ILE B C 1
ATOM 2704 O O . ILE B 1 66 ? -14.916 12.367 8.585 1 96.38 66 ILE B O 1
ATOM 2708 N N . ARG B 1 67 ? -15.53 14.099 9.823 1 96.45 67 ARG B N 1
ATOM 2709 C CA . ARG B 1 67 ? -16.952 13.934 9.536 1 96.45 67 ARG B CA 1
ATOM 2710 C C . ARG B 1 67 ? -17.234 14.115 8.048 1 96.45 67 ARG B C 1
ATOM 2712 O O . ARG B 1 67 ? -18.002 13.35 7.459 1 96.45 67 ARG B O 1
ATOM 2719 N N . ARG B 1 68 ? -16.644 15.077 7.435 1 97.64 68 ARG B N 1
ATOM 2720 C CA . ARG B 1 68 ? -16.813 15.304 6.003 1 97.64 68 ARG B CA 1
ATOM 2721 C C . ARG B 1 68 ? -16.27 14.13 5.195 1 97.64 68 ARG B C 1
ATOM 2723 O O . ARG B 1 68 ? -16.823 13.781 4.15 1 97.64 68 ARG B O 1
ATOM 2730 N N . GLY B 1 69 ? -15.158 13.576 5.698 1 97.9 69 GLY B N 1
ATOM 2731 C CA . GLY B 1 69 ? -14.609 12.4 5.042 1 97.9 69 GLY B CA 1
ATOM 2732 C C . GLY B 1 69 ? -15.563 11.221 5.034 1 97.9 69 GLY B C 1
ATOM 2733 O O . GLY B 1 69 ? -15.706 10.538 4.017 1 97.9 69 GLY B O 1
ATOM 2734 N N . ILE B 1 70 ? -16.216 11.035 6.181 1 98.16 70 ILE B N 1
ATOM 2735 C CA . ILE B 1 70 ? -17.183 9.948 6.287 1 98.16 70 ILE B CA 1
ATOM 2736 C C . ILE B 1 70 ? -18.332 10.183 5.309 1 98.16 70 ILE B C 1
ATOM 2738 O O . ILE B 1 70 ? -18.732 9.271 4.581 1 98.16 70 ILE B O 1
ATOM 2742 N N . ILE B 1 71 ? -18.823 11.393 5.231 1 98.25 71 ILE B N 1
ATOM 2743 C CA . ILE B 1 71 ? -19.927 11.737 4.342 1 98.25 71 ILE B CA 1
ATOM 2744 C C . ILE B 1 71 ? -19.493 11.563 2.888 1 98.25 71 ILE B C 1
ATOM 2746 O O . ILE B 1 71 ? -20.237 11.012 2.073 1 98.25 71 ILE B O 1
ATOM 2750 N N . LEU B 1 72 ? -18.321 12.014 2.577 1 98.31 72 LEU B N 1
ATOM 2751 C CA . LEU B 1 72 ? -17.795 11.909 1.22 1 98.31 72 LEU B CA 1
ATOM 2752 C C . LEU B 1 72 ? -17.74 10.453 0.77 1 98.31 72 LEU B C 1
ATOM 2754 O O . LEU B 1 72 ? -18.169 10.125 -0.339 1 98.31 72 LEU B O 1
ATOM 2758 N N . LEU B 1 73 ? -17.263 9.58 1.632 1 98.11 73 LEU B N 1
ATOM 2759 C CA . LEU B 1 73 ? -17.133 8.174 1.266 1 98.11 73 LEU B CA 1
ATOM 2760 C C . LEU B 1 73 ? -18.496 7.488 1.251 1 98.11 73 LEU B C 1
ATOM 2762 O O . LEU B 1 73 ? -18.735 6.592 0.438 1 98.11 73 LEU B O 1
ATOM 2766 N N . LEU B 1 74 ? -19.431 7.909 2.125 1 98.27 74 LEU B N 1
ATOM 2767 C CA . LEU B 1 74 ? -20.786 7.368 2.091 1 98.27 74 LEU B CA 1
ATOM 2768 C C . LEU B 1 74 ? -21.474 7.707 0.772 1 98.27 74 LEU B C 1
ATOM 2770 O O . LEU B 1 74 ? -22.159 6.863 0.19 1 98.27 74 LEU B O 1
ATOM 2774 N N . VAL B 1 75 ? -21.279 8.899 0.291 1 97.89 75 VAL B N 1
ATOM 2775 C CA . VAL B 1 75 ? -21.866 9.322 -0.976 1 97.89 75 VAL B CA 1
ATOM 2776 C C . VAL B 1 75 ? -21.234 8.539 -2.125 1 97.89 75 VAL B C 1
ATOM 2778 O O . VAL B 1 75 ? -21.92 8.16 -3.077 1 97.89 75 VAL B O 1
ATOM 2781 N N . THR B 1 76 ? -19.965 8.277 -2.077 1 97.59 76 THR B N 1
ATOM 2782 C CA . THR B 1 76 ? -19.247 7.546 -3.115 1 97.59 76 THR B CA 1
ATOM 2783 C C . THR B 1 76 ? -19.691 6.086 -3.155 1 97.59 76 THR B C 1
ATOM 2785 O O . THR B 1 76 ? -19.595 5.431 -4.195 1 97.59 76 THR B O 1
ATOM 2788 N N . THR B 1 77 ? -20.189 5.576 -2.053 1 97.78 77 THR B N 1
ATOM 2789 C CA . THR B 1 77 ? -20.646 4.193 -1.97 1 97.78 77 THR B CA 1
ATOM 2790 C C . THR B 1 77 ? -21.829 3.957 -2.903 1 97.78 77 THR B C 1
ATOM 2792 O O . THR B 1 77 ? -21.994 2.86 -3.44 1 97.78 77 THR B O 1
ATOM 2795 N N . LEU B 1 78 ? -22.605 4.949 -3.195 1 97.49 78 LEU B N 1
ATOM 2796 C CA . LEU B 1 78 ? -23.827 4.794 -3.977 1 97.49 78 LEU B CA 1
ATOM 2797 C C . LEU B 1 78 ? -23.505 4.409 -5.417 1 97.49 78 LEU B C 1
ATOM 2799 O O . LEU B 1 78 ? -24.004 3.401 -5.922 1 97.49 78 LEU B O 1
ATOM 2803 N N . PRO B 1 79 ? -22.658 5.163 -6.118 1 97.78 79 PRO B N 1
ATOM 2804 C CA . PRO B 1 79 ? -22.326 4.733 -7.478 1 97.78 79 PRO B CA 1
ATOM 2805 C C . PRO B 1 79 ? -21.591 3.395 -7.511 1 97.78 79 PRO B C 1
ATOM 2807 O O . PRO B 1 79 ? -21.754 2.62 -8.457 1 97.78 79 PRO B O 1
ATOM 2810 N N . VAL B 1 80 ? -20.795 3.121 -6.541 1 98.03 80 VAL B N 1
ATOM 2811 C CA . VAL B 1 80 ? -20.091 1.845 -6.483 1 98.03 80 VAL B CA 1
ATOM 2812 C C . VAL B 1 80 ? -21.095 0.707 -6.312 1 98.03 80 VAL B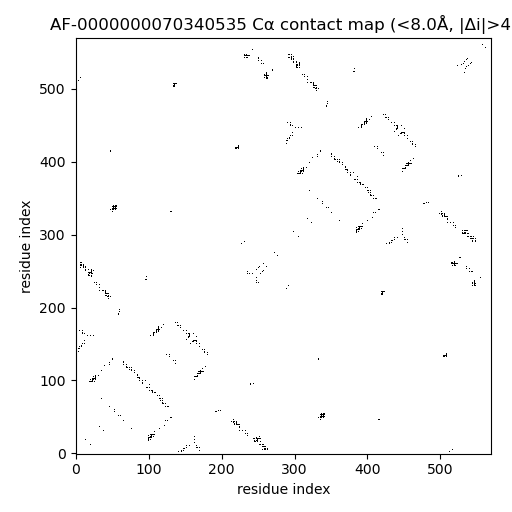 C 1
ATOM 2814 O O . VAL B 1 80 ? -20.961 -0.347 -6.937 1 98.03 80 VAL B O 1
ATOM 2817 N N . PHE B 1 81 ? -22.051 0.916 -5.46 1 97.98 81 PHE B N 1
ATOM 2818 C CA . PHE B 1 81 ? -23.113 -0.061 -5.248 1 97.98 81 PHE B CA 1
ATOM 2819 C C . PHE B 1 81 ? -23.832 -0.37 -6.556 1 97.98 81 PHE B C 1
ATOM 2821 O O . PHE B 1 81 ? -24.076 -1.536 -6.876 1 97.98 81 PHE B O 1
ATOM 2828 N N . LEU B 1 82 ? -24.149 0.612 -7.337 1 97.67 82 LEU B N 1
ATOM 2829 C CA . LEU B 1 82 ? -24.83 0.435 -8.615 1 97.67 82 LEU B CA 1
ATOM 2830 C C . LEU B 1 82 ? -23.958 -0.347 -9.591 1 97.67 82 LEU B C 1
ATOM 2832 O O . LEU B 1 82 ? -24.464 -1.161 -10.367 1 97.67 82 LEU B O 1
ATOM 2836 N N . LEU B 1 83 ? -22.683 -0.127 -9.533 1 97.74 83 LEU B N 1
ATOM 2837 C CA . LEU B 1 83 ? -21.764 -0.878 -10.381 1 97.74 83 LEU B CA 1
ATOM 2838 C C . LEU B 1 83 ? -21.718 -2.345 -9.968 1 97.74 83 LEU B C 1
ATOM 2840 O O . LEU B 1 83 ? -21.71 -3.235 -10.821 1 97.74 83 LEU B O 1
ATOM 2844 N N . TRP B 1 84 ? -21.716 -2.594 -8.652 1 97.87 84 TRP B N 1
ATOM 2845 C CA . TRP B 1 84 ? -21.535 -3.949 -8.144 1 97.87 84 TRP B CA 1
ATOM 2846 C C . TRP B 1 84 ? -22.781 -4.793 -8.387 1 97.87 84 TRP B C 1
ATOM 2848 O O . TRP B 1 84 ? -22.685 -5.996 -8.641 1 97.87 84 TRP B O 1
ATOM 2858 N N . ILE B 1 85 ? -24.022 -4.2 -8.334 1 96.98 85 ILE B N 1
ATOM 2859 C CA . ILE B 1 85 ? -25.242 -4.967 -8.561 1 96.98 85 ILE B CA 1
ATOM 2860 C C . ILE B 1 85 ? -25.346 -5.346 -10.036 1 96.98 85 ILE B C 1
ATOM 2862 O O . ILE B 1 85 ? -26.08 -6.27 -10.396 1 96.98 85 ILE B O 1
ATOM 2866 N N . ASN B 1 86 ? -24.577 -4.664 -10.915 1 97.26 86 ASN B N 1
ATOM 2867 C CA . ASN B 1 86 ? -24.616 -4.937 -12.348 1 97.26 86 ASN B CA 1
ATOM 2868 C C . ASN B 1 86 ? -23.326 -5.596 -12.828 1 97.26 86 ASN B C 1
ATOM 2870 O O . ASN B 1 86 ? -23.012 -5.559 -14.019 1 97.26 86 ASN B O 1
ATOM 2874 N N . THR B 1 87 ? -22.624 -6.151 -11.947 1 96.71 87 THR B N 1
ATOM 2875 C CA . THR B 1 87 ? -21.298 -6.673 -12.256 1 96.71 87 THR B CA 1
ATOM 2876 C C . THR B 1 87 ? -21.384 -7.788 -13.295 1 96.71 87 THR B C 1
ATOM 2878 O O . THR B 1 87 ? -20.557 -7.86 -14.206 1 96.71 87 THR B O 1
ATOM 2881 N N . GLU B 1 88 ? -22.357 -8.678 -13.068 1 96.57 88 GLU B N 1
ATOM 2882 C CA . GLU B 1 88 ? -22.479 -9.793 -14.003 1 96.57 88 GLU B CA 1
ATOM 2883 C C . GLU B 1 88 ? -22.65 -9.295 -15.435 1 96.57 88 GLU B C 1
ATOM 2885 O O . GLU B 1 88 ? -21.992 -9.789 -16.353 1 96.57 88 GLU B O 1
ATOM 2890 N N . ARG B 1 89 ? -23.503 -8.343 -15.657 1 96.19 89 ARG B N 1
ATOM 2891 C CA . ARG B 1 89 ? -23.744 -7.758 -16.971 1 96.19 89 ARG B CA 1
ATOM 2892 C C . ARG B 1 89 ? -22.485 -7.089 -17.512 1 96.19 89 ARG B C 1
ATOM 2894 O O . ARG B 1 89 ? -22.158 -7.232 -18.692 1 96.19 89 ARG B O 1
ATOM 2901 N N . ILE B 1 90 ? -21.803 -6.386 -16.706 1 96.25 90 ILE B N 1
ATOM 2902 C CA . ILE B 1 90 ? -20.608 -5.65 -17.102 1 96.25 90 ILE B CA 1
ATOM 2903 C C . ILE B 1 90 ? -19.512 -6.629 -17.516 1 96.25 90 ILE B C 1
ATOM 2905 O O . ILE B 1 90 ? -18.866 -6.447 -18.551 1 96.25 90 ILE B O 1
ATOM 2909 N N . LEU B 1 91 ? -19.365 -7.704 -16.711 1 93.56 91 LEU B N 1
ATOM 2910 C CA . LEU B 1 91 ? -18.304 -8.667 -16.987 1 93.56 91 LEU B CA 1
ATOM 2911 C C . LEU B 1 91 ? -18.62 -9.48 -18.238 1 93.56 91 LEU B C 1
ATOM 2913 O O . LEU B 1 91 ? -17.715 -9.841 -18.994 1 93.56 91 LEU B O 1
ATOM 2917 N N . LYS B 1 92 ? -19.906 -9.749 -18.41 1 92.74 92 LYS B N 1
ATOM 2918 C CA . LYS B 1 92 ? -20.311 -10.43 -19.637 1 92.74 92 LYS B CA 1
ATOM 2919 C C . LYS B 1 92 ? -20.059 -9.553 -20.861 1 92.74 92 LYS B C 1
ATOM 2921 O O . LYS B 1 92 ? -19.645 -10.048 -21.911 1 92.74 92 LYS B O 1
ATOM 2926 N N . LEU B 1 93 ? -20.266 -8.299 -20.738 1 91.34 93 LEU B N 1
ATOM 2927 C CA . LEU B 1 93 ? -19.992 -7.354 -21.816 1 91.34 93 LEU B CA 1
ATOM 2928 C C . LEU B 1 93 ? -18.499 -7.296 -22.121 1 91.34 93 LEU B C 1
ATOM 2930 O O . LEU B 1 93 ? -18.104 -7.057 -23.265 1 91.34 93 LEU B O 1
ATOM 2934 N N . LEU B 1 94 ? -17.733 -7.561 -21.119 1 88.21 94 LEU B N 1
ATOM 2935 C CA . LEU B 1 94 ? -16.284 -7.58 -21.29 1 88.21 94 LEU B CA 1
ATOM 2936 C C . LEU B 1 94 ? -15.812 -8.947 -21.773 1 88.21 94 LEU B C 1
ATOM 2938 O O . LEU B 1 94 ? -14.611 -9.229 -21.776 1 88.21 94 LEU B O 1
ATOM 2942 N N . LYS B 1 95 ? -16.762 -9.845 -22.035 1 86.18 95 LYS B N 1
ATOM 2943 C CA . LYS B 1 95 ? -16.533 -11.147 -22.655 1 86.18 95 LYS B CA 1
ATOM 2944 C C . LYS B 1 95 ? -15.901 -12.123 -21.666 1 86.18 95 LYS B C 1
ATOM 2946 O O . LYS B 1 95 ? -15.117 -12.99 -22.057 1 86.18 95 LYS B O 1
ATOM 2951 N N . GLN B 1 96 ? -16.281 -11.88 -20.411 1 85.1 96 GLN B N 1
ATOM 2952 C CA . GLN B 1 96 ? -15.855 -12.854 -19.412 1 85.1 96 GLN B CA 1
ATOM 2953 C C . GLN B 1 96 ? -16.698 -14.124 -19.486 1 85.1 96 GLN B C 1
ATOM 2955 O O . GLN B 1 96 ? -17.85 -14.085 -19.924 1 85.1 96 GLN B O 1
ATOM 2960 N N . ASP B 1 97 ? -16.056 -15.239 -19.1 1 86.82 97 ASP B N 1
ATOM 2961 C CA . ASP B 1 97 ? -16.803 -16.488 -18.989 1 86.82 97 ASP B CA 1
ATOM 2962 C C . ASP B 1 97 ? -18.022 -16.32 -18.084 1 86.82 97 ASP B C 1
ATOM 2964 O O . ASP B 1 97 ? -17.944 -15.663 -17.044 1 86.82 97 ASP B O 1
ATOM 2968 N N . GLU B 1 98 ? -19.124 -16.923 -18.45 1 91.44 98 GLU B N 1
ATOM 2969 C CA . GLU B 1 98 ? -20.39 -16.747 -17.746 1 91.44 98 GLU B CA 1
ATOM 2970 C C . GLU B 1 98 ? -20.296 -17.247 -16.307 1 91.44 98 GLU B C 1
ATOM 2972 O O . GLU B 1 98 ? -20.856 -16.637 -15.394 1 91.44 98 GLU B O 1
ATOM 2977 N N . GLU B 1 99 ? -19.653 -18.36 -16.156 1 90.4 99 GLU B N 1
ATOM 2978 C CA . GLU B 1 99 ? -19.51 -18.912 -14.812 1 90.4 99 GLU B CA 1
ATOM 2979 C C . GLU B 1 99 ? -18.677 -17.993 -13.923 1 90.4 99 GLU B C 1
ATOM 2981 O O . GLU B 1 99 ? -19.039 -17.738 -12.773 1 90.4 99 GLU B O 1
ATOM 2986 N N . LEU B 1 100 ? -17.641 -17.484 -14.44 1 88.09 100 LEU B N 1
ATOM 2987 C CA . LEU B 1 100 ? -16.768 -16.582 -13.698 1 88.09 100 LEU B CA 1
ATOM 2988 C C . LEU B 1 100 ? -17.493 -15.285 -13.353 1 88.09 100 LEU B C 1
ATOM 2990 O O . LEU B 1 100 ? -17.368 -14.777 -12.237 1 88.09 100 LEU B O 1
ATOM 2994 N N . ALA B 1 101 ? -18.215 -14.824 -14.302 1 94.64 101 ALA B N 1
ATOM 2995 C CA . ALA B 1 101 ? -18.971 -13.592 -14.09 1 94.64 101 ALA B CA 1
ATOM 2996 C C . ALA B 1 101 ? -20.011 -13.769 -12.988 1 94.64 101 ALA B C 1
ATOM 2998 O O . ALA B 1 101 ? -20.218 -12.869 -12.171 1 94.64 101 ALA B O 1
ATOM 2999 N N . SER B 1 102 ? -20.621 -14.922 -13.001 1 96.34 102 SER B N 1
ATOM 3000 C CA . SER B 1 102 ? -21.642 -15.202 -11.997 1 96.34 102 SER B CA 1
ATOM 3001 C C . SER B 1 102 ? -21.03 -15.321 -10.605 1 96.34 102 SER B C 1
ATOM 3003 O O . SER B 1 102 ? -21.583 -14.805 -9.632 1 96.34 102 SER B O 1
ATOM 3005 N N . ILE B 1 103 ? -19.947 -15.973 -10.517 1 94.7 103 ILE B N 1
ATOM 3006 C CA . ILE B 1 103 ? -19.251 -16.134 -9.245 1 94.7 103 ILE B CA 1
ATOM 3007 C C . ILE B 1 103 ? -18.801 -14.769 -8.727 1 94.7 103 ILE B C 1
ATOM 3009 O O . ILE B 1 103 ? -19.001 -14.447 -7.554 1 94.7 103 ILE B O 1
ATOM 3013 N N . ALA B 1 104 ? -18.218 -13.962 -9.619 1 95.05 104 ALA B N 1
ATOM 3014 C CA . ALA B 1 104 ? -17.748 -12.63 -9.247 1 95.05 104 ALA B CA 1
ATOM 3015 C C . ALA B 1 104 ? -18.904 -11.751 -8.78 1 95.05 104 ALA B C 1
ATOM 3017 O O . ALA B 1 104 ? -18.775 -11.013 -7.8 1 95.05 104 ALA B O 1
ATOM 3018 N N . HIS B 1 105 ? -19.965 -11.858 -9.473 1 97.81 105 HIS B N 1
ATOM 3019 C CA . HIS B 1 105 ? -21.149 -11.086 -9.113 1 97.81 105 HIS B CA 1
ATOM 3020 C C . HIS B 1 105 ? -21.646 -11.456 -7.72 1 97.81 105 HIS B C 1
ATOM 3022 O O . HIS B 1 105 ? -21.954 -10.577 -6.912 1 97.81 105 HIS B O 1
ATOM 3028 N N . THR B 1 106 ? -21.741 -12.733 -7.475 1 97.88 106 THR B N 1
ATOM 3029 C CA . THR B 1 106 ? -22.193 -13.195 -6.168 1 97.88 106 THR B CA 1
ATOM 3030 C C . THR B 1 106 ? -21.276 -12.677 -5.063 1 97.88 106 THR B C 1
ATOM 3032 O O . THR B 1 106 ? -21.749 -12.196 -4.031 1 97.88 106 THR B O 1
ATOM 3035 N N . PHE B 1 107 ? -20.014 -12.756 -5.271 1 97.08 107 PHE B N 1
ATOM 3036 C CA . PHE B 1 107 ? -19.041 -12.261 -4.304 1 97.08 107 PHE B CA 1
ATOM 3037 C C . PHE B 1 107 ? -19.261 -10.779 -4.025 1 97.08 107 PHE B C 1
ATOM 3039 O O . PHE B 1 107 ? -19.309 -10.361 -2.867 1 97.08 107 PHE B O 1
ATOM 3046 N N . LEU B 1 108 ? -19.413 -10.001 -5.055 1 98.11 108 LEU B N 1
ATOM 3047 C CA . LEU B 1 108 ? -19.502 -8.551 -4.915 1 98.11 108 LEU B CA 1
ATOM 3048 C C . LEU B 1 108 ? -20.822 -8.148 -4.266 1 98.11 108 LEU B C 1
ATOM 3050 O O . LEU B 1 108 ? -20.868 -7.197 -3.483 1 98.11 108 LEU B O 1
ATOM 3054 N N . LEU B 1 109 ? -21.871 -8.853 -4.619 1 97.95 109 LEU B N 1
ATOM 3055 C CA . LEU B 1 109 ? -23.155 -8.558 -3.992 1 97.95 109 LEU B CA 1
ATOM 3056 C C . LEU B 1 109 ? -23.076 -8.742 -2.48 1 97.95 109 LEU B C 1
ATOM 3058 O O . LEU B 1 109 ? -23.615 -7.931 -1.723 1 97.95 109 LEU B O 1
ATOM 3062 N N . TYR B 1 110 ? -22.411 -9.753 -2.067 1 97.79 110 TYR B N 1
ATOM 3063 C CA . TYR B 1 110 ? -22.304 -10.033 -0.64 1 97.79 110 TYR B CA 1
ATOM 3064 C C . TYR B 1 110 ? -21.204 -9.194 0 1 97.79 110 TYR B C 1
ATOM 3066 O O . TYR B 1 110 ? -21.063 -9.174 1.225 1 97.79 110 TYR B O 1
ATOM 3074 N N . SER B 1 111 ? -20.431 -8.471 -0.815 1 97.49 111 SER B N 1
ATOM 3075 C CA . SER B 1 111 ? -19.417 -7.552 -0.307 1 97.49 111 SER B CA 1
ATOM 3076 C C . SER B 1 111 ? -19.975 -6.14 -0.16 1 97.49 111 SER B C 1
ATOM 3078 O O . SER B 1 111 ? -19.283 -5.24 0.32 1 97.49 111 SER B O 1
ATOM 3080 N N . VAL B 1 112 ? -21.167 -5.879 -0.52 1 97.78 112 VAL B N 1
ATOM 3081 C CA . VAL B 1 112 ? -21.768 -4.549 -0.521 1 97.78 112 VAL B CA 1
ATOM 3082 C C . VAL B 1 112 ? -21.72 -3.959 0.887 1 97.78 112 VAL B C 1
ATOM 3084 O O . VAL B 1 112 ? -21.376 -2.789 1.065 1 97.78 112 VAL B O 1
ATOM 3087 N N . PRO B 1 113 ? -21.992 -4.789 1.962 1 97.57 113 PRO B N 1
ATOM 3088 C CA . PRO B 1 113 ? -21.892 -4.211 3.304 1 97.57 113 PRO B CA 1
ATOM 3089 C C . PRO B 1 113 ? -20.491 -3.694 3.62 1 97.57 113 PRO B C 1
ATOM 3091 O O . PRO B 1 113 ? -20.332 -2.803 4.459 1 97.57 113 PRO B O 1
ATOM 3094 N N . ASP B 1 114 ? -19.535 -4.254 2.947 1 97.22 114 ASP B N 1
ATOM 3095 C CA . ASP B 1 114 ? -18.161 -3.83 3.198 1 97.22 114 ASP B CA 1
ATOM 3096 C C . ASP B 1 114 ? -17.938 -2.39 2.741 1 97.22 114 ASP B C 1
ATOM 3098 O O . ASP B 1 114 ? -17.045 -1.705 3.244 1 97.22 114 ASP B O 1
ATOM 3102 N N . LEU B 1 115 ? -18.677 -1.948 1.721 1 97.52 115 LEU B N 1
ATOM 3103 C CA . LEU B 1 115 ? -18.587 -0.56 1.28 1 97.52 115 LEU B CA 1
ATOM 3104 C C . LEU B 1 115 ? -18.915 0.396 2.422 1 97.52 115 LEU B C 1
ATOM 3106 O O . LEU B 1 115 ? -18.252 1.423 2.587 1 97.52 115 LEU B O 1
ATOM 3110 N N . LEU B 1 116 ? -19.889 -0.026 3.214 1 97.39 116 LEU B N 1
ATOM 3111 C CA . LEU B 1 116 ? -20.262 0.785 4.368 1 97.39 116 LEU B CA 1
ATOM 3112 C C . LEU B 1 116 ? -19.162 0.766 5.424 1 97.39 116 LEU B C 1
ATOM 3114 O O . LEU B 1 116 ? -18.827 1.806 5.997 1 97.39 116 LEU B O 1
ATOM 3118 N N . ALA B 1 117 ? -18.659 -0.386 5.664 1 97.5 117 ALA B N 1
ATOM 3119 C CA . ALA B 1 117 ? -17.572 -0.489 6.634 1 97.5 117 ALA B CA 1
ATOM 3120 C C . ALA B 1 117 ? -16.38 0.366 6.214 1 97.5 117 ALA B C 1
ATOM 3122 O O . ALA B 1 117 ? -15.8 1.08 7.036 1 97.5 117 ALA B O 1
ATOM 3123 N N . GLN B 1 118 ? -16.095 0.319 4.947 1 96.63 118 GLN B N 1
ATOM 3124 C CA . GLN B 1 118 ? -14.948 1.045 4.414 1 96.63 118 GLN B CA 1
ATOM 3125 C C . GLN B 1 118 ? -15.163 2.553 4.5 1 96.63 118 GLN B C 1
ATOM 3127 O O . GLN B 1 118 ? -14.208 3.312 4.684 1 96.63 118 GLN B O 1
ATOM 3132 N N . SER B 1 119 ? -16.372 3.027 4.423 1 97.64 119 SER B N 1
ATOM 3133 C CA . SER B 1 119 ? -16.681 4.452 4.48 1 97.64 119 SER B CA 1
ATOM 3134 C C . SER B 1 119 ? -16.393 5.025 5.863 1 97.64 119 SER B C 1
ATOM 3136 O O . SER B 1 119 ? -16.113 6.218 6 1 97.64 119 SER B O 1
ATOM 3138 N N . PHE B 1 120 ? -16.405 4.186 6.88 1 97.47 120 PHE B N 1
ATOM 3139 C CA . PHE B 1 120 ? -16.044 4.614 8.227 1 97.47 120 PHE B CA 1
ATOM 3140 C C . PHE B 1 120 ? -14.574 4.327 8.51 1 97.47 120 PHE B C 1
ATOM 3142 O O . PHE B 1 120 ? -13.901 5.115 9.178 1 97.47 120 PHE B O 1
ATOM 3149 N N . LEU B 1 121 ? -14.145 3.313 7.971 1 96.6 121 LEU B N 1
ATOM 3150 C CA . LEU B 1 121 ? -12.821 2.808 8.318 1 96.6 121 LEU B CA 1
ATOM 3151 C C . LEU B 1 121 ? -11.731 3.747 7.811 1 96.6 121 LEU B C 1
ATOM 3153 O O . LEU B 1 121 ? -10.787 4.06 8.54 1 96.6 121 LEU B O 1
ATOM 3157 N N . HIS B 1 122 ? -11.822 4.208 6.61 1 94.65 122 HIS B N 1
ATOM 3158 C CA . HIS B 1 122 ? -10.771 5.027 6.017 1 94.65 122 HIS B CA 1
ATOM 3159 C C . HIS B 1 122 ? -10.611 6.346 6.765 1 94.65 122 HIS B C 1
ATOM 3161 O O . HIS B 1 122 ? -9.503 6.706 7.168 1 94.65 122 HIS B O 1
ATOM 3167 N N . PRO B 1 123 ? -11.668 7.075 7.091 1 95.33 123 PRO B N 1
ATOM 3168 C CA . PRO B 1 123 ? -11.511 8.299 7.881 1 95.33 123 PRO B CA 1
ATOM 3169 C C . PRO B 1 123 ? -11.041 8.024 9.308 1 95.33 123 PRO B C 1
ATOM 3171 O O . PRO B 1 123 ? -10.315 8.835 9.889 1 95.33 123 PRO B O 1
ATOM 3174 N N . LEU B 1 124 ? -11.453 6.894 9.856 1 94.91 124 LEU B N 1
ATOM 3175 C CA . LEU B 1 124 ? -10.997 6.552 11.199 1 94.91 124 LEU B CA 1
ATOM 3176 C C . LEU B 1 124 ? -9.5 6.262 11.207 1 94.91 124 LEU B C 1
ATOM 3178 O O . LEU B 1 124 ? -8.805 6.593 12.171 1 94.91 124 LEU B O 1
ATOM 3182 N N . ARG B 1 125 ? -9.063 5.629 10.191 1 91.39 125 ARG B N 1
ATOM 3183 C CA . ARG B 1 125 ? -7.623 5.427 10.066 1 91.39 125 ARG B CA 1
ATOM 3184 C C . ARG B 1 125 ? -6.892 6.76 9.949 1 91.39 125 ARG B C 1
ATOM 3186 O O . ARG B 1 125 ? -5.824 6.942 10.539 1 91.39 125 ARG B O 1
ATOM 3193 N N . ALA B 1 126 ? -7.462 7.633 9.143 1 90.99 126 ALA B N 1
ATOM 3194 C CA . ALA B 1 126 ? -6.887 8.97 9.027 1 90.99 126 ALA B CA 1
ATOM 3195 C C . ALA B 1 126 ? -6.833 9.664 10.385 1 90.99 126 ALA B C 1
ATOM 3197 O O . ALA B 1 126 ? -5.872 10.376 10.688 1 90.99 126 ALA B O 1
ATOM 3198 N N . TYR B 1 127 ? -7.857 9.488 11.172 1 93.65 127 TYR B N 1
ATOM 3199 C CA . TYR B 1 127 ? -7.92 10.04 12.521 1 93.65 127 TYR B CA 1
ATOM 3200 C C . TYR B 1 127 ? -6.704 9.623 13.339 1 93.65 127 TYR B C 1
ATOM 3202 O O . TYR B 1 127 ? -6.057 10.46 13.973 1 93.65 127 TYR B O 1
ATOM 3210 N N . PHE B 1 128 ? -6.379 8.407 13.287 1 90.06 128 PHE B N 1
ATOM 3211 C CA . PHE B 1 128 ? -5.275 7.879 14.079 1 90.06 128 PHE B CA 1
ATOM 3212 C C . PHE B 1 128 ? -3.935 8.245 13.451 1 90.06 128 PHE B C 1
ATOM 3214 O O . PHE B 1 128 ? -3.017 8.683 14.147 1 90.06 128 PHE B O 1
ATOM 3221 N N . ARG B 1 129 ? -3.854 8.133 12.174 1 84.78 129 ARG B N 1
ATOM 3222 C CA . ARG B 1 129 ? -2.592 8.339 11.471 1 84.78 129 ARG B CA 1
ATOM 3223 C C . ARG B 1 129 ? -2.135 9.79 11.578 1 84.78 129 ARG B C 1
ATOM 3225 O O . ARG B 1 129 ? -0.946 10.06 11.757 1 84.78 129 ARG B O 1
ATOM 3232 N N . THR B 1 130 ? -3.067 10.754 11.479 1 86.92 130 THR B N 1
ATOM 3233 C CA . THR B 1 130 ? -2.707 12.167 11.445 1 86.92 130 THR B CA 1
ATOM 3234 C C . THR B 1 130 ? -2.33 12.663 12.838 1 86.92 130 THR B C 1
ATOM 3236 O O . THR B 1 130 ? -1.695 13.71 12.979 1 86.92 130 THR B O 1
ATOM 3239 N N . GLN B 1 131 ? -2.736 11.831 13.845 1 86.99 131 GLN B N 1
ATOM 3240 C CA . GLN B 1 131 ? -2.348 12.152 15.214 1 86.99 131 GLN B CA 1
ATOM 3241 C C . GLN B 1 131 ? -1.138 11.33 15.65 1 86.99 131 GLN B C 1
ATOM 3243 O O . GLN B 1 131 ? -0.782 11.317 16.83 1 86.99 131 GLN B O 1
ATOM 3248 N N . SER B 1 132 ? -0.598 10.593 14.756 1 81.75 132 SER B N 1
ATOM 3249 C CA . SER B 1 132 ? 0.579 9.763 14.989 1 81.75 132 SER B CA 1
ATOM 3250 C C . SER B 1 132 ? 0.281 8.648 15.985 1 81.75 132 SER B C 1
ATOM 3252 O O . SER B 1 132 ? 1.141 8.278 16.787 1 81.75 132 SER B O 1
ATOM 3254 N N . LYS B 1 133 ? -0.902 8.251 16.039 1 87.96 133 LYS B N 1
ATOM 3255 C CA . LYS B 1 133 ? -1.312 7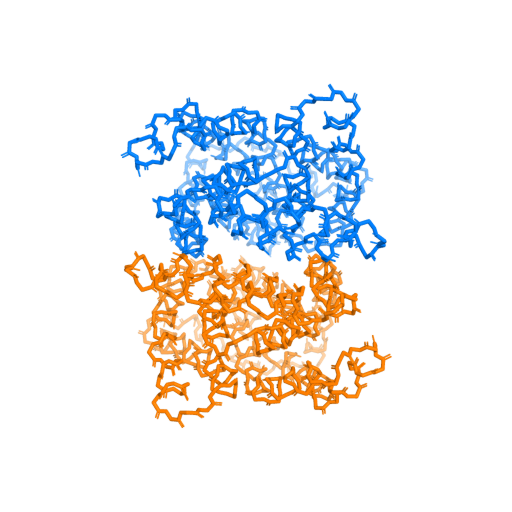.113 16.855 1 87.96 133 LYS B CA 1
ATOM 3256 C C . LYS B 1 133 ? -1.39 5.838 16.02 1 87.96 133 LYS B C 1
ATOM 3258 O O . LYS B 1 133 ? -2.404 5.137 16.042 1 87.96 133 LYS B O 1
ATOM 3263 N N . THR B 1 134 ? -0.336 5.54 15.427 1 84.9 134 THR B N 1
ATOM 3264 C CA . THR B 1 134 ? -0.284 4.424 14.489 1 84.9 134 THR B CA 1
ATOM 3265 C C . THR B 1 134 ? -0.215 3.094 15.235 1 84.9 134 THR B C 1
ATOM 3267 O O . THR B 1 134 ? -0.679 2.069 14.731 1 84.9 134 THR B O 1
ATOM 3270 N N . LEU B 1 135 ? 0.325 3.17 16.455 1 86.76 135 LEU B N 1
ATOM 3271 C CA . LEU B 1 135 ? 0.459 1.922 17.198 1 86.76 135 LEU B CA 1
ATOM 3272 C C . LEU B 1 135 ? -0.909 1.367 17.58 1 86.76 135 LEU B C 1
ATOM 3274 O O . LEU B 1 135 ? -1.209 0.202 17.308 1 86.76 135 LEU B O 1
ATOM 3278 N N . PRO B 1 136 ? -1.776 2.201 18.13 1 89.75 136 PRO B N 1
ATOM 3279 C CA . PRO B 1 136 ? -3.114 1.678 18.418 1 89.75 136 PRO B CA 1
ATOM 3280 C C . PRO B 1 136 ? -3.846 1.209 17.163 1 89.75 136 PRO B C 1
ATOM 3282 O O . PRO B 1 136 ? -4.563 0.206 17.202 1 89.75 136 PRO B O 1
ATOM 3285 N N . LEU B 1 137 ? -3.707 1.911 16.104 1 88.9 137 LEU B N 1
ATOM 3286 C CA . LEU B 1 137 ? -4.314 1.522 14.835 1 88.9 137 LEU B CA 1
ATOM 3287 C C . LEU B 1 137 ? -3.826 0.145 14.399 1 88.9 137 LEU B C 1
ATOM 3289 O O . LEU B 1 137 ? -4.626 -0.706 14.003 1 88.9 137 LEU B O 1
ATOM 3293 N N . SER B 1 138 ? -2.563 -0.079 14.508 1 84.79 138 SER B N 1
ATOM 3294 C CA . SER B 1 138 ? -1.965 -1.342 14.087 1 84.79 138 SER B CA 1
ATOM 3295 C C . SER B 1 138 ? -2.393 -2.487 14.999 1 84.79 138 SER B C 1
ATOM 3297 O O . SER B 1 138 ? -2.618 -3.607 14.534 1 84.79 138 SER B O 1
ATOM 3299 N N . VAL B 1 139 ? -2.426 -2.22 16.232 1 88.19 139 VAL B N 1
ATOM 3300 C CA . VAL B 1 139 ? -2.835 -3.243 17.189 1 88.19 139 VAL B CA 1
ATOM 3301 C C . VAL B 1 139 ? -4.274 -3.67 16.905 1 88.19 139 VAL B C 1
ATOM 3303 O O . VAL B 1 139 ? -4.577 -4.865 16.866 1 88.19 139 VAL B O 1
ATOM 3306 N N . CYS B 1 140 ? -5.141 -2.717 16.69 1 91.99 140 CYS B N 1
ATOM 3307 C CA . CYS B 1 140 ? -6.53 -3.029 16.376 1 91.99 140 CYS B CA 1
ATOM 3308 C C . CYS B 1 140 ? -6.633 -3.8 15.065 1 91.99 140 CYS B C 1
ATOM 3310 O O . CYS B 1 140 ? -7.417 -4.745 14.955 1 91.99 140 CYS B O 1
ATOM 3312 N N . THR B 1 141 ? -5.869 -3.354 14.109 1 87.75 141 THR B N 1
ATOM 3313 C CA . THR B 1 141 ? -5.863 -4.048 12.826 1 87.75 141 THR B CA 1
ATOM 3314 C C . THR B 1 141 ? -5.349 -5.476 12.985 1 87.75 141 THR B C 1
ATOM 3316 O O . THR B 1 141 ? -5.862 -6.4 12.35 1 87.75 141 THR B O 1
ATOM 3319 N N . GLY B 1 142 ? -4.317 -5.627 13.777 1 83.87 142 GLY B N 1
ATOM 3320 C CA . GLY B 1 142 ? -3.785 -6.953 14.049 1 83.87 142 GLY B CA 1
ATOM 3321 C C . GLY B 1 142 ? -4.803 -7.887 14.676 1 83.87 142 GLY B C 1
ATOM 3322 O O . GLY B 1 142 ? -4.934 -9.04 14.261 1 83.87 142 GLY B O 1
ATOM 3323 N N . ILE B 1 143 ? -5.464 -7.382 15.625 1 89.29 143 ILE B N 1
ATOM 3324 C CA . ILE B 1 143 ? -6.491 -8.172 16.294 1 89.29 143 ILE B CA 1
ATOM 3325 C C . ILE B 1 143 ? -7.587 -8.544 15.298 1 89.29 143 ILE B C 1
ATOM 3327 O O . ILE B 1 143 ? -8.045 -9.688 15.268 1 89.29 143 ILE B O 1
ATOM 3331 N N . ALA B 1 144 ? -7.992 -7.57 14.503 1 89.62 144 ALA B N 1
ATOM 3332 C CA . ALA B 1 144 ? -9.022 -7.823 13.498 1 89.62 144 ALA B CA 1
ATOM 3333 C C . ALA B 1 144 ? -8.556 -8.868 12.487 1 89.62 144 ALA B C 1
ATOM 3335 O O . ALA B 1 144 ? -9.35 -9.691 12.025 1 89.62 144 ALA B O 1
ATOM 3336 N N . SER B 1 145 ? -7.33 -8.802 12.149 1 83.23 145 SER B N 1
ATOM 3337 C CA . SER B 1 145 ? -6.766 -9.755 11.198 1 83.23 145 SER B CA 1
ATOM 3338 C C . SER B 1 145 ? -6.81 -11.176 11.748 1 83.23 145 SER B C 1
ATOM 3340 O O . SER B 1 145 ? -7.155 -12.116 11.028 1 83.23 145 SER B O 1
ATOM 3342 N N . VAL B 1 146 ? -6.427 -11.347 12.957 1 83.32 146 VAL B N 1
ATOM 3343 C CA . VAL B 1 146 ? -6.437 -12.66 13.594 1 83.32 146 VAL B CA 1
ATOM 3344 C C . VAL B 1 146 ? -7.871 -13.173 13.698 1 83.32 146 VAL B C 1
ATOM 3346 O O . VAL B 1 146 ? -8.131 -14.358 13.475 1 83.32 146 VAL B O 1
ATOM 3349 N N . LEU B 1 147 ? -8.761 -12.287 13.961 1 91.7 147 LEU B N 1
ATOM 3350 C CA . LEU B 1 147 ? -10.162 -12.661 14.121 1 91.7 147 LEU B CA 1
ATOM 3351 C C . LEU B 1 147 ? -10.795 -12.986 12.772 1 91.7 147 LEU B C 1
ATOM 3353 O O . LEU B 1 147 ? -11.82 -13.668 12.712 1 91.7 147 LEU B O 1
ATOM 3357 N N . HIS B 1 148 ? -10.241 -12.534 11.711 1 89.79 148 HIS B N 1
ATOM 3358 C CA . HIS B 1 148 ? -10.79 -12.772 10.38 1 89.79 148 HIS B CA 1
ATOM 3359 C C . HIS B 1 148 ? -10.792 -14.259 10.043 1 89.79 148 HIS B C 1
ATOM 3361 O O . HIS B 1 148 ? -11.706 -14.747 9.375 1 89.79 148 HIS B O 1
ATOM 3367 N N . PHE B 1 149 ? -9.845 -14.987 10.51 1 85.13 149 PHE B N 1
ATOM 3368 C CA . PHE B 1 149 ? -9.716 -16.4 10.173 1 85.13 149 PHE B CA 1
ATOM 3369 C C . PHE B 1 149 ? -10.87 -17.204 10.76 1 85.13 149 PHE B C 1
ATOM 3371 O O . PHE B 1 149 ? -11.566 -17.92 10.036 1 85.13 149 PHE B O 1
ATOM 3378 N N . PRO B 1 150 ? -11.03 -17.127 12.061 1 92.1 150 PRO B N 1
ATOM 3379 C CA . PRO B 1 150 ? -12.156 -17.886 12.609 1 92.1 150 PRO B CA 1
ATOM 3380 C C . PRO B 1 150 ? -13.503 -17.426 12.055 1 92.1 150 PRO B C 1
ATOM 3382 O O . PRO B 1 150 ? -14.421 -18.236 11.902 1 92.1 150 PRO B O 1
ATOM 3385 N N . VAL B 1 151 ? -13.72 -16.152 11.724 1 94.9 151 VAL B N 1
ATOM 3386 C CA . VAL B 1 151 ? -14.965 -15.644 11.157 1 94.9 151 VAL B CA 1
ATOM 3387 C C . VAL B 1 151 ? -15.192 -16.258 9.778 1 94.9 151 VAL B C 1
ATOM 3389 O O . VAL B 1 151 ? -16.3 -16.7 9.463 1 94.9 151 VAL B O 1
ATOM 3392 N N . THR B 1 152 ? -14.167 -16.282 8.98 1 91.7 152 THR B N 1
ATOM 3393 C CA . THR B 1 152 ? -14.273 -16.864 7.647 1 91.7 152 THR B CA 1
ATOM 3394 C C . THR B 1 152 ? -14.546 -18.363 7.73 1 91.7 152 THR B C 1
ATOM 3396 O O . THR B 1 152 ? -15.384 -18.888 6.995 1 91.7 152 THR B O 1
ATOM 3399 N N . PHE B 1 153 ? -13.836 -19.033 8.636 1 90.3 153 PHE B N 1
ATOM 3400 C CA . PHE B 1 153 ? -14.018 -20.467 8.82 1 90.3 153 PHE B CA 1
ATOM 3401 C C . PHE B 1 153 ? -15.455 -20.784 9.219 1 90.3 153 PHE B C 1
ATOM 3403 O O . PHE B 1 153 ? -16.056 -21.727 8.701 1 90.3 153 PHE B O 1
ATOM 3410 N N . LEU B 1 154 ? -15.943 -20.017 10.139 1 95.54 154 LEU B N 1
ATOM 3411 C CA . LEU B 1 154 ? -17.308 -20.216 10.613 1 95.54 154 LEU B CA 1
ATOM 3412 C C . LEU B 1 154 ? -18.308 -20.05 9.473 1 95.54 154 LEU B C 1
ATOM 3414 O O . LEU B 1 154 ? -19.204 -20.88 9.301 1 95.54 154 LEU B O 1
ATOM 3418 N N . LEU B 1 155 ? -18.185 -19.052 8.61 1 96.61 155 LEU B N 1
ATOM 3419 C CA . LEU B 1 155 ? -19.149 -18.751 7.558 1 96.61 155 LEU B CA 1
ATOM 3420 C C . LEU B 1 155 ? -19 -19.72 6.39 1 96.61 155 LEU B C 1
ATOM 3422 O O . LEU B 1 155 ? -19.995 -20.137 5.793 1 96.61 155 LEU B O 1
ATOM 3426 N N . VAL B 1 156 ? -17.799 -20.09 6.076 1 93.35 156 VAL B N 1
ATOM 3427 C CA . VAL B 1 156 ? -17.539 -20.903 4.892 1 93.35 156 VAL B CA 1
ATOM 3428 C C . VAL B 1 156 ? -17.718 -22.381 5.231 1 93.35 156 VAL B C 1
ATOM 3430 O O . VAL B 1 156 ? -18.486 -23.087 4.573 1 93.35 156 VAL B O 1
ATOM 3433 N N . SER B 1 157 ? -16.992 -22.885 6.249 1 87.78 157 SER B N 1
ATOM 3434 C CA . SER B 1 157 ? -16.922 -24.314 6.539 1 87.78 157 SER B CA 1
ATOM 3435 C C . SER B 1 157 ? -18.075 -24.753 7.435 1 87.78 157 SER B C 1
ATOM 3437 O O . SER B 1 157 ? -18.66 -25.818 7.226 1 87.78 157 SER B O 1
ATOM 3439 N N . TYR B 1 158 ? -18.392 -23.978 8.406 1 90.57 158 TYR B N 1
ATOM 3440 C CA . TYR B 1 158 ? -19.405 -24.404 9.365 1 90.57 158 TYR B CA 1
ATOM 3441 C C . TYR B 1 158 ? -20.807 -24.116 8.842 1 90.57 158 TYR B C 1
ATOM 3443 O O . TYR B 1 158 ? -21.689 -24.976 8.903 1 90.57 158 TYR B O 1
ATOM 3451 N N . LEU B 1 159 ? -21.104 -22.945 8.289 1 95.22 159 LEU B N 1
ATOM 3452 C CA . LEU B 1 159 ? -22.437 -22.567 7.834 1 95.22 159 LEU B CA 1
ATOM 3453 C C . LEU B 1 159 ? -22.619 -22.892 6.355 1 95.22 159 LEU B C 1
ATOM 3455 O O . LEU B 1 159 ? -23.734 -22.824 5.833 1 95.22 159 LEU B O 1
ATOM 3459 N N . GLY B 1 160 ? -21.512 -23.12 5.635 1 93.24 160 GLY B N 1
ATOM 3460 C CA . GLY B 1 160 ? -21.565 -23.59 4.26 1 93.24 160 GLY B CA 1
ATOM 3461 C C . GLY B 1 160 ? -21.926 -22.499 3.27 1 93.24 160 GLY B C 1
ATOM 3462 O O . GLY B 1 160 ? -22.579 -22.763 2.258 1 93.24 160 GLY B O 1
ATOM 3463 N N . PHE B 1 161 ? -21.609 -21.26 3.545 1 96.18 161 PHE B N 1
ATOM 3464 C CA . PHE B 1 161 ? -21.979 -20.145 2.682 1 96.18 161 PHE B CA 1
ATOM 3465 C C . PHE B 1 161 ? -21.033 -20.045 1.491 1 96.18 161 PHE B C 1
ATOM 3467 O O . PHE B 1 161 ? -21.299 -19.305 0.542 1 96.18 161 PHE B O 1
ATOM 3474 N N . GLU B 1 162 ? -19.89 -20.812 1.526 1 95.06 162 GLU B N 1
ATOM 3475 C CA . GLU B 1 162 ? -18.933 -20.892 0.427 1 95.06 162 GLU B CA 1
ATOM 3476 C C . GLU B 1 162 ? -18.44 -19.505 0.023 1 95.06 162 GLU B C 1
ATOM 3478 O O . GLU B 1 162 ? -17.977 -18.735 0.867 1 95.06 162 GLU B O 1
ATOM 3483 N N . ILE B 1 163 ? -18.673 -19.059 -1.236 1 95.02 163 ILE B N 1
ATOM 3484 C CA . ILE B 1 163 ? -18.117 -17.807 -1.74 1 95.02 163 ILE B CA 1
ATOM 3485 C C . ILE B 1 163 ? -18.824 -16.626 -1.08 1 95.02 163 ILE B C 1
ATOM 3487 O O . ILE B 1 163 ? -18.209 -15.587 -0.83 1 95.02 163 ILE B O 1
ATOM 3491 N N . LYS B 1 164 ? -20.109 -16.821 -0.785 1 97.46 164 LYS B N 1
ATOM 3492 C CA . LYS B 1 164 ? -20.85 -15.79 -0.063 1 97.46 164 LYS B CA 1
ATOM 3493 C C . LYS B 1 164 ? -20.255 -15.554 1.322 1 97.46 164 LYS B C 1
ATOM 3495 O O . LYS B 1 164 ? -20.212 -14.418 1.799 1 97.46 164 LYS B O 1
ATOM 3500 N N . GLY B 1 165 ? -19.808 -16.631 1.875 1 97.06 165 GLY B N 1
ATOM 3501 C CA . GLY B 1 165 ? -19.221 -16.546 3.203 1 97.06 165 GLY B CA 1
ATOM 3502 C C . GLY B 1 165 ? -17.898 -15.805 3.224 1 97.06 165 GLY B C 1
ATOM 3503 O O . GLY B 1 165 ? -17.617 -15.053 4.16 1 97.06 165 GLY B O 1
ATOM 3504 N N . ILE B 1 166 ? -17.122 -16.014 2.194 1 93.69 166 ILE B N 1
ATOM 3505 C CA . ILE B 1 166 ? -15.837 -15.33 2.102 1 93.69 166 ILE B CA 1
ATOM 3506 C C . ILE B 1 166 ? -16.062 -13.826 1.96 1 93.69 166 ILE B C 1
ATOM 3508 O O . ILE B 1 166 ? -15.427 -13.028 2.654 1 93.69 166 ILE B O 1
ATOM 3512 N N . ALA B 1 167 ? -16.962 -13.425 1.094 1 96.2 167 ALA B N 1
ATOM 3513 C CA . ALA B 1 167 ? -17.279 -12.014 0.883 1 96.2 167 ALA B CA 1
ATOM 3514 C C . ALA B 1 167 ? -17.825 -11.379 2.158 1 96.2 167 ALA B C 1
ATOM 3516 O O . ALA B 1 167 ? -17.366 -10.311 2.572 1 96.2 167 ALA B O 1
ATOM 3517 N N . LEU B 1 168 ? -18.723 -12.047 2.827 1 97.18 168 LEU B N 1
ATOM 3518 C CA . LEU B 1 168 ? -19.354 -11.523 4.033 1 97.18 168 LEU B CA 1
ATOM 3519 C C . LEU B 1 168 ? -18.352 -11.445 5.18 1 97.18 168 LEU B C 1
ATOM 3521 O O . LEU B 1 168 ? -18.431 -10.545 6.019 1 97.18 168 LEU B O 1
ATOM 3525 N N . SER B 1 169 ? -17.507 -12.407 5.229 1 96.76 169 SER B N 1
ATOM 3526 C CA . SER B 1 169 ? -16.511 -12.393 6.295 1 96.76 169 SER B CA 1
ATOM 3527 C C . SER B 1 169 ? -15.617 -11.161 6.2 1 96.76 169 SER B C 1
ATOM 3529 O O . SER B 1 169 ? -15.187 -10.62 7.221 1 96.76 169 SER B O 1
ATOM 3531 N N . GLY B 1 170 ? -15.31 -10.765 4.982 1 94.29 170 GLY B N 1
ATOM 3532 C CA . GLY B 1 170 ? -14.559 -9.532 4.806 1 94.29 170 GLY B CA 1
ATOM 3533 C C . GLY B 1 170 ? -15.274 -8.313 5.359 1 94.29 170 GLY B C 1
ATOM 3534 O O . GLY B 1 170 ? -14.673 -7.503 6.067 1 94.29 170 GLY B O 1
ATOM 3535 N N . ALA B 1 171 ? -16.503 -8.212 5.053 1 96.22 171 ALA B N 1
ATOM 3536 C CA . ALA B 1 171 ? -17.315 -7.104 5.549 1 96.22 171 ALA B CA 1
ATOM 3537 C C . ALA B 1 171 ? -17.39 -7.118 7.073 1 96.22 171 ALA B C 1
ATOM 3539 O O . ALA B 1 171 ? -17.215 -6.082 7.718 1 96.22 171 ALA B O 1
ATOM 3540 N N . LEU B 1 172 ? -17.607 -8.247 7.599 1 96.89 172 LEU B N 1
ATOM 3541 C CA . LEU B 1 172 ? -17.746 -8.381 9.046 1 96.89 172 LEU B CA 1
ATOM 3542 C C . LEU B 1 172 ? -16.441 -8.028 9.752 1 96.89 172 LEU B C 1
ATOM 3544 O O . LEU B 1 172 ? -16.454 -7.38 10.801 1 96.89 172 LEU B O 1
ATOM 3548 N N . SER B 1 173 ? -15.394 -8.475 9.214 1 95.08 173 SER B N 1
ATOM 3549 C CA . SER B 1 173 ? -14.092 -8.19 9.809 1 95.08 173 SER B CA 1
ATOM 3550 C C . SER B 1 173 ? -13.785 -6.696 9.779 1 95.08 173 SER B C 1
ATOM 3552 O O . SER B 1 173 ? -13.231 -6.152 10.736 1 95.08 173 SER B O 1
ATOM 3554 N N . ASN B 1 174 ? -14.129 -6.059 8.708 1 95.47 174 ASN B N 1
ATOM 3555 C CA . ASN B 1 174 ? -13.914 -4.618 8.623 1 95.47 174 ASN B CA 1
ATOM 3556 C C . ASN B 1 174 ? -14.848 -3.856 9.559 1 95.47 174 ASN B C 1
ATOM 3558 O O . ASN B 1 174 ? -14.461 -2.838 10.136 1 95.47 174 ASN B O 1
ATOM 3562 N N . PHE B 1 175 ? -16.035 -4.331 9.725 1 97.42 175 PHE B N 1
ATOM 3563 C CA . PHE B 1 175 ? -16.923 -3.743 10.721 1 97.42 175 PHE B CA 1
ATOM 3564 C C . PHE B 1 175 ? -16.354 -3.916 12.124 1 97.42 175 PHE B C 1
ATOM 3566 O O . PHE B 1 175 ? -16.432 -3.003 12.948 1 97.42 175 PHE B O 1
ATOM 3573 N N . ASN B 1 176 ? -15.848 -5.079 12.376 1 96.95 176 ASN B N 1
ATOM 3574 C CA . ASN B 1 176 ? -15.215 -5.319 13.669 1 96.95 176 ASN B CA 1
ATOM 3575 C C . ASN B 1 176 ? -14.084 -4.329 13.932 1 96.95 176 ASN B C 1
ATOM 3577 O O . ASN B 1 176 ? -13.941 -3.825 15.048 1 96.95 176 ASN B O 1
ATOM 3581 N N . LEU B 1 177 ? -13.303 -4.097 12.935 1 95.86 177 LEU B N 1
ATOM 3582 C CA . LEU B 1 177 ? -12.205 -3.149 13.088 1 95.86 177 LEU B CA 1
ATOM 3583 C C . LEU B 1 177 ? -12.732 -1.751 13.392 1 95.86 177 LEU B C 1
ATOM 3585 O O . LEU B 1 177 ? -12.184 -1.048 14.244 1 95.86 177 LEU B O 1
ATOM 3589 N N . VAL B 1 178 ? -13.782 -1.326 12.703 1 97.18 178 VAL B N 1
ATOM 3590 C CA . VAL B 1 178 ? -14.411 -0.037 12.973 1 97.18 178 VAL B CA 1
ATOM 3591 C C . VAL B 1 178 ? -14.827 0.038 14.44 1 97.18 178 VAL B C 1
ATOM 3593 O O . VAL B 1 178 ? -14.57 1.038 15.115 1 97.18 178 VAL B O 1
ATOM 3596 N N . VAL B 1 179 ? -15.379 -0.989 14.899 1 97.44 179 VAL B N 1
ATOM 3597 C CA . VAL B 1 179 ? -15.856 -1.04 16.277 1 97.44 179 VAL B CA 1
ATOM 3598 C C . VAL B 1 179 ? -14.672 -0.955 17.238 1 97.44 179 VAL B C 1
ATOM 3600 O O . VAL B 1 179 ? -14.716 -0.214 18.222 1 97.44 179 VAL B O 1
ATOM 3603 N N . PHE B 1 180 ? -13.605 -1.717 16.979 1 96.77 180 PHE B N 1
ATOM 3604 C CA . PHE B 1 180 ? -12.414 -1.683 17.82 1 96.77 180 PHE B CA 1
ATOM 3605 C C . PHE B 1 180 ? -11.849 -0.27 17.902 1 96.77 180 PHE B C 1
ATOM 3607 O O . PHE B 1 180 ? -11.469 0.191 18.98 1 96.77 180 PHE B O 1
ATOM 3614 N N . LEU B 1 181 ? -11.802 0.418 16.786 1 95.35 181 LEU B N 1
ATOM 3615 C CA . LEU B 1 181 ? -11.248 1.767 16.744 1 95.35 181 LEU B CA 1
ATOM 3616 C C . LEU B 1 181 ? -12.135 2.743 17.508 1 95.35 181 LEU B C 1
ATOM 3618 O O . LEU B 1 181 ? -11.635 3.615 18.222 1 95.35 181 LEU B O 1
ATOM 3622 N N . PHE B 1 182 ? -13.429 2.546 17.398 1 94.94 182 PHE B N 1
ATOM 3623 C CA . PHE B 1 182 ? -14.355 3.395 18.137 1 94.94 182 PHE B CA 1
ATOM 3624 C C . PHE B 1 182 ? -14.227 3.16 19.637 1 94.94 182 PHE B C 1
ATOM 3626 O O . PHE B 1 182 ? -14.293 4.104 20.427 1 94.94 182 PHE B O 1
ATOM 3633 N N . ILE B 1 183 ? -14.106 1.935 20.035 1 95.01 183 ILE B N 1
ATOM 3634 C CA . ILE B 1 183 ? -13.938 1.602 21.446 1 95.01 183 ILE B CA 1
ATOM 3635 C C . ILE B 1 183 ? -12.656 2.241 21.977 1 95.01 183 ILE B C 1
ATOM 3637 O O . ILE B 1 183 ? -12.644 2.802 23.075 1 95.01 183 ILE B O 1
ATOM 3641 N N . TYR B 1 184 ? -11.602 2.169 21.187 1 94.07 184 TYR B N 1
ATOM 3642 C CA . TYR B 1 184 ? -10.341 2.781 21.59 1 94.07 184 TYR B CA 1
ATOM 3643 C C . TYR B 1 184 ? -10.504 4.282 21.795 1 94.07 184 TYR B C 1
ATOM 3645 O O . TYR B 1 184 ? -10.009 4.839 22.778 1 94.07 184 TYR B O 1
ATOM 3653 N N . ILE B 1 185 ? -11.177 4.942 20.86 1 92.54 185 ILE B N 1
ATOM 3654 C CA . ILE B 1 185 ? -11.389 6.383 20.949 1 92.54 185 ILE B CA 1
ATOM 3655 C C . ILE B 1 185 ? -12.202 6.709 22.199 1 92.54 185 ILE B C 1
ATOM 3657 O O . ILE B 1 185 ? -11.884 7.654 22.925 1 92.54 185 ILE B O 1
ATOM 3661 N N . ALA B 1 186 ? -13.189 5.944 22.51 1 90.81 186 ALA B N 1
ATOM 3662 C CA . ALA B 1 186 ? -14.11 6.198 23.615 1 90.81 186 ALA B CA 1
ATOM 3663 C C . ALA B 1 186 ? -13.419 5.999 24.961 1 90.81 186 ALA B C 1
ATOM 3665 O O . ALA B 1 186 ? -13.677 6.738 25.914 1 90.81 186 ALA B O 1
ATOM 3666 N N . PHE B 1 187 ? -12.432 5.088 25.014 1 90.06 187 PHE B N 1
ATOM 3667 C CA . PHE B 1 187 ? -11.915 4.703 26.322 1 90.06 187 PHE B CA 1
ATOM 3668 C C . PHE B 1 187 ? -10.507 5.248 26.531 1 90.06 187 PHE B C 1
ATOM 3670 O O . PHE B 1 187 ? -10.07 5.435 27.668 1 90.06 187 PHE B O 1
ATOM 3677 N N . PHE B 1 188 ? -9.777 5.49 25.477 1 81.67 188 PHE B N 1
ATOM 3678 C CA . PHE B 1 188 ? -8.363 5.78 25.677 1 81.67 188 PHE B CA 1
ATOM 3679 C C . PHE B 1 188 ? -8.016 7.169 25.156 1 81.67 188 PHE B C 1
ATOM 3681 O O . PHE B 1 188 ? -6.942 7.698 25.449 1 81.67 188 PHE B O 1
ATOM 3688 N N . GLU B 1 189 ? -8.73 7.629 24.303 1 76.22 189 GLU B N 1
ATOM 3689 C CA . GLU B 1 189 ? -8.374 8.928 23.739 1 76.22 189 GLU B CA 1
ATOM 3690 C C . GLU B 1 189 ? -8.839 10.067 24.642 1 76.22 189 GLU B C 1
ATOM 3692 O O . GLU B 1 189 ? -9.97 10.056 25.132 1 76.22 189 GLU B O 1
ATOM 3697 N N . GLU B 1 190 ? -7.713 10.759 25.02 1 66.18 190 GLU B N 1
ATOM 3698 C CA . GLU B 1 190 ? -8.021 11.984 25.753 1 66.18 190 GLU B CA 1
ATOM 3699 C C . GLU B 1 190 ? -8.832 12.951 24.895 1 66.18 190 GLU B C 1
ATOM 3701 O O . GLU B 1 190 ? -8.602 13.063 23.69 1 66.18 190 GLU B O 1
ATOM 3706 N N . LYS B 1 191 ? -9.992 13.253 25.324 1 60.59 191 LYS B N 1
ATOM 3707 C CA . LYS B 1 191 ? -10.894 14.158 24.617 1 60.59 191 LYS B CA 1
ATOM 3708 C C . LYS B 1 191 ? -10.139 15.361 24.058 1 60.59 191 LYS B C 1
ATOM 3710 O O . LYS B 1 191 ? -9.402 16.03 24.785 1 60.59 191 LYS B O 1
ATOM 3715 N N . LEU B 1 192 ? -9.633 15.223 22.811 1 59.35 192 LEU B N 1
ATOM 3716 C CA . LEU B 1 192 ? -9.137 16.442 22.181 1 59.35 192 LEU B CA 1
ATOM 3717 C C . LEU B 1 192 ? -9.878 17.667 22.708 1 59.35 192 LEU B C 1
ATOM 3719 O O . LEU B 1 192 ? -11.025 17.562 23.148 1 59.35 192 LEU B O 1
ATOM 3723 N N . SER B 1 193 ? -9.241 18.736 22.956 1 55.55 193 SER B N 1
ATOM 3724 C CA . SER B 1 193 ? -9.751 19.935 23.614 1 55.55 193 SER B CA 1
ATOM 3725 C C . SER B 1 193 ? -11.233 20.14 23.317 1 55.55 193 SER B C 1
ATOM 3727 O O . SER B 1 193 ? -11.636 20.197 22.153 1 55.55 193 SER B O 1
ATOM 3729 N N . LYS B 1 194 ? -12.135 19.44 24.06 1 52.96 194 LYS B N 1
ATOM 3730 C CA . LYS B 1 194 ? -13.588 19.568 24.106 1 52.96 194 LYS B CA 1
ATOM 3731 C C . LYS B 1 194 ? -14.014 21.031 24.012 1 52.96 194 LYS B C 1
ATOM 3733 O O . LYS B 1 194 ? -15.206 21.331 23.919 1 52.96 194 LYS B O 1
ATOM 3738 N N . ASP B 1 195 ? -13.076 21.78 24.45 1 48.08 195 ASP B N 1
ATOM 3739 C CA . ASP B 1 195 ? -13.63 23.089 24.781 1 48.08 195 ASP B CA 1
ATOM 3740 C C . ASP B 1 195 ? -14.241 23.755 23.55 1 48.08 195 ASP B C 1
ATOM 3742 O O . ASP B 1 195 ? -14.742 24.878 23.63 1 48.08 195 ASP B O 1
ATOM 3746 N N . GLU B 1 196 ? -13.774 23.284 22.425 1 52.48 196 GLU B N 1
ATOM 3747 C CA . GLU B 1 196 ? -14.244 24.264 21.45 1 52.48 196 GLU B CA 1
ATOM 3748 C C . GLU B 1 196 ? -15.693 23.996 21.054 1 52.48 196 GLU B C 1
ATOM 3750 O O . GLU B 1 196 ? -16.034 22.887 20.637 1 52.48 196 GLU B O 1
ATOM 3755 N N . LYS B 1 197 ? -16.507 24.686 21.787 1 51.29 197 LYS B N 1
ATOM 3756 C CA . LYS B 1 197 ? -17.927 24.765 21.457 1 51.29 197 LYS B CA 1
ATOM 3757 C C . LYS B 1 197 ? -18.161 24.515 19.97 1 51.29 197 LYS B C 1
ATOM 3759 O O . LYS B 1 197 ? -17.476 25.092 19.123 1 51.29 197 LYS B O 1
ATOM 3764 N N . VAL B 1 198 ? -18.534 23.271 19.631 1 54.43 198 VAL B N 1
ATOM 3765 C CA . VAL B 1 198 ? -19.011 22.943 18.291 1 54.43 198 VAL B CA 1
ATOM 3766 C C . VAL B 1 198 ? -19.785 24.127 17.715 1 54.43 198 VAL B C 1
ATOM 3768 O O . VAL B 1 198 ? -20.946 24.347 18.066 1 54.43 198 VAL B O 1
ATOM 3771 N N . SER B 1 199 ? -19.184 25.283 17.668 1 57.68 199 SER B N 1
ATOM 3772 C CA . SER B 1 199 ? -19.944 26.326 16.987 1 57.68 199 SER B CA 1
ATOM 3773 C C . SER B 1 199 ? -20.332 25.895 15.576 1 57.68 199 SER B C 1
ATOM 3775 O O . SER B 1 199 ? -19.576 25.187 14.907 1 57.68 199 SER B O 1
ATOM 3777 N N . GLU B 1 200 ? -21.518 25.948 15.351 1 65.37 200 GLU B N 1
ATOM 3778 C CA . GLU B 1 200 ? -22.102 25.64 14.049 1 65.37 200 GLU B CA 1
ATOM 3779 C C . GLU B 1 200 ? -21.382 26.387 12.93 1 65.37 200 GLU B C 1
ATOM 3781 O O . GLU B 1 200 ? -21.146 27.593 13.033 1 65.37 200 GLU B O 1
ATOM 3786 N N . GLU B 1 201 ? -20.659 25.762 12.139 1 74.46 201 GLU B N 1
ATOM 3787 C CA . GLU B 1 201 ? -20.029 26.314 10.944 1 74.46 201 GLU B CA 1
ATOM 3788 C C . GLU B 1 201 ? -21.053 27.009 10.05 1 74.46 201 GLU B C 1
ATOM 3790 O O . GLU B 1 201 ? -22.167 26.512 9.872 1 74.46 201 GLU B O 1
ATOM 3795 N N . SER B 1 202 ? -20.843 28.293 9.752 1 82.84 202 SER B N 1
ATOM 3796 C CA . SER B 1 202 ? -21.678 28.965 8.762 1 82.84 202 SER B CA 1
ATOM 3797 C C . SER B 1 202 ? -21.709 28.192 7.448 1 82.84 202 SER B C 1
ATOM 3799 O O . SER B 1 202 ? -20.812 27.393 7.171 1 82.84 202 SER B O 1
ATOM 3801 N N . TYR B 1 203 ? -22.771 28.381 6.781 1 86.07 203 TYR B N 1
ATOM 3802 C CA . TYR B 1 203 ? -22.941 27.734 5.484 1 86.07 203 TYR B CA 1
ATOM 3803 C C . TYR B 1 203 ? -21.765 28.042 4.564 1 86.07 203 TYR B C 1
ATOM 3805 O O . TYR B 1 203 ? -21.235 27.146 3.904 1 86.07 203 TYR B O 1
ATOM 3813 N N . GLU B 1 204 ? -21.347 29.283 4.595 1 89.07 204 GLU B N 1
ATOM 3814 C CA . GLU B 1 204 ? -20.241 29.711 3.744 1 89.07 204 GLU B CA 1
ATOM 3815 C C . GLU B 1 204 ? -18.944 29.004 4.126 1 89.07 204 GLU B C 1
ATOM 3817 O O . GLU B 1 204 ? -18.174 28.595 3.254 1 89.07 204 GLU B O 1
ATOM 3822 N N . GLN B 1 205 ? -18.758 28.865 5.356 1 90.33 205 GLN B N 1
ATOM 3823 C CA . GLN B 1 205 ? -17.552 28.201 5.838 1 90.33 205 GLN B CA 1
ATOM 3824 C C . GLN B 1 205 ? -17.559 26.718 5.478 1 90.33 205 GLN B C 1
ATOM 3826 O O . GLN B 1 205 ? -16.528 26.162 5.092 1 90.33 205 GLN B O 1
ATOM 3831 N N . SER B 1 206 ? -18.718 26.183 5.603 1 90.42 206 SER B N 1
ATOM 3832 C CA . SER B 1 206 ? -18.849 24.768 5.271 1 90.42 206 SER B CA 1
ATOM 3833 C C . SER B 1 206 ? -18.54 24.515 3.799 1 90.42 206 SER B C 1
ATOM 3835 O O . SER B 1 206 ? -17.824 23.569 3.463 1 90.42 206 SER B O 1
ATOM 3837 N N . VAL B 1 207 ? -19.056 25.355 2.925 1 93.43 207 VAL B N 1
ATOM 3838 C CA . VAL B 1 207 ? -18.839 25.206 1.49 1 93.43 207 VAL B CA 1
ATOM 3839 C C . VAL B 1 207 ? -17.354 25.365 1.172 1 93.43 207 VAL B C 1
ATOM 3841 O O . VAL B 1 207 ? -16.806 24.627 0.35 1 93.43 207 VAL B O 1
ATOM 3844 N N . ARG B 1 208 ? -16.765 26.228 1.865 1 93.23 208 ARG B N 1
ATOM 3845 C CA . ARG B 1 208 ? -15.343 26.479 1.653 1 93.23 208 ARG B CA 1
ATOM 3846 C C . ARG B 1 208 ? -14.508 25.268 2.056 1 93.23 208 ARG B C 1
ATOM 3848 O O . ARG B 1 208 ? -13.569 24.893 1.352 1 93.23 208 ARG B O 1
ATOM 3855 N N . GLU B 1 209 ? -14.885 24.703 3.112 1 93.98 209 GLU B N 1
ATOM 3856 C CA . GLU B 1 209 ? -14.126 23.558 3.606 1 93.98 209 GLU B CA 1
ATOM 3857 C C . GLU B 1 209 ? -14.342 22.331 2.725 1 93.98 209 GLU B C 1
ATOM 3859 O O . GLU B 1 209 ? -13.432 21.518 2.551 1 93.98 209 GLU B O 1
ATOM 3864 N N . TRP B 1 210 ? -15.542 22.264 2.182 1 96.36 210 TRP B N 1
ATOM 3865 C CA . TRP B 1 210 ? -15.811 21.178 1.245 1 96.36 210 TRP B CA 1
ATOM 3866 C C . TRP B 1 210 ? -15.006 21.355 -0.039 1 96.36 210 TRP B C 1
ATOM 3868 O O . TRP B 1 210 ? -14.458 20.388 -0.574 1 96.36 210 TRP B O 1
ATOM 3878 N N . LYS B 1 211 ? -14.956 22.543 -0.52 1 96.16 211 LYS B N 1
ATOM 3879 C CA . LYS B 1 211 ? -14.184 22.826 -1.726 1 96.16 211 LYS B CA 1
ATOM 3880 C C . LYS B 1 211 ? -12.704 22.521 -1.515 1 96.16 211 LYS B C 1
ATOM 3882 O O . LYS B 1 211 ? -12.042 21.983 -2.406 1 96.16 211 LYS B O 1
ATOM 3887 N N . LYS B 1 212 ? -12.28 22.851 -0.352 1 94.12 212 LYS B N 1
ATOM 3888 C CA . LYS B 1 212 ? -10.889 22.566 -0.012 1 94.12 212 LYS B CA 1
ATOM 3889 C C . LYS B 1 212 ? -10.631 21.063 0.034 1 94.12 212 LYS B C 1
ATOM 3891 O O . LYS B 1 212 ? -9.634 20.582 -0.507 1 94.12 212 LYS B O 1
ATOM 3896 N N . LEU B 1 213 ? -11.523 20.413 0.63 1 96 213 LEU B N 1
ATOM 3897 C CA . LEU B 1 213 ? -11.376 18.966 0.743 1 96 213 LEU B CA 1
ATOM 3898 C C . LEU B 1 213 ? -11.411 18.307 -0.632 1 96 213 LEU B C 1
ATOM 3900 O O . LEU B 1 213 ? -10.546 17.491 -0.956 1 96 213 LEU B O 1
ATOM 3904 N N . LEU B 1 214 ? -12.37 18.681 -1.448 1 96.52 214 LEU B N 1
ATOM 3905 C CA . LEU B 1 214 ? -12.498 18.085 -2.774 1 96.52 214 LEU B CA 1
ATOM 3906 C C . LEU B 1 214 ? -11.328 18.486 -3.665 1 96.52 214 LEU B C 1
ATOM 3908 O O . LEU B 1 214 ? -10.891 17.704 -4.513 1 96.52 214 LEU B O 1
ATOM 3912 N N . GLY B 1 215 ? -10.843 19.673 -3.445 1 94.01 215 GLY B N 1
ATOM 3913 C CA . GLY B 1 215 ? -9.69 20.156 -4.188 1 94.01 215 GLY B CA 1
ATOM 3914 C C . GLY B 1 215 ? -8.436 19.338 -3.943 1 94.01 215 GLY B C 1
ATOM 3915 O O . GLY B 1 215 ? -7.55 19.278 -4.799 1 94.01 215 GLY B O 1
ATOM 3916 N N . LEU B 1 216 ? -8.433 18.708 -2.85 1 89.88 216 LEU B N 1
ATOM 3917 C CA . LEU B 1 216 ? -7.283 17.878 -2.509 1 89.88 216 LEU B CA 1
ATOM 3918 C C . LEU B 1 216 ? -7.585 16.403 -2.755 1 89.88 216 LEU B C 1
ATOM 3920 O O . LEU B 1 216 ? -6.734 15.668 -3.261 1 89.88 216 LEU B O 1
ATOM 3924 N N . ALA B 1 217 ? -8.756 15.958 -2.447 1 93.7 217 ALA B N 1
ATOM 3925 C CA . ALA B 1 217 ? -9.14 14.55 -2.5 1 93.7 217 ALA B CA 1
ATOM 3926 C C . ALA B 1 217 ? -9.214 14.055 -3.941 1 93.7 217 ALA B C 1
ATOM 3928 O O . ALA B 1 217 ? -8.755 12.953 -4.25 1 93.7 217 ALA B O 1
ATOM 3929 N N . VAL B 1 218 ? -9.732 14.82 -4.843 1 94.23 218 VAL B N 1
ATOM 3930 C CA . VAL B 1 218 ? -9.962 14.388 -6.218 1 94.23 218 VAL B CA 1
ATOM 3931 C C . VAL B 1 218 ? -8.625 14.199 -6.931 1 94.23 218 VAL B C 1
ATOM 3933 O O . VAL B 1 218 ? -8.367 13.141 -7.509 1 94.23 218 VAL B O 1
ATOM 3936 N N . PRO B 1 219 ? -7.754 15.145 -6.865 1 88.36 219 PRO B N 1
ATOM 3937 C CA . PRO B 1 219 ? -6.444 14.908 -7.474 1 88.36 219 PRO B CA 1
ATOM 3938 C C . PRO B 1 219 ? -5.712 13.719 -6.856 1 88.36 219 PRO B C 1
ATOM 3940 O O . PRO B 1 219 ? -4.997 12.998 -7.556 1 88.36 219 PRO B O 1
ATOM 3943 N N . SER B 1 220 ? -5.869 13.544 -5.576 1 87.65 220 SER B N 1
ATOM 3944 C CA . SER B 1 220 ? -5.24 12.404 -4.917 1 87.65 220 SER B CA 1
ATOM 3945 C C . SER B 1 220 ? -5.806 11.085 -5.433 1 87.65 220 SER B C 1
ATOM 3947 O O . SER B 1 220 ? -5.066 10.116 -5.618 1 87.65 220 SER B O 1
ATOM 3949 N N . CYS B 1 221 ? -7.036 11.094 -5.625 1 90.98 221 CYS B N 1
ATOM 3950 C CA . CYS B 1 221 ? -7.696 9.911 -6.166 1 90.98 221 CYS B CA 1
ATOM 3951 C C . CYS B 1 221 ? -7.197 9.604 -7.573 1 90.98 221 CYS B C 1
ATOM 3953 O O . CYS B 1 221 ? -6.878 8.455 -7.886 1 90.98 221 CYS B O 1
ATOM 3955 N N . VAL B 1 222 ? -7.095 10.586 -8.406 1 88.52 222 VAL B N 1
ATOM 3956 C CA . VAL B 1 222 ? -6.636 10.432 -9.783 1 88.52 222 VAL B CA 1
ATOM 3957 C C . VAL B 1 222 ? -5.195 9.926 -9.793 1 88.52 222 VAL B C 1
ATOM 3959 O O . VAL B 1 222 ? -4.809 9.153 -10.672 1 88.52 222 VAL B O 1
ATOM 3962 N N . ALA B 1 223 ? -4.501 10.312 -8.779 1 81.93 223 ALA B N 1
ATOM 3963 C CA . ALA B 1 223 ? -3.088 9.95 -8.706 1 81.93 223 ALA B CA 1
ATOM 3964 C C . ALA B 1 223 ? -2.914 8.511 -8.228 1 81.93 223 ALA B C 1
ATOM 3966 O O . ALA B 1 223 ? -2.034 7.793 -8.708 1 81.93 223 ALA B O 1
ATOM 3967 N N . VAL B 1 224 ? -3.735 8.09 -7.355 1 80.94 224 VAL B N 1
ATOM 3968 C CA . VAL B 1 224 ? -3.528 6.818 -6.671 1 80.94 224 VAL B CA 1
ATOM 3969 C C . VAL B 1 224 ? -4.211 5.696 -7.45 1 80.94 224 VAL B C 1
ATOM 3971 O O . VAL B 1 224 ? -3.714 4.567 -7.489 1 80.94 224 VAL B O 1
ATOM 3974 N N . CYS B 1 225 ? -5.274 5.94 -8.116 1 84.41 225 CYS B N 1
ATOM 3975 C CA . CYS B 1 225 ? -6.092 4.906 -8.741 1 84.41 225 CYS B CA 1
ATOM 3976 C C . CYS B 1 225 ? -5.315 4.184 -9.835 1 84.41 225 CYS B C 1
ATOM 3978 O O . CYS B 1 225 ? -5.295 2.952 -9.879 1 84.41 225 CYS B O 1
ATOM 3980 N N . PRO B 1 226 ? -4.627 4.912 -10.702 1 75.98 226 PRO B N 1
ATOM 3981 C CA . PRO B 1 226 ? -3.871 4.206 -11.738 1 75.98 226 PRO B CA 1
ATOM 3982 C C . PRO B 1 226 ? -2.827 3.253 -11.16 1 75.98 226 PRO B C 1
ATOM 3984 O O . PRO B 1 226 ? -2.529 2.218 -11.763 1 75.98 226 PRO B O 1
ATOM 3987 N N . GLU B 1 227 ? -2.305 3.547 -10.039 1 69.01 227 GLU B N 1
ATOM 3988 C CA . GLU B 1 227 ? -1.326 2.676 -9.396 1 69.01 227 GLU B CA 1
ATOM 3989 C C . GLU B 1 227 ? -1.95 1.34 -9.004 1 69.01 227 GLU B C 1
ATOM 3991 O O . GLU B 1 227 ? -1.306 0.294 -9.112 1 69.01 227 GLU B O 1
ATOM 3996 N N . TRP B 1 228 ? -3.102 1.412 -8.55 1 70.82 228 TRP B N 1
ATOM 3997 C CA . TRP B 1 228 ? -3.81 0.199 -8.156 1 70.82 228 TRP B CA 1
ATOM 3998 C C . TRP B 1 228 ? -4.304 -0.565 -9.38 1 70.82 228 TRP B C 1
ATOM 4000 O O . TRP B 1 228 ? -4.337 -1.798 -9.377 1 70.82 228 TRP B O 1
ATOM 4010 N N . TRP B 1 229 ? -4.632 0.2 -10.355 1 74.25 229 TRP B N 1
ATOM 4011 C CA . TRP B 1 229 ? -5.293 -0.375 -11.522 1 74.25 229 TRP B CA 1
ATOM 4012 C C . TRP B 1 229 ? -4.307 -1.174 -12.367 1 74.25 229 TRP B C 1
ATOM 4014 O O . TRP B 1 229 ? -4.682 -2.165 -12.999 1 74.25 229 TRP B O 1
ATOM 4024 N N . CYS B 1 230 ? -3.147 -0.752 -12.343 1 62.14 230 CYS B N 1
ATOM 4025 C CA . CYS B 1 230 ? -2.149 -1.389 -13.195 1 62.14 230 CYS B CA 1
ATOM 4026 C C . CYS B 1 230 ? -2.107 -2.893 -12.955 1 62.14 230 CYS B C 1
ATOM 4028 O O . CYS B 1 230 ? -2.066 -3.677 -13.905 1 62.14 230 CYS B O 1
ATOM 4030 N N . TYR B 1 231 ? -2.261 -3.266 -11.766 1 59.43 231 TYR B N 1
ATOM 4031 C CA . TYR B 1 231 ? -2.182 -4.69 -11.457 1 59.43 231 TYR B CA 1
ATOM 4032 C C . TYR B 1 231 ? -3.541 -5.36 -11.624 1 59.43 231 TYR B C 1
ATOM 4034 O O . TYR B 1 231 ? -3.629 -6.481 -12.13 1 59.43 231 TYR B O 1
ATOM 4042 N N . GLU B 1 232 ? -4.531 -4.703 -11.326 1 69.96 232 GLU B N 1
ATOM 4043 C CA . GLU B 1 232 ? -5.865 -5.293 -11.262 1 69.96 232 GLU B CA 1
ATOM 4044 C C . GLU B 1 232 ? -6.458 -5.471 -12.656 1 69.96 232 GLU B C 1
ATOM 4046 O O . GLU B 1 232 ? -7.207 -6.419 -12.901 1 69.96 232 GLU B O 1
ATOM 4051 N N . ILE B 1 233 ? -6.137 -4.555 -13.498 1 70.07 233 ILE B N 1
ATOM 4052 C CA . ILE B 1 233 ? -6.663 -4.64 -14.856 1 70.07 233 ILE B CA 1
ATOM 4053 C C . ILE B 1 233 ? -6.123 -5.894 -15.54 1 70.07 233 ILE B C 1
ATOM 4055 O O . ILE B 1 233 ? -6.842 -6.557 -16.291 1 70.07 233 ILE B O 1
ATOM 4059 N N . MET B 1 234 ? -4.99 -6.227 -15.162 1 63.2 234 MET B N 1
ATOM 4060 C CA . MET B 1 234 ? -4.393 -7.436 -15.722 1 63.2 234 MET B CA 1
ATOM 4061 C C . MET B 1 234 ? -5.122 -8.682 -15.229 1 63.2 234 MET B C 1
ATOM 4063 O O . MET B 1 234 ? -5.322 -9.631 -15.989 1 63.2 234 MET B O 1
ATOM 4067 N N . ILE B 1 235 ? -5.518 -8.703 -14.014 1 65.44 235 ILE B N 1
ATOM 4068 C CA . ILE B 1 235 ? -6.247 -9.828 -13.439 1 65.44 235 ILE B CA 1
ATOM 4069 C C . ILE B 1 235 ? -7.588 -9.992 -14.151 1 65.44 235 ILE B C 1
ATOM 4071 O O . ILE B 1 235 ? -7.972 -11.105 -14.518 1 65.44 235 ILE B O 1
ATOM 4075 N N . VAL B 1 236 ? -8.201 -8.925 -14.448 1 71.65 236 VAL B N 1
ATOM 4076 C CA . VAL B 1 236 ? -9.492 -8.966 -15.126 1 71.65 236 VAL B CA 1
ATOM 4077 C C . VAL B 1 236 ? -9.305 -9.432 -16.568 1 71.65 236 VAL B C 1
ATOM 4079 O O . VAL B 1 236 ? -10.101 -10.222 -17.081 1 71.65 236 VAL B O 1
ATOM 4082 N N . LEU B 1 237 ? -8.242 -9.022 -17.195 1 65.81 237 LEU B N 1
ATOM 4083 C CA . LEU B 1 237 ? -7.955 -9.409 -18.572 1 65.81 237 LEU B CA 1
ATOM 4084 C C . LEU B 1 237 ? -7.581 -10.885 -18.656 1 65.81 237 LEU B C 1
ATOM 4086 O O . LEU B 1 237 ? -7.896 -11.554 -19.643 1 65.81 237 LEU B O 1
ATOM 4090 N N . CYS B 1 238 ? -6.879 -11.298 -17.715 1 59.76 238 CYS B N 1
ATOM 4091 C CA . CYS B 1 238 ? -6.533 -12.714 -17.676 1 59.76 238 CYS B CA 1
ATOM 4092 C C . CYS B 1 238 ? -7.785 -13.581 -17.628 1 59.76 238 CYS B C 1
ATOM 4094 O O . CYS B 1 238 ? -7.79 -14.701 -18.14 1 59.76 238 CYS B O 1
ATOM 4096 N N . GLY B 1 239 ? -8.72 -13.141 -17.015 1 56.42 239 GLY B N 1
ATOM 4097 C CA . GLY B 1 239 ? -9.993 -13.845 -17.026 1 56.42 239 GLY B CA 1
ATOM 4098 C C . GLY B 1 239 ? -10.569 -14.014 -18.419 1 56.42 239 GLY B C 1
ATOM 4099 O O . GLY B 1 239 ? -11.395 -14.9 -18.651 1 56.42 239 GLY B O 1
ATOM 4100 N N . LEU B 1 240 ? -10.084 -13.197 -19.432 1 58.1 240 LEU B N 1
ATOM 4101 C CA . LEU B 1 240 ? -10.542 -13.266 -20.815 1 58.1 240 LEU B CA 1
ATOM 4102 C C . LEU B 1 240 ? -9.767 -14.325 -21.592 1 58.1 240 LEU B C 1
ATOM 4104 O O . LEU B 1 240 ? -10.242 -14.821 -22.617 1 58.1 240 LEU B O 1
ATOM 4108 N N . LEU B 1 241 ? -8.591 -14.418 -21.656 1 44.27 241 LEU B N 1
ATOM 4109 C CA . LEU B 1 241 ? -7.732 -15.26 -22.481 1 44.27 241 LEU B CA 1
ATOM 4110 C C . LEU B 1 241 ? -8.075 -16.734 -22.294 1 44.27 241 LEU B C 1
ATOM 4112 O O . LEU B 1 241 ? -8.262 -17.462 -23.272 1 44.27 241 LEU B O 1
ATOM 4116 N N . ILE B 1 242 ? -7.447 -17.699 -21.655 1 42.16 242 ILE B N 1
ATOM 4117 C CA . ILE B 1 242 ? -7.338 -19.132 -21.908 1 42.16 242 ILE B CA 1
ATOM 4118 C C . ILE B 1 242 ? -8.733 -19.747 -21.998 1 42.16 242 ILE B C 1
ATOM 4120 O O . ILE B 1 242 ? -9.716 -19.138 -21.571 1 42.16 242 ILE B O 1
ATOM 4124 N N . ASN B 1 243 ? -8.664 -21.293 -22.326 1 35.5 243 ASN B N 1
ATOM 4125 C CA . ASN B 1 243 ? -9.411 -22.276 -21.549 1 35.5 243 ASN B CA 1
ATOM 4126 C C . ASN B 1 243 ? -9.553 -21.848 -20.092 1 35.5 243 ASN B C 1
ATOM 4128 O O . ASN B 1 243 ? -8.648 -22.067 -19.285 1 35.5 243 ASN B O 1
ATOM 4132 N N . PRO B 1 244 ? -10.265 -20.85 -19.719 1 39.58 244 PRO B N 1
ATOM 4133 C CA . PRO B 1 244 ? -10.549 -19.941 -18.606 1 39.58 244 PRO B CA 1
ATOM 4134 C C . PRO B 1 244 ? -10.302 -20.582 -17.242 1 39.58 244 PRO B C 1
ATOM 4136 O O . PRO B 1 244 ? -9.9 -19.897 -16.298 1 39.58 244 PRO B O 1
ATOM 4139 N N . LYS B 1 245 ? -10.525 -21.834 -17.183 1 39.65 245 LYS B N 1
ATOM 4140 C CA . LYS B 1 245 ? -10.472 -22.562 -15.919 1 39.65 245 LYS B CA 1
ATOM 4141 C C . LYS B 1 245 ? -9.032 -22.741 -15.447 1 39.65 245 LYS B C 1
ATOM 4143 O O . LYS B 1 245 ? -8.739 -22.591 -14.26 1 39.65 245 LYS B O 1
ATOM 4148 N N . VAL B 1 246 ? -8.228 -23.181 -16.373 1 38.12 246 VAL B N 1
ATOM 4149 C CA . VAL B 1 246 ? -6.878 -23.566 -15.973 1 38.12 246 VAL B CA 1
ATOM 4150 C C . VAL B 1 246 ? -6.052 -22.317 -15.673 1 38.12 246 VAL B C 1
ATOM 4152 O O . VAL B 1 246 ? -5.296 -22.285 -14.699 1 38.12 246 VAL B O 1
ATOM 4155 N N . SER B 1 247 ? -6.268 -21.374 -16.52 1 37.87 247 SER B N 1
ATOM 4156 C CA . SER B 1 247 ? -5.375 -20.223 -16.431 1 37.87 247 SER B CA 1
ATOM 4157 C C . SER B 1 247 ? -5.706 -19.358 -15.22 1 37.87 247 SER B C 1
ATOM 4159 O O . SER B 1 247 ? -4.808 -18.922 -14.497 1 37.87 247 SER B O 1
ATOM 4161 N N . VAL B 1 248 ? -6.985 -19.162 -15.088 1 37.33 248 VAL B N 1
ATOM 4162 C CA . VAL B 1 248 ? -7.437 -18.398 -13.93 1 37.33 248 VAL B CA 1
ATOM 4163 C C . VAL B 1 248 ? -7.175 -19.193 -12.652 1 37.33 248 VAL B C 1
ATOM 4165 O O . VAL B 1 248 ? -6.744 -18.631 -11.642 1 37.33 248 VAL B O 1
ATOM 4168 N N . SER B 1 249 ? -7.646 -20.595 -12.711 1 34.13 249 SER B N 1
ATOM 4169 C CA . SER B 1 249 ? -7.398 -21.472 -11.57 1 34.13 249 SER B CA 1
ATOM 4170 C C . SER B 1 249 ? -5.91 -21.547 -11.244 1 34.13 249 SER B C 1
ATOM 4172 O O . SER B 1 249 ? -5.526 -21.541 -10.073 1 34.13 249 SER B O 1
ATOM 4174 N N . SER B 1 250 ? -5.238 -21.71 -12.296 1 36.51 250 SER B N 1
ATOM 4175 C CA . SER B 1 250 ? -3.805 -21.807 -12.04 1 36.51 250 SER B CA 1
ATOM 4176 C C . SER B 1 250 ? -3.26 -20.511 -11.449 1 36.51 250 SER B C 1
ATOM 4178 O O . SER B 1 250 ? -2.442 -20.539 -10.527 1 36.51 250 SER B O 1
ATOM 4180 N N . MET B 1 251 ? -3.839 -19.366 -11.959 1 38.63 251 MET B N 1
ATOM 4181 C CA . MET B 1 251 ? -3.464 -18.057 -11.432 1 38.63 251 MET B CA 1
ATOM 4182 C C . MET B 1 251 ? -3.991 -17.871 -10.013 1 38.63 251 MET B C 1
ATOM 4184 O O . MET B 1 251 ? -3.284 -17.352 -9.147 1 38.63 251 MET B O 1
ATOM 4188 N N . GLY B 1 252 ? -5.288 -18.202 -9.911 1 35.21 252 GLY B N 1
ATOM 4189 C CA . GLY B 1 252 ? -5.876 -18.256 -8.582 1 35.21 252 GLY B CA 1
ATOM 4190 C C . GLY B 1 252 ? -5.167 -19.225 -7.654 1 35.21 252 GLY B C 1
ATOM 4191 O O . GLY B 1 252 ? -4.903 -18.902 -6.494 1 35.21 252 GLY B O 1
ATOM 4192 N N . ILE B 1 253 ? -4.995 -20.391 -8.156 1 37.32 253 ILE B N 1
ATOM 4193 C CA . ILE B 1 253 ? -4.295 -21.399 -7.368 1 37.32 253 ILE B CA 1
ATOM 4194 C C . ILE B 1 253 ? -2.868 -20.934 -7.087 1 37.32 253 ILE B C 1
ATOM 4196 O O . ILE B 1 253 ? -2.375 -21.066 -5.964 1 37.32 253 ILE B O 1
ATOM 4200 N N . LEU B 1 254 ? -2.34 -20.348 -8.085 1 39.35 254 LEU B N 1
ATOM 4201 C CA . LEU B 1 254 ? -0.961 -19.907 -7.905 1 39.35 254 LEU B CA 1
ATOM 4202 C C . LEU B 1 254 ? -0.887 -18.737 -6.929 1 39.35 254 LEU B C 1
ATOM 4204 O O . LEU B 1 254 ? -0.02 -18.708 -6.053 1 39.35 254 LEU B O 1
ATOM 4208 N N . ILE B 1 255 ? -1.759 -17.835 -7.109 1 38.62 255 ILE B N 1
ATOM 4209 C CA . ILE B 1 255 ? -1.907 -16.79 -6.103 1 38.62 255 ILE B CA 1
ATOM 4210 C C . ILE B 1 255 ? -2.345 -17.409 -4.777 1 38.62 255 ILE B C 1
ATOM 4212 O O . ILE B 1 255 ? -1.851 -17.026 -3.713 1 38.62 255 ILE B O 1
ATOM 4216 N N . GLN B 1 256 ? -3.324 -18.298 -4.818 1 35.51 256 GLN B N 1
ATOM 4217 C CA . GLN B 1 256 ? -3.845 -19.018 -3.661 1 35.51 256 GLN B CA 1
ATOM 4218 C C . GLN B 1 256 ? -2.799 -19.971 -3.089 1 35.51 256 GLN B C 1
ATOM 4220 O O . GLN B 1 256 ? -2.643 -20.07 -1.87 1 35.51 256 GLN B O 1
ATOM 4225 N N . ILE B 1 257 ? -2.279 -20.7 -3.938 1 39.45 257 ILE B N 1
ATOM 4226 C CA . ILE B 1 257 ? -1.255 -21.597 -3.413 1 39.45 257 ILE B CA 1
ATOM 4227 C C . ILE B 1 257 ? -0.139 -20.782 -2.764 1 39.45 257 ILE B C 1
ATOM 4229 O O . ILE B 1 257 ? 0.353 -21.137 -1.69 1 39.45 257 ILE B O 1
ATOM 4233 N N . THR B 1 258 ? 0.161 -19.657 -3.35 1 38.41 258 THR B N 1
ATOM 4234 C CA . THR B 1 258 ? 1.153 -18.768 -2.756 1 38.41 258 THR B CA 1
ATOM 4235 C C . THR B 1 258 ? 0.617 -18.14 -1.473 1 38.41 258 THR B C 1
ATOM 4237 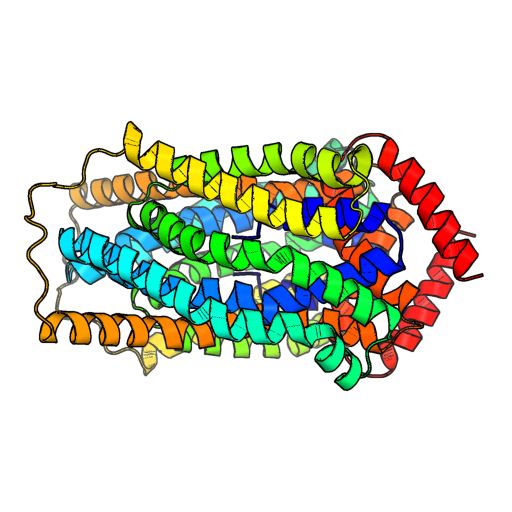O O . THR B 1 258 ? 1.34 -18.028 -0.481 1 38.41 258 THR B O 1
ATOM 4240 N N . SER B 1 259 ? -0.575 -17.751 -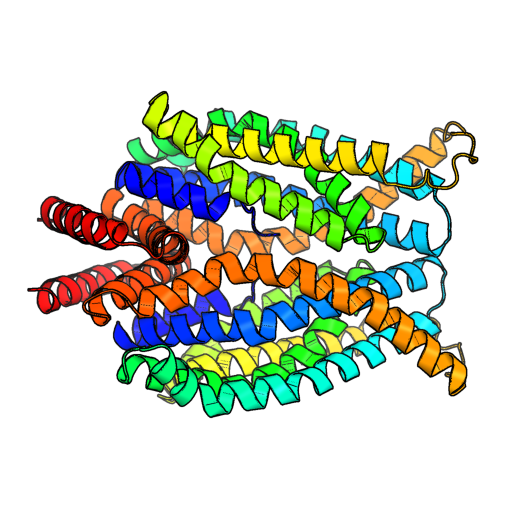1.517 1 34.74 259 SER B N 1
ATOM 4241 C CA . SER B 1 259 ? -1.211 -17.302 -0.282 1 34.74 259 SER B CA 1
ATOM 4242 C C . SER B 1 259 ? -1.33 -18.441 0.725 1 34.74 259 SER B C 1
ATOM 4244 O O . SER B 1 259 ? -1.182 -18.229 1.93 1 34.74 259 SER B O 1
ATOM 4246 N N . LEU B 1 260 ? -1.778 -19.558 0.317 1 35.26 260 LEU B N 1
ATOM 4247 C CA . LEU B 1 260 ? -1.998 -20.725 1.165 1 35.26 260 LEU B CA 1
ATOM 4248 C C . LEU B 1 260 ? -0.679 -21.246 1.725 1 35.26 260 LEU B C 1
ATOM 4250 O O . LEU B 1 260 ? -0.626 -21.717 2.863 1 35.26 260 LEU B O 1
ATOM 4254 N N . VAL B 1 261 ? 0.357 -21.331 0.915 1 38.59 261 VAL B N 1
ATOM 4255 C CA . VAL B 1 261 ? 1.624 -21.783 1.48 1 38.59 261 VAL B CA 1
ATOM 4256 C C . VAL B 1 261 ? 2.051 -20.845 2.607 1 38.59 261 VAL B C 1
ATOM 4258 O O . VAL B 1 261 ? 2.677 -21.276 3.578 1 38.59 261 VAL B O 1
ATOM 4261 N N . TYR B 1 262 ? 1.744 -19.609 2.444 1 33.91 262 TYR B N 1
ATOM 4262 C CA . TYR B 1 262 ? 2.129 -18.61 3.435 1 33.91 262 TYR B CA 1
ATOM 4263 C C . TYR B 1 262 ? 1.266 -18.721 4.686 1 33.91 262 TYR B C 1
ATOM 4265 O O . TYR B 1 262 ? 1.678 -18.304 5.771 1 33.91 262 TYR B O 1
ATOM 4273 N N . ILE B 1 263 ? 0.033 -18.838 4.594 1 32.8 263 ILE B N 1
ATOM 4274 C CA . ILE B 1 263 ? -0.747 -18.833 5.827 1 32.8 263 ILE B CA 1
ATOM 4275 C C . ILE B 1 263 ? -0.417 -20.075 6.651 1 32.8 263 ILE B C 1
ATOM 4277 O O . ILE B 1 263 ? -0.314 -20.005 7.878 1 32.8 263 ILE B O 1
ATOM 4281 N N . PHE B 1 264 ? -0.813 -21.413 6.265 1 31.55 264 PHE B N 1
ATOM 4282 C CA . PHE B 1 264 ? -0.682 -22.553 7.164 1 31.55 264 PHE B CA 1
ATOM 4283 C C . PHE B 1 264 ? 0.68 -23.217 7.003 1 31.55 264 PHE B C 1
ATOM 4285 O O . PHE B 1 264 ? 0.989 -23.762 5.941 1 31.55 264 PHE B O 1
ATOM 4292 N N . PRO B 1 265 ? 1.698 -22.697 7.65 1 32.19 265 PRO B N 1
ATOM 4293 C CA . PRO B 1 265 ? 2.933 -23.486 7.655 1 32.19 265 PRO B CA 1
ATOM 4294 C C . PRO B 1 265 ? 2.672 -24.99 7.659 1 32.19 265 PRO B C 1
ATOM 4296 O O . PRO B 1 265 ? 3.614 -25.784 7.593 1 32.19 265 PRO B O 1
ATOM 4299 N N . HIS B 1 266 ? 1.652 -25.69 8.505 1 31.62 266 HIS B N 1
ATOM 4300 C CA . HIS B 1 266 ? 1.669 -27.133 8.719 1 31.62 266 HIS B CA 1
ATOM 4301 C C . HIS B 1 266 ? 1.41 -27.886 7.418 1 31.62 266 HIS B C 1
ATOM 4303 O O . HIS B 1 266 ? 0.922 -27.305 6.447 1 31.62 266 HIS B O 1
ATOM 4309 N N . SER B 1 267 ? 1.285 -29.452 7.463 1 31.74 267 SER B N 1
ATOM 4310 C CA . SER B 1 267 ? 1.232 -30.651 6.633 1 31.74 267 SER B CA 1
ATOM 4311 C C . SER B 1 267 ? 0.192 -30.512 5.527 1 31.74 267 SER B C 1
ATOM 4313 O O . SER B 1 267 ? 0.11 -31.359 4.635 1 31.74 267 SER B O 1
ATOM 4315 N N . LEU B 1 268 ? -0.814 -29.835 5.771 1 30.86 268 LEU B N 1
ATOM 4316 C CA . LEU B 1 268 ? -2.002 -29.995 4.94 1 30.86 268 LEU B CA 1
ATOM 4317 C C . LEU B 1 268 ? -1.793 -29.368 3.566 1 30.86 268 LEU B C 1
ATOM 4319 O O . LEU B 1 268 ? -2.48 -29.722 2.605 1 30.86 268 LEU B O 1
ATOM 4323 N N . PRO B 1 269 ? -1.067 -28.391 3.534 1 34.37 269 PRO B N 1
ATOM 4324 C CA . PRO B 1 269 ? -1.019 -27.814 2.189 1 34.37 269 PRO B CA 1
ATOM 4325 C C . PRO B 1 269 ? -0.296 -28.711 1.187 1 34.37 269 PRO B C 1
ATOM 4327 O O . PRO B 1 269 ? -0.629 -28.711 -0.001 1 34.37 269 PRO B O 1
ATOM 4330 N N . LEU B 1 270 ? 0.6 -29.488 1.681 1 33.04 270 LEU B N 1
ATOM 4331 C CA . LEU B 1 270 ? 1.231 -30.491 0.829 1 33.04 270 LEU B CA 1
ATOM 4332 C C . LEU B 1 270 ? 0.203 -31.493 0.317 1 33.04 270 LEU B C 1
ATOM 4334 O O . LEU B 1 270 ? 0.259 -31.909 -0.843 1 33.04 270 LEU B O 1
ATOM 4338 N N . VAL B 1 271 ? -0.71 -31.96 1.219 1 35.3 271 VAL B N 1
ATOM 4339 C CA . VAL B 1 271 ? -1.739 -32.908 0.803 1 35.3 271 VAL B CA 1
ATOM 4340 C C . VAL B 1 271 ? -2.699 -32.233 -0.174 1 35.3 271 VAL B C 1
ATOM 4342 O O . VAL B 1 271 ? -3.107 -32.836 -1.169 1 35.3 271 VAL B O 1
ATOM 4345 N N . ILE B 1 272 ? -2.96 -31.023 0.072 1 35.65 272 ILE B N 1
ATOM 4346 C CA . ILE B 1 272 ? -3.908 -30.354 -0.812 1 35.65 272 ILE B CA 1
ATOM 4347 C C . ILE B 1 272 ? -3.213 -29.965 -2.115 1 35.65 272 ILE B C 1
ATOM 4349 O O . ILE B 1 272 ? -3.796 -30.082 -3.196 1 35.65 272 ILE B O 1
ATOM 4353 N N . LEU B 1 273 ? -1.96 -29.592 -2.003 1 34.68 273 LEU B N 1
ATOM 4354 C CA . LEU B 1 273 ? -1.195 -29.324 -3.215 1 34.68 273 LEU B CA 1
ATOM 4355 C C . LEU B 1 273 ? -1.037 -30.591 -4.05 1 34.68 273 LEU B C 1
ATOM 4357 O O . LEU B 1 273 ? -1.161 -30.551 -5.276 1 34.68 273 LEU B O 1
ATOM 4361 N N . VAL B 1 274 ? -0.775 -31.698 -3.411 1 36.42 274 VAL B N 1
ATOM 4362 C CA . VAL B 1 274 ? -0.704 -32.985 -4.095 1 36.42 274 VAL B CA 1
ATOM 4363 C C . VAL B 1 274 ? -2.081 -33.358 -4.639 1 36.42 274 VAL B C 1
ATOM 4365 O O . VAL B 1 274 ? -2.201 -33.814 -5.779 1 36.42 274 VAL B O 1
ATOM 4368 N N . HIS B 1 275 ? -3.088 -33.118 -3.878 1 38.16 275 HIS B N 1
ATOM 4369 C CA . HIS B 1 275 ? -4.422 -33.506 -4.322 1 38.16 275 HIS B CA 1
ATOM 4370 C C . HIS B 1 275 ? -4.97 -32.52 -5.347 1 38.16 275 HIS B C 1
ATOM 4372 O O . HIS B 1 275 ? -5.613 -32.922 -6.32 1 38.16 275 HIS B O 1
ATOM 4378 N N . PHE B 1 276 ? -4.712 -31.27 -5.135 1 37.27 276 PHE B N 1
ATOM 4379 C CA . PHE B 1 276 ? -5.216 -30.299 -6.1 1 37.27 276 PHE B CA 1
ATOM 4380 C C . PHE B 1 276 ? -4.292 -30.206 -7.308 1 37.27 276 PHE B C 1
ATOM 4382 O O . PHE B 1 276 ? -4.753 -30.003 -8.434 1 37.27 276 PHE B O 1
ATOM 4389 N N . GLY B 1 277 ? -3 -30.281 -7.126 1 35.11 277 GLY B N 1
ATOM 4390 C CA . GLY B 1 277 ? -2.123 -30.502 -8.265 1 35.11 277 GLY B CA 1
ATOM 4391 C C . GLY B 1 277 ? -2.505 -31.721 -9.083 1 35.11 277 GLY B C 1
ATOM 4392 O O . GLY B 1 277 ? -2.513 -31.67 -10.315 1 35.11 277 GLY B O 1
ATOM 4393 N N . ASP B 1 278 ? -2.806 -32.831 -8.416 1 36.64 278 ASP B N 1
ATOM 4394 C CA . ASP B 1 278 ? -3.3 -34.016 -9.11 1 36.64 278 ASP B CA 1
ATOM 4395 C C . ASP B 1 278 ? -4.591 -33.711 -9.868 1 36.64 278 ASP B C 1
ATOM 4397 O O . ASP B 1 278 ? -4.793 -34.2 -10.981 1 36.64 278 ASP B O 1
ATOM 4401 N N . LYS B 1 279 ? -5.494 -32.983 -9.387 1 38.1 279 LYS B N 1
ATOM 4402 C CA . LYS B 1 279 ? -6.754 -32.686 -10.062 1 38.1 279 LYS B CA 1
ATOM 4403 C C . LYS B 1 279 ? -6.544 -31.705 -11.212 1 38.1 279 LYS B C 1
ATOM 4405 O O . LYS B 1 279 ? -7.205 -31.803 -12.248 1 38.1 279 LYS B O 1
ATOM 4410 N N . ILE B 1 280 ? -5.736 -30.814 -11.038 1 34.43 280 ILE B N 1
ATOM 4411 C CA . ILE B 1 280 ? -5.412 -29.909 -12.136 1 34.43 280 ILE B CA 1
ATOM 4412 C C . ILE B 1 280 ? -4.722 -30.683 -13.256 1 34.43 280 ILE B C 1
ATOM 4414 O O . ILE B 1 280 ? -5.05 -30.511 -14.432 1 34.43 280 ILE B O 1
ATOM 4418 N N . ILE B 1 281 ? -3.79 -31.512 -12.965 1 30.85 281 ILE B N 1
ATOM 4419 C CA . ILE B 1 281 ? -3.168 -32.357 -13.978 1 30.85 281 ILE B CA 1
ATOM 4420 C C . ILE B 1 281 ? -4.21 -33.304 -14.57 1 30.85 281 ILE B C 1
ATOM 4422 O O . ILE B 1 281 ? -4.251 -33.51 -15.785 1 30.85 281 ILE B O 1
ATOM 4426 N N . ASN B 1 282 ? -5.097 -33.801 -13.815 1 33.99 282 ASN B N 1
ATOM 4427 C CA . ASN B 1 282 ? -6.098 -34.698 -14.383 1 33.99 282 ASN B CA 1
ATOM 4428 C C . ASN B 1 282 ? -7.137 -33.933 -15.198 1 33.99 282 ASN B C 1
ATOM 4430 O O . ASN B 1 282 ? -7.712 -34.476 -16.143 1 33.99 282 ASN B O 1
ATOM 4434 N N . THR B 1 283 ? -7.505 -32.787 -14.783 1 31.52 283 THR B N 1
ATOM 4435 C CA . THR B 1 283 ? -8.481 -32.078 -15.603 1 31.52 283 THR B CA 1
ATOM 4436 C C . THR B 1 283 ? -7.822 -31.506 -16.855 1 31.52 283 THR B C 1
ATOM 4438 O O . THR B 1 283 ? -8.505 -31.182 -17.83 1 31.52 283 THR B O 1
ATOM 4441 N N . CYS B 1 284 ? -6.611 -31.149 -16.763 1 30.53 284 CYS B N 1
ATOM 4442 C CA . CYS B 1 284 ? -5.943 -30.762 -18.001 1 30.53 284 CYS B CA 1
ATOM 4443 C C . CYS B 1 284 ? -5.547 -31.989 -18.814 1 30.53 284 CYS B C 1
ATOM 4445 O O . CYS B 1 284 ? -5.047 -31.863 -19.933 1 30.53 284 CYS B O 1
ATOM 4447 N N . SER B 1 285 ? -5.527 -33.18 -18.283 1 29.97 285 SER B N 1
ATOM 4448 C CA . SER B 1 285 ? -5.436 -34.361 -19.136 1 29.97 285 SER B CA 1
ATOM 4449 C C . SER B 1 285 ? -6.806 -34.765 -19.669 1 29.97 285 SER B C 1
ATOM 4451 O O . SER B 1 285 ? -7.812 -34.644 -18.966 1 29.97 285 SER B O 1
#

pLDDT: mean 78.98, std 21.88, range [29.97, 98.32]